Protein AF-0000000080715972 (afdb_homodimer)

Organism: Ectocarpus siliculosus (NCBI:txid2880)

Sequence (414 aa):
MGVLDLMLPWITRAAILVSVVLLTLTTLRRHSDIPLSQATLRVAHLCSFSVWFGTSVWVSFIAGIVLMRAVTMETFGLAQAKLFDAYFKFSLLCLAVAGFTGAALSSSSSARSDGDDGSTVGATPFLVAVACVVANLVFFSPQTTITMMERSRVCKELGVDRKSPDPQVRKLSKRFGMFHGIANLINLVALACGAVHLCALAERLSLMGVLDLMLPWITRAAILVSVVLLTLTTLRRHSDIPLSQATLRVAHLCSFSVWFGTSVWVSFIAGIVLMRAVTMETFGLAQAKLFDAYFKFSLLCLAVAGFTGAALSSSSSARSDGDDGSTVGATPFLVAVACVVANLVFFSPQTTITMMERSRVCKELGVDRKSPDPQVRKLSKRFGMFHGIANLINLVALACGAVHLCALAERLSL

Nearest PDB structures (foldseek):
  3j9u-assembly1_T  TM=4.043E-01  e=1.024E+00  Saccharomyces cerevisiae
  7xgg-assembly2_D  TM=3.463E-01  e=1.126E+00  synthetic construct
  7xge-assembly3_E  TM=5.034E-01  e=4.445E+00  synthetic construct
  7xgf-assembly2_D  TM=3.128E-01  e=2.185E+00  synthetic construct
  3j9u-assembly1_T  TM=4.603E-01  e=1.183E+00  Saccharomyces cerevisiae

InterPro domains:
  IPR025423 TMEM205-like [PF13664] (48-152)
  IPR053009 Xanthocillin Biosynthesis-Associated Protein [PTHR23241] (40-206)

Radius of gyration: 24.13 Å; Cα contacts (8 Å, |Δi|>4): 395; chains: 2; bounding box: 52×74×65 Å

Solvent-accessible surface area (backbone atoms only — not comparable to full-atom values): 21062 Å² total; per-residue (Å²): 136,54,74,62,68,68,41,44,64,29,49,49,49,46,48,48,50,51,46,49,49,49,46,50,45,48,49,48,57,67,51,52,74,60,77,70,46,71,63,54,34,36,30,46,20,51,49,27,40,24,33,35,53,5,31,50,51,37,56,73,68,43,50,55,62,51,41,52,74,57,43,55,68,70,59,34,51,54,35,47,49,54,47,49,54,51,46,34,54,51,37,50,54,23,46,48,49,18,51,47,29,48,52,56,46,52,57,63,52,58,74,64,64,91,76,74,73,71,72,58,77,52,53,55,35,46,53,51,22,52,51,30,43,48,48,30,58,50,44,32,47,53,51,23,44,52,35,46,52,51,40,53,49,52,23,59,74,69,72,49,59,85,82,39,84,48,65,68,49,42,52,34,47,52,51,26,49,48,34,44,50,51,35,50,51,38,50,49,50,20,49,52,23,46,50,53,36,51,43,55,51,26,68,32,42,68,116,136,54,74,62,69,69,41,45,63,30,48,51,49,46,48,47,50,49,45,50,49,48,44,50,45,48,50,50,58,68,52,53,74,59,78,68,45,71,62,54,34,36,29,48,20,51,48,28,40,24,33,35,53,5,31,50,50,38,56,73,70,44,51,56,62,51,40,53,73,57,43,54,67,70,58,34,51,54,35,46,50,55,46,50,53,53,48,35,54,50,37,50,54,23,47,49,50,18,50,48,29,48,52,56,45,52,58,63,52,60,73,64,63,90,75,74,75,73,72,58,76,50,52,54,34,46,52,50,22,52,52,33,44,50,47,29,56,50,43,32,47,53,51,23,44,53,35,49,52,51,40,53,50,52,24,59,76,70,72,48,60,84,80,38,83,48,66,67,48,43,52,36,48,52,51,26,49,49,32,45,49,51,36,50,51,39,50,50,50,20,49,54,24,45,49,53,35,50,43,55,52,27,70,32,43,68,116

Structure (mmCIF, N/CA/C/O backbone):
data_AF-0000000080715972-model_v1
#
loop_
_entity.id
_entity.type
_entity.pdbx_description
1 polymer 'TMEM205-like domain-containing protein'
#
loop_
_atom_site.group_PDB
_atom_site.id
_atom_site.type_symbol
_atom_site.label_atom_id
_atom_site.label_alt_id
_atom_site.label_comp_id
_atom_site.label_asym_id
_atom_site.label_entity_id
_atom_site.label_seq_id
_atom_site.pdbx_PDB_ins_code
_atom_site.Cartn_x
_atom_site.Cartn_y
_atom_site.Cartn_z
_atom_site.occupancy
_atom_site.B_iso_or_equiv
_atom_site.auth_seq_id
_atom_site.auth_comp_id
_atom_site.auth_asym_id
_atom_site.auth_atom_id
_atom_site.pdbx_PDB_model_num
ATOM 1 N N . MET A 1 1 ? -17.297 -29.453 17.984 1 31.66 1 MET A N 1
ATOM 2 C CA . MET A 1 1 ? -16.344 -28.406 18.359 1 31.66 1 MET A CA 1
ATOM 3 C C . MET A 1 1 ? -16.938 -27.016 18.156 1 31.66 1 MET A C 1
ATOM 5 O O . MET A 1 1 ? -17.281 -26.641 17.031 1 31.66 1 MET A O 1
ATOM 9 N N . GLY A 1 2 ? -17.609 -26.406 19.156 1 31.88 2 GLY A N 1
ATOM 10 C CA . GLY A 1 2 ? -18.594 -25.328 19.156 1 31.88 2 GLY A CA 1
ATOM 11 C C . GLY A 1 2 ? -18.016 -23.984 18.75 1 31.88 2 GLY A C 1
ATOM 12 O O . GLY A 1 2 ? -16.797 -23.828 18.703 1 31.88 2 GLY A O 1
ATOM 13 N N . VAL A 1 3 ? -18.844 -23.094 18.328 1 40.31 3 VAL A N 1
ATOM 14 C CA . VAL A 1 3 ? -18.594 -21.703 17.984 1 40.31 3 VAL A CA 1
ATOM 15 C C . VAL A 1 3 ? -17.672 -21.062 19.016 1 40.31 3 VAL A C 1
ATOM 17 O O . VAL A 1 3 ? -16.781 -20.281 18.656 1 40.31 3 VAL A O 1
ATOM 20 N N . LEU A 1 4 ? -17.828 -21.5 20.203 1 39.06 4 LEU A N 1
ATOM 21 C CA . LEU A 1 4 ? -17.062 -20.953 21.328 1 39.06 4 LEU A CA 1
ATOM 22 C C . LEU A 1 4 ? -15.609 -21.391 21.25 1 39.06 4 LEU A C 1
ATOM 24 O O . LEU A 1 4 ? -14.711 -20.609 21.562 1 39.06 4 LEU A O 1
ATOM 28 N N . ASP A 1 5 ? -15.32 -22.609 21.047 1 42.88 5 ASP A N 1
ATOM 29 C CA . ASP A 1 5 ? -13.961 -23.125 20.906 1 42.88 5 ASP A CA 1
ATOM 30 C C . ASP A 1 5 ? -13.242 -22.453 19.734 1 42.88 5 ASP A C 1
ATOM 32 O O . ASP A 1 5 ? -12.016 -22.328 19.75 1 42.88 5 ASP A O 1
ATOM 36 N N . LEU A 1 6 ? -13.961 -22.125 18.688 1 40.66 6 LEU A N 1
ATOM 37 C CA . LEU A 1 6 ? -13.422 -21.469 17.5 1 40.66 6 LEU A CA 1
ATOM 38 C C . LEU A 1 6 ? -13.172 -19.984 17.766 1 40.66 6 LEU A C 1
ATOM 40 O O . LEU A 1 6 ? -12.328 -19.375 17.109 1 40.66 6 LEU A O 1
ATOM 44 N N . MET A 1 7 ? -13.93 -19.5 18.734 1 41.44 7 MET A N 1
ATOM 45 C CA . MET A 1 7 ? -13.836 -18.078 19.094 1 41.44 7 MET A CA 1
ATOM 46 C C . MET A 1 7 ? -12.711 -17.844 20.094 1 41.44 7 MET A C 1
ATOM 48 O O . MET A 1 7 ? -12.305 -16.703 20.328 1 41.44 7 MET A O 1
ATOM 52 N N . LEU A 1 8 ? -12.352 -18.859 20.906 1 47.16 8 LEU A N 1
ATOM 53 C CA . LEU A 1 8 ? -11.43 -18.719 22.016 1 47.16 8 LEU A CA 1
ATOM 54 C C . LEU A 1 8 ? -10.055 -18.266 21.547 1 47.16 8 LEU A C 1
ATOM 56 O O . LEU A 1 8 ? -9.477 -17.328 22.109 1 47.16 8 LEU A O 1
ATOM 60 N N . PRO A 1 9 ? -9.508 -18.906 20.547 1 50.16 9 PRO A N 1
ATOM 61 C CA . PRO A 1 9 ? -8.203 -18.391 20.109 1 50.16 9 PRO A CA 1
ATOM 62 C C . PRO A 1 9 ? -8.289 -16.984 19.531 1 50.16 9 PRO A C 1
ATOM 64 O O . PRO A 1 9 ? -7.363 -16.188 19.703 1 50.16 9 PRO A O 1
ATOM 67 N N . TRP A 1 10 ? -9.43 -16.672 19.125 1 45.16 10 TRP A N 1
ATOM 68 C CA . TRP A 1 10 ? -9.633 -15.352 18.547 1 45.16 10 TRP A CA 1
ATOM 69 C C . TRP A 1 10 ? -9.742 -14.289 19.625 1 45.16 10 TRP A C 1
ATOM 71 O O . TRP A 1 10 ? -9.18 -13.195 19.5 1 45.16 10 TRP A O 1
ATOM 81 N N . ILE A 1 11 ? -10.508 -14.656 20.703 1 46.88 11 ILE A N 1
ATOM 82 C CA . ILE A 1 11 ? -10.617 -13.758 21.844 1 46.88 11 ILE A CA 1
ATOM 83 C C . ILE A 1 11 ? -9.242 -13.57 22.484 1 46.88 11 ILE A C 1
ATOM 85 O O . ILE A 1 11 ? -8.875 -12.453 22.859 1 46.88 11 ILE A O 1
ATOM 89 N N . THR A 1 12 ? -8.523 -14.672 22.531 1 48.31 12 THR A N 1
ATOM 90 C CA . THR A 1 12 ? -7.191 -14.562 23.109 1 48.31 12 THR A CA 1
ATOM 91 C C . THR A 1 12 ? -6.289 -13.703 22.234 1 48.31 12 THR A C 1
ATOM 93 O O . THR A 1 12 ? -5.527 -12.875 22.734 1 48.31 12 THR A O 1
ATOM 96 N N . ARG A 1 13 ? -6.496 -13.922 21 1 48.81 13 ARG A N 1
ATOM 97 C CA . ARG A 1 13 ? -5.656 -13.102 20.125 1 48.81 13 ARG A CA 1
ATOM 98 C C . ARG A 1 13 ? -6.09 -11.641 20.172 1 48.81 13 ARG A C 1
ATOM 100 O O . ARG A 1 13 ? -5.246 -10.742 20.25 1 48.81 13 ARG A O 1
ATOM 107 N N . ALA A 1 14 ? -7.41 -11.453 20.25 1 46.59 14 ALA A N 1
ATOM 108 C CA . ALA A 1 14 ? -7.91 -10.086 20.375 1 46.59 14 ALA A CA 1
ATOM 109 C C . ALA A 1 14 ? -7.52 -9.484 21.734 1 46.59 14 ALA A C 1
ATOM 111 O O . ALA A 1 14 ? -7.102 -8.328 21.797 1 46.59 14 ALA A O 1
ATOM 112 N N . ALA A 1 15 ? -7.641 -10.305 22.719 1 48.47 15 ALA A N 1
ATOM 113 C CA . ALA A 1 15 ? -7.262 -9.82 24.047 1 48.47 15 ALA A CA 1
ATOM 114 C C . ALA A 1 15 ? -5.77 -9.523 24.125 1 48.47 15 ALA A C 1
ATOM 116 O O . ALA A 1 15 ? -5.355 -8.531 24.719 1 48.47 15 ALA A O 1
ATOM 117 N N . ILE A 1 16 ? -4.988 -10.297 23.516 1 45.84 16 ILE A N 1
ATOM 118 C CA . ILE A 1 16 ? -3.551 -10.055 23.5 1 45.84 16 ILE A CA 1
ATOM 119 C C . ILE A 1 16 ? -3.242 -8.797 22.703 1 45.84 16 ILE A C 1
ATOM 121 O O . ILE A 1 16 ? -2.475 -7.938 23.141 1 45.84 16 ILE A O 1
ATOM 125 N N . LEU A 1 17 ? -3.922 -8.68 21.672 1 45.59 17 LEU A N 1
ATOM 126 C CA . LEU A 1 17 ? -3.666 -7.512 20.828 1 45.59 17 LEU A CA 1
ATOM 127 C C . LEU A 1 17 ? -4.125 -6.238 21.531 1 45.59 17 LEU A C 1
ATOM 129 O O . LEU A 1 17 ? -3.396 -5.242 21.562 1 45.59 17 LEU A O 1
ATOM 133 N N . VAL A 1 18 ? -5.316 -6.344 22.109 1 47.5 18 VAL A N 1
ATOM 134 C CA . VAL A 1 18 ? -5.797 -5.207 22.891 1 47.5 18 VAL A CA 1
ATOM 135 C C . VAL A 1 18 ? -4.887 -4.988 24.094 1 47.5 18 VAL A C 1
ATOM 137 O O . VAL A 1 18 ? -4.543 -3.848 24.422 1 47.5 18 VAL A O 1
ATOM 140 N N . SER A 1 19 ? -4.418 -6.027 24.766 1 46.94 19 SER A N 1
ATOM 141 C CA . SER A 1 19 ? -3.514 -5.879 25.906 1 46.94 19 SER A CA 1
ATOM 142 C C . SER A 1 19 ? -2.176 -5.289 25.469 1 46.94 19 SER A C 1
ATOM 144 O O . SER A 1 19 ? -1.613 -4.441 26.172 1 46.94 19 SER A O 1
ATOM 146 N N . VAL A 1 20 ? -1.735 -5.688 24.359 1 44.75 20 VAL A N 1
ATOM 147 C CA . VAL A 1 20 ? -0.458 -5.141 23.906 1 44.75 20 VAL A CA 1
ATOM 148 C C . VAL A 1 20 ? -0.623 -3.668 23.547 1 44.75 20 VAL A C 1
ATOM 150 O O . VAL A 1 20 ? 0.225 -2.84 23.891 1 44.75 20 VAL A O 1
ATOM 153 N N . VAL A 1 21 ? -1.746 -3.416 22.938 1 48.41 21 VAL A N 1
ATOM 154 C CA . VAL A 1 21 ? -2.02 -2.021 22.609 1 48.41 21 VAL A CA 1
ATOM 155 C C . VAL A 1 21 ? -2.201 -1.213 23.891 1 48.41 21 VAL A C 1
ATOM 157 O O . VAL A 1 21 ? -1.627 -0.132 24.047 1 48.41 21 VAL A O 1
ATOM 160 N N . LEU A 1 22 ? -2.955 -1.776 24.734 1 46.84 22 LEU A N 1
ATOM 161 C CA . LEU A 1 22 ? -3.178 -1.102 26 1 46.84 22 LEU A CA 1
ATOM 162 C C . LEU A 1 22 ? -1.889 -1.034 26.812 1 46.84 22 LEU A C 1
ATOM 164 O O . LEU A 1 22 ? -1.585 -0.005 27.422 1 46.84 22 LEU A O 1
ATOM 168 N N . LEU A 1 23 ? -1.149 -2.127 26.844 1 46.41 23 LEU A N 1
ATOM 169 C CA . LEU A 1 23 ? 0.12 -2.119 27.562 1 46.41 23 LEU A CA 1
ATOM 170 C C . LEU A 1 23 ? 1.093 -1.125 26.938 1 46.41 23 LEU A C 1
ATOM 172 O O . LEU A 1 23 ? 1.794 -0.403 27.656 1 46.41 23 LEU A O 1
ATOM 176 N N . THR A 1 24 ? 1.156 -1.107 25.688 1 43.19 24 THR A N 1
ATOM 177 C CA . THR A 1 24 ? 2.023 -0.151 25.016 1 43.19 24 THR A CA 1
ATOM 178 C C . THR A 1 24 ? 1.566 1.28 25.281 1 43.19 24 THR A C 1
ATOM 180 O O . THR A 1 24 ? 2.389 2.158 25.547 1 43.19 24 THR A O 1
ATOM 183 N N . LEU A 1 25 ? 0.323 1.401 25.281 1 45.78 25 LEU A N 1
ATOM 184 C CA . LEU A 1 25 ? -0.206 2.729 25.578 1 45.78 25 LEU A CA 1
ATOM 185 C C . LEU A 1 25 ? 0.068 3.113 27.031 1 45.78 25 LEU A C 1
ATOM 187 O O . LEU A 1 25 ? 0.438 4.254 27.312 1 45.78 25 LEU A O 1
ATOM 191 N N . THR A 1 26 ? -0.183 2.209 27.891 1 46.03 26 THR A N 1
ATOM 192 C CA . THR A 1 26 ? 0.056 2.467 29.312 1 46.03 26 THR A CA 1
ATOM 193 C C . THR A 1 26 ? 1.547 2.65 29.578 1 46.03 26 THR A C 1
ATOM 195 O O . THR A 1 26 ? 1.938 3.504 30.375 1 46.03 26 THR A O 1
ATOM 198 N N . THR A 1 27 ? 2.348 1.772 29.047 1 44.22 27 THR A N 1
ATOM 199 C CA . THR A 1 27 ? 3.783 1.936 29.234 1 44.22 27 THR A CA 1
ATOM 200 C C . THR A 1 27 ? 4.258 3.264 28.656 1 44.22 27 THR A C 1
ATOM 202 O O . THR A 1 27 ? 5.141 3.916 29.219 1 44.22 27 THR A O 1
ATOM 205 N N . LEU A 1 28 ? 3.742 3.576 27.609 1 43.62 28 LEU A N 1
ATOM 206 C CA . LEU A 1 28 ? 4.082 4.852 26.984 1 43.62 28 LEU A CA 1
ATOM 207 C C . LEU A 1 28 ? 3.592 6.02 27.828 1 43.62 28 LEU A C 1
ATOM 209 O O . LEU A 1 28 ? 4.262 7.051 27.922 1 43.62 28 LEU A O 1
ATOM 213 N N . ARG A 1 29 ? 2.414 5.848 28.391 1 44.62 29 ARG A N 1
ATOM 214 C CA . ARG A 1 29 ? 1.957 6.836 29.359 1 44.62 29 ARG A CA 1
ATOM 215 C C . ARG A 1 29 ? 2.895 6.902 30.562 1 44.62 29 ARG A C 1
ATOM 217 O O . ARG A 1 29 ? 3.156 7.984 31.094 1 44.62 29 ARG A O 1
ATOM 224 N N . ARG A 1 30 ? 3.16 5.73 31.016 1 43.84 30 ARG A N 1
ATOM 225 C CA . ARG A 1 30 ? 4.023 5.73 32.188 1 43.84 30 ARG A CA 1
ATOM 226 C C . ARG A 1 30 ? 5.418 6.25 31.859 1 43.84 30 ARG A C 1
ATOM 228 O O . ARG A 1 30 ? 6.094 6.832 32.688 1 43.84 30 ARG A O 1
ATOM 235 N N . HIS A 1 31 ? 5.914 5.867 30.797 1 43 31 HIS A N 1
ATOM 236 C CA . HIS A 1 31 ? 7.227 6.41 30.469 1 43 31 HIS A CA 1
ATOM 237 C C . HIS A 1 31 ? 7.105 7.785 29.812 1 43 31 HIS A C 1
ATOM 239 O O . HIS A 1 31 ? 7.43 7.953 28.641 1 43 31 HIS A O 1
ATOM 245 N N . SER A 1 32 ? 6.219 8.492 30.109 1 43.41 32 SER A N 1
ATOM 246 C CA . SER A 1 32 ? 6.02 9.93 29.969 1 43.41 32 SER A CA 1
ATOM 247 C C . SER A 1 32 ? 7.316 10.695 30.219 1 43.41 32 SER A C 1
ATOM 249 O O . SER A 1 32 ? 7.418 11.883 29.906 1 43.41 32 SER A O 1
ATOM 251 N N . ASP A 1 33 ? 8.18 10.047 30.844 1 42.94 33 ASP A N 1
ATOM 252 C CA . ASP A 1 33 ? 9.383 10.836 31.094 1 42.94 33 ASP A CA 1
ATOM 253 C C . ASP A 1 33 ? 10.258 10.93 29.844 1 42.94 33 ASP A C 1
ATOM 255 O O . ASP A 1 33 ? 11.398 11.383 29.906 1 42.94 33 ASP A O 1
ATOM 259 N N . ILE A 1 34 ? 10.086 10.133 28.859 1 46.03 34 ILE A N 1
ATOM 260 C CA . ILE A 1 34 ? 10.867 10.492 27.688 1 46.03 34 ILE A CA 1
ATOM 261 C C . ILE A 1 34 ? 10.281 11.75 27.047 1 46.03 34 ILE A C 1
ATOM 263 O O . ILE A 1 34 ? 9.125 11.75 26.609 1 46.03 34 ILE A O 1
ATOM 267 N N . PRO A 1 35 ? 10.625 12.891 27.297 1 54.78 35 PRO A N 1
ATOM 268 C CA . PRO A 1 35 ? 10.086 14.156 26.781 1 54.78 35 PRO A CA 1
ATOM 269 C C . PRO A 1 35 ? 9.977 14.172 25.266 1 54.78 35 PRO A C 1
ATOM 271 O O . PRO A 1 35 ? 10.938 14.516 24.562 1 54.78 35 PRO A O 1
ATOM 274 N N . LEU A 1 36 ? 9.141 13.203 24.656 1 64.62 36 LEU A N 1
ATOM 275 C CA . LEU A 1 36 ? 8.977 13.438 23.219 1 64.62 36 LEU A CA 1
ATOM 276 C C . LEU A 1 36 ? 8.438 14.836 22.953 1 64.62 36 LEU A C 1
ATOM 278 O O . LEU A 1 36 ? 7.469 15.258 23.578 1 64.62 36 LEU A O 1
ATOM 282 N N . SER A 1 37 ? 9.156 15.492 22.234 1 81.31 37 SER A N 1
ATOM 283 C CA . SER A 1 37 ? 8.711 16.844 21.891 1 81.31 37 SER A CA 1
ATOM 284 C C . SER A 1 37 ? 7.387 16.812 21.125 1 81.31 37 SER A C 1
ATOM 286 O O . SER A 1 37 ? 7.027 15.789 20.547 1 81.31 37 SER A O 1
ATOM 288 N N . GLN A 1 38 ? 6.637 17.672 21.359 1 84.94 38 GLN A N 1
ATOM 289 C CA . GLN A 1 38 ? 5.383 17.812 20.625 1 84.94 38 GLN A CA 1
ATOM 290 C C . GLN A 1 38 ? 5.598 17.641 19.125 1 84.94 38 GLN A C 1
ATOM 292 O O . GLN A 1 38 ? 4.758 17.062 18.422 1 84.94 38 GLN A O 1
ATOM 297 N N . ALA A 1 39 ? 6.691 18.031 18.719 1 84.12 39 ALA A N 1
ATOM 298 C CA . ALA A 1 39 ? 7.039 17.906 17.312 1 84.12 39 ALA A CA 1
ATOM 299 C C . ALA A 1 39 ? 7.164 16.453 16.906 1 84.12 39 ALA A C 1
ATOM 301 O O . ALA A 1 39 ? 6.645 16.047 15.859 1 84.12 39 ALA A O 1
ATOM 302 N N . THR A 1 40 ? 7.812 15.703 17.75 1 87.38 40 THR A N 1
ATOM 303 C CA . THR A 1 40 ? 8.008 14.281 17.484 1 87.38 40 THR A CA 1
ATOM 304 C C . THR A 1 40 ? 6.672 13.539 17.5 1 87.38 40 THR A C 1
ATOM 306 O O . THR A 1 40 ? 6.438 12.656 16.672 1 87.38 40 THR A O 1
ATOM 309 N N . LEU A 1 41 ? 5.852 13.93 18.359 1 89.38 41 LEU A N 1
ATOM 310 C CA . LEU A 1 41 ? 4.535 13.305 18.453 1 89.38 41 LEU A CA 1
ATOM 311 C C . LEU A 1 41 ? 3.703 13.594 17.203 1 89.38 41 LEU A C 1
ATOM 313 O O . LEU A 1 41 ? 3.023 12.711 16.688 1 89.38 41 LEU A O 1
ATOM 317 N N . ARG A 1 42 ? 3.791 14.789 16.719 1 90.38 42 ARG A N 1
ATOM 318 C CA . ARG A 1 42 ? 3.057 15.164 15.508 1 90.38 42 ARG A CA 1
ATOM 319 C C . ARG A 1 42 ? 3.557 14.383 14.305 1 90.38 42 ARG A C 1
ATOM 321 O O . ARG A 1 42 ? 2.76 13.883 13.5 1 90.38 42 ARG A O 1
ATOM 328 N N . VAL A 1 43 ? 4.805 14.305 14.266 1 90.69 43 VAL A N 1
ATOM 329 C CA . VAL A 1 43 ? 5.414 13.594 13.148 1 90.69 43 VAL A CA 1
ATOM 330 C C . VAL A 1 43 ? 5.02 12.117 13.195 1 90.69 43 VAL A C 1
ATOM 332 O O . VAL A 1 43 ? 4.598 11.547 12.188 1 90.69 43 VAL A O 1
ATOM 335 N N . ALA A 1 44 ? 5.117 11.531 14.359 1 92.56 44 ALA A N 1
ATOM 336 C CA . ALA A 1 44 ? 4.789 10.109 14.516 1 92.56 44 ALA A CA 1
ATOM 337 C C . ALA A 1 44 ? 3.316 9.852 14.219 1 92.56 44 ALA A C 1
ATOM 339 O O . ALA A 1 44 ? 2.969 8.844 13.594 1 92.56 44 ALA A O 1
ATOM 340 N N . HIS A 1 45 ? 2.477 10.758 14.648 1 92.25 45 HIS A N 1
ATOM 341 C CA . HIS A 1 45 ? 1.044 10.625 14.414 1 92.25 45 HIS A CA 1
ATOM 342 C C . HIS A 1 45 ? 0.723 10.68 12.922 1 92.25 45 HIS A C 1
ATOM 344 O O . HIS A 1 45 ? 0.109 9.758 12.383 1 92.25 45 HIS A O 1
ATOM 350 N N . LEU A 1 46 ? 1.226 11.703 12.32 1 93.56 46 LEU A N 1
ATOM 351 C CA . LEU A 1 46 ? 0.91 11.906 10.906 1 93.56 46 LEU A CA 1
ATOM 352 C C . LEU A 1 46 ? 1.538 10.812 10.055 1 93.56 46 LEU A C 1
ATOM 354 O O . LEU A 1 46 ? 0.902 10.297 9.133 1 93.56 46 LEU A O 1
ATOM 358 N N . CYS A 1 47 ? 2.715 10.43 10.391 1 94.06 47 CYS A N 1
ATOM 359 C CA . CYS A 1 47 ? 3.426 9.422 9.609 1 94.06 47 CYS A CA 1
ATOM 360 C C . CYS A 1 47 ? 2.734 8.07 9.711 1 94.06 47 CYS A C 1
ATOM 362 O O . CYS A 1 47 ? 2.41 7.457 8.688 1 94.06 47 CYS A O 1
ATOM 364 N N . SER A 1 48 ? 2.473 7.641 10.891 1 95.62 48 SER A N 1
ATOM 365 C CA . SER A 1 48 ? 1.866 6.324 11.07 1 95.62 48 SER A CA 1
ATOM 366 C C . SER A 1 48 ? 0.466 6.277 10.469 1 95.62 48 SER A C 1
ATOM 368 O O . SER A 1 48 ? 0.083 5.277 9.859 1 95.62 48 SER A O 1
ATOM 370 N N . PHE A 1 49 ? -0.259 7.359 10.625 1 95.81 49 PHE A N 1
ATOM 371 C CA . PHE A 1 49 ? -1.605 7.387 10.07 1 95.81 49 PHE A CA 1
ATOM 372 C C . PHE A 1 49 ? -1.56 7.406 8.547 1 95.81 49 PHE A C 1
ATOM 374 O O . PHE A 1 49 ? -2.34 6.715 7.887 1 95.81 49 PHE A O 1
ATOM 381 N N . SER A 1 50 ? -0.652 8.141 7.961 1 96.5 50 SER A N 1
ATOM 382 C CA . SER A 1 50 ? -0.493 8.211 6.512 1 96.5 50 SER A CA 1
ATOM 383 C C . SER A 1 50 ? -0.081 6.863 5.934 1 96.5 50 SER A C 1
ATOM 385 O O . SER A 1 50 ? -0.553 6.473 4.863 1 96.5 50 SER A O 1
ATOM 387 N N . VAL A 1 51 ? 0.79 6.223 6.652 1 98.19 51 VAL A N 1
ATOM 388 C CA . VAL A 1 51 ? 1.241 4.91 6.199 1 98.19 51 VAL A CA 1
ATOM 389 C C . VAL A 1 51 ? 0.058 3.947 6.145 1 98.19 51 VAL A C 1
ATOM 391 O O . VAL A 1 51 ? -0.147 3.262 5.141 1 98.19 51 VAL A O 1
ATOM 394 N N . TRP A 1 52 ? -0.72 3.924 7.184 1 98.44 52 TRP A N 1
ATOM 395 C CA . TRP A 1 52 ? -1.881 3.039 7.188 1 98.44 52 TRP A CA 1
ATOM 396 C C . TRP A 1 52 ? -2.85 3.406 6.07 1 98.44 52 TRP A C 1
ATOM 398 O O . TRP A 1 52 ? -3.316 2.535 5.332 1 98.44 52 TRP A O 1
ATOM 408 N N . PHE A 1 53 ? -3.182 4.656 6.012 1 97.62 53 PHE A N 1
ATOM 409 C CA . PHE A 1 53 ? -4.195 5.113 5.066 1 97.62 53 PHE A CA 1
ATOM 410 C C . PHE A 1 53 ? -3.789 4.781 3.637 1 97.62 53 PHE A C 1
ATOM 412 O O . PHE A 1 53 ? -4.582 4.227 2.871 1 97.62 53 PHE A O 1
ATOM 419 N N . GLY A 1 54 ? -2.58 5.055 3.268 1 97.88 54 GLY A N 1
ATOM 420 C CA . GLY A 1 54 ? -2.098 4.75 1.929 1 97.88 54 GLY A CA 1
ATOM 421 C C . GLY A 1 54 ? -2.037 3.264 1.639 1 97.88 54 GLY A C 1
ATOM 422 O O . GLY A 1 54 ? -2.391 2.824 0.542 1 97.88 54 GLY A O 1
ATOM 423 N N . THR A 1 55 ? -1.55 2.533 2.605 1 98.31 55 THR A N 1
ATOM 424 C CA . THR A 1 55 ? -1.548 1.081 2.475 1 98.31 55 THR A CA 1
ATOM 425 C C . THR A 1 55 ? -2.957 0.56 2.207 1 98.31 55 THR A C 1
ATOM 427 O O . THR A 1 55 ? -3.158 -0.272 1.319 1 98.31 55 THR A O 1
ATOM 430 N N . SER A 1 56 ? -3.887 1.093 2.998 1 97.75 56 SER A N 1
ATOM 431 C CA . SER A 1 56 ? -5.273 0.654 2.881 1 97.75 56 SER A CA 1
ATOM 432 C C . SER A 1 56 ? -5.832 0.959 1.495 1 97.75 56 SER A C 1
ATOM 434 O O . SER A 1 56 ? -6.547 0.14 0.915 1 97.75 56 SER A O 1
ATOM 436 N N . VAL A 1 57 ? -5.535 2.096 0.953 1 97.06 57 VAL A N 1
ATOM 437 C CA . VAL A 1 57 ? -6.012 2.465 -0.375 1 97.06 57 VAL A CA 1
ATOM 438 C C . VAL A 1 57 ? -5.426 1.516 -1.418 1 97.06 57 VAL A C 1
ATOM 440 O O . VAL A 1 57 ? -6.156 0.982 -2.26 1 97.06 57 VAL A O 1
ATOM 443 N N . TRP A 1 58 ? -4.176 1.241 -1.368 1 97.81 58 TRP A N 1
ATOM 444 C CA . TRP A 1 58 ? -3.49 0.368 -2.316 1 97.81 58 TRP A CA 1
ATOM 445 C C . TRP A 1 58 ? -4.051 -1.05 -2.25 1 97.81 58 TRP A C 1
ATOM 447 O O . TRP A 1 58 ? -4.379 -1.643 -3.281 1 97.81 58 TRP A O 1
ATOM 457 N N . VAL A 1 59 ? -4.191 -1.573 -1.086 1 97.56 59 VAL A N 1
ATOM 458 C CA . VAL A 1 59 ? -4.613 -2.955 -0.88 1 97.56 59 VAL A CA 1
ATOM 459 C C . VAL A 1 59 ? -6.082 -3.113 -1.265 1 97.56 59 VAL A C 1
ATOM 461 O O . VAL A 1 59 ? -6.48 -4.148 -1.803 1 97.56 59 VAL A O 1
ATOM 464 N N . SER A 1 60 ? -6.883 -2.068 -1.071 1 95.31 60 SER A N 1
ATOM 465 C CA . SER A 1 60 ? -8.32 -2.17 -1.284 1 95.31 60 SER A CA 1
ATOM 466 C C . SER A 1 60 ? -8.672 -1.998 -2.758 1 95.31 60 SER A C 1
ATOM 468 O O . SER A 1 60 ? -9.633 -2.604 -3.246 1 95.31 60 SER A O 1
ATOM 470 N N . PHE A 1 61 ? -7.844 -1.201 -3.463 1 95.38 61 PHE A N 1
ATOM 471 C CA . PHE A 1 61 ? -8.383 -0.797 -4.758 1 95.38 61 PHE A CA 1
ATOM 472 C C . PHE A 1 61 ? -7.441 -1.201 -5.887 1 95.38 61 PHE A C 1
ATOM 474 O O . PHE A 1 61 ? -7.836 -1.225 -7.051 1 95.38 61 PHE A O 1
ATOM 481 N N . ILE A 1 62 ? -6.168 -1.497 -5.645 1 94.88 62 ILE A N 1
ATOM 482 C CA . ILE A 1 62 ? -5.238 -1.65 -6.758 1 94.88 62 ILE A CA 1
ATOM 483 C C . ILE A 1 62 ? -4.574 -3.023 -6.691 1 94.88 62 ILE A C 1
ATOM 485 O O . ILE A 1 62 ? -4.656 -3.807 -7.641 1 94.88 62 ILE A O 1
ATOM 489 N N . ALA A 1 63 ? -4.012 -3.361 -5.566 1 97 63 ALA A N 1
ATOM 490 C CA . ALA A 1 63 ? -3.148 -4.531 -5.434 1 97 63 ALA A CA 1
ATOM 491 C C . ALA A 1 63 ? -3.9 -5.812 -5.789 1 97 63 ALA A C 1
ATOM 493 O O . ALA A 1 63 ? -3.402 -6.641 -6.555 1 97 63 ALA A O 1
ATOM 494 N N . GLY A 1 64 ? -5.121 -5.945 -5.242 1 94.56 64 GLY A N 1
ATOM 495 C CA . GLY A 1 64 ? -5.895 -7.152 -5.484 1 94.56 64 GLY A CA 1
ATOM 496 C C . GLY A 1 64 ? -6.273 -7.332 -6.945 1 94.56 64 GLY A C 1
ATOM 497 O O . GLY A 1 64 ? -6.215 -8.445 -7.473 1 94.56 64 GLY A O 1
ATOM 498 N N . ILE A 1 65 ? -6.602 -6.27 -7.594 1 94.88 65 ILE A N 1
ATOM 499 C CA . ILE A 1 65 ? -7.027 -6.316 -8.992 1 94.88 65 ILE A CA 1
ATOM 500 C C . ILE A 1 65 ? -5.84 -6.668 -9.883 1 94.88 65 ILE A C 1
ATOM 502 O O . ILE A 1 65 ? -5.961 -7.492 -10.789 1 94.88 65 ILE A O 1
ATOM 506 N N . VAL A 1 66 ? -4.719 -6.105 -9.594 1 95.75 66 VAL A N 1
ATOM 507 C CA . VAL A 1 66 ? -3.52 -6.371 -10.383 1 95.75 66 VAL A CA 1
ATOM 508 C C . VAL A 1 66 ? -3.076 -7.82 -10.18 1 95.75 66 VAL A C 1
ATOM 510 O O . VAL A 1 66 ? -2.764 -8.523 -11.148 1 95.75 66 VAL A O 1
ATOM 513 N N . LEU A 1 67 ? -3.1 -8.273 -8.984 1 97.12 67 LEU A N 1
ATOM 514 C CA . LEU A 1 67 ? -2.643 -9.625 -8.664 1 97.12 67 LEU A CA 1
ATOM 515 C C . LEU A 1 67 ? -3.576 -10.672 -9.258 1 97.12 67 LEU A C 1
ATOM 517 O O . LEU A 1 67 ? -3.121 -11.695 -9.773 1 97.12 67 LEU A O 1
ATOM 521 N N . MET A 1 68 ? -4.895 -10.414 -9.234 1 95.81 68 MET A N 1
ATOM 522 C CA . MET A 1 68 ? -5.867 -11.375 -9.75 1 95.81 68 MET A CA 1
ATOM 523 C C . MET A 1 68 ? -5.676 -11.594 -11.25 1 95.81 68 MET A C 1
ATOM 525 O O . MET A 1 68 ? -5.934 -12.688 -11.758 1 95.81 68 MET A O 1
ATOM 529 N N . ARG A 1 69 ? -5.164 -10.609 -11.875 1 94.62 69 ARG A N 1
ATOM 530 C CA . ARG A 1 69 ? -4.945 -10.703 -13.32 1 94.62 69 ARG A CA 1
ATOM 531 C C . ARG A 1 69 ? -3.584 -11.312 -13.633 1 94.62 69 ARG A C 1
ATOM 533 O O . ARG A 1 69 ? -3.322 -11.711 -14.766 1 94.62 69 ARG A O 1
ATOM 540 N N . ALA A 1 70 ? -2.764 -11.406 -12.688 1 94.5 70 ALA A N 1
ATOM 541 C CA . ALA A 1 70 ? -1.38 -11.805 -12.922 1 94.5 70 ALA A CA 1
ATOM 542 C C . ALA A 1 70 ? -1.181 -13.289 -12.641 1 94.5 70 ALA A C 1
ATOM 544 O O . ALA A 1 70 ? -0.239 -13.906 -13.148 1 94.5 70 ALA A O 1
ATOM 545 N N . VAL A 1 71 ? -2.076 -13.898 -11.844 1 96.06 71 VAL A N 1
ATOM 546 C CA . VAL A 1 71 ? -1.862 -15.273 -11.422 1 96.06 71 VAL A CA 1
ATOM 547 C C . VAL A 1 71 ? -3.176 -16.047 -11.508 1 96.06 71 VAL A C 1
ATOM 549 O O . VAL A 1 71 ? -4.23 -15.469 -11.781 1 96.06 71 VAL A O 1
ATOM 552 N N . THR A 1 72 ? -3.064 -17.375 -11.328 1 94.56 72 THR A N 1
ATOM 553 C CA . THR A 1 72 ? -4.273 -18.188 -11.305 1 94.56 72 THR A CA 1
ATOM 554 C C . THR A 1 72 ? -5.113 -17.875 -10.07 1 94.56 72 THR A C 1
ATOM 556 O O . THR A 1 72 ? -4.594 -17.375 -9.062 1 94.56 72 THR A O 1
ATOM 559 N N . MET A 1 73 ? -6.336 -18.141 -10.109 1 93.94 73 MET A N 1
ATOM 560 C CA . MET A 1 73 ? -7.25 -17.828 -9.016 1 93.94 73 MET A CA 1
ATOM 561 C C . MET A 1 73 ? -6.844 -18.547 -7.738 1 93.94 73 MET A C 1
ATOM 563 O O . MET A 1 73 ? -6.98 -18.016 -6.641 1 93.94 73 MET A O 1
ATOM 567 N N . GLU A 1 74 ? -6.441 -19.781 -7.895 1 93.19 74 GLU A N 1
ATOM 568 C CA . GLU A 1 74 ? -5.992 -20.531 -6.73 1 93.19 74 GLU A CA 1
ATOM 569 C C . GLU A 1 74 ? -4.789 -19.875 -6.07 1 93.19 74 GLU A C 1
ATOM 571 O O . GLU A 1 74 ? -4.766 -19.688 -4.848 1 93.19 74 GLU A O 1
ATOM 576 N N . THR A 1 75 ? -3.807 -19.531 -6.91 1 95.06 75 THR A N 1
ATOM 577 C CA . THR A 1 75 ? -2.625 -18.844 -6.406 1 95.06 75 THR A CA 1
ATOM 578 C C . THR A 1 75 ? -3 -17.484 -5.801 1 95.06 75 THR A C 1
ATOM 580 O O . THR A 1 75 ? -2.453 -17.094 -4.773 1 95.06 75 THR A O 1
ATOM 583 N N . PHE A 1 76 ? -3.908 -16.844 -6.492 1 96.62 76 PHE A N 1
ATOM 584 C CA . PHE A 1 76 ? -4.398 -15.555 -6 1 96.62 76 PHE A CA 1
ATOM 585 C C . PHE A 1 76 ? -4.969 -15.695 -4.598 1 96.62 76 PHE A C 1
ATOM 587 O O . PHE A 1 76 ? -4.656 -14.898 -3.709 1 96.62 76 PHE A O 1
ATOM 594 N N . GLY A 1 77 ? -5.805 -16.688 -4.391 1 94.94 77 GLY A N 1
ATOM 595 C CA . GLY A 1 77 ? -6.41 -16.891 -3.084 1 94.94 77 GLY A CA 1
ATOM 596 C C . GLY A 1 77 ? -5.391 -17.125 -1.985 1 94.94 77 GLY A C 1
ATOM 597 O O . GLY A 1 77 ? -5.484 -16.547 -0.906 1 94.94 77 GLY A O 1
ATOM 598 N N . LEU A 1 78 ? -4.465 -17.922 -2.283 1 94.56 78 LEU A N 1
ATOM 599 C CA . LEU A 1 78 ? -3.434 -18.25 -1.305 1 94.56 78 LEU A CA 1
ATOM 600 C C . LEU A 1 78 ? -2.588 -17.016 -0.981 1 94.56 78 LEU A C 1
ATOM 602 O O . LEU A 1 78 ? -2.305 -16.75 0.188 1 94.56 78 LEU A O 1
ATOM 606 N N . ALA A 1 79 ? -2.162 -16.328 -2.018 1 96.5 79 ALA A N 1
ATOM 607 C CA . ALA A 1 79 ? -1.377 -15.117 -1.831 1 96.5 79 ALA A CA 1
ATOM 608 C C . ALA A 1 79 ? -2.162 -14.07 -1.038 1 96.5 79 ALA A C 1
ATOM 610 O O . ALA A 1 79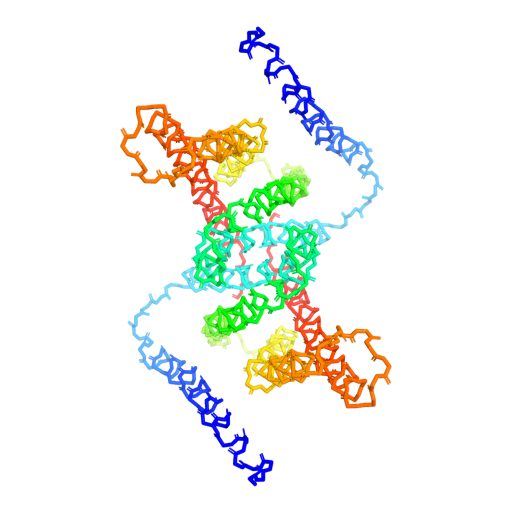 ? -1.621 -13.445 -0.127 1 96.5 79 ALA A O 1
ATOM 611 N N . GLN A 1 80 ? -3.441 -13.938 -1.396 1 96.06 80 GLN A N 1
ATOM 612 C CA . GLN A 1 80 ? -4.277 -12.93 -0.75 1 96.06 80 GLN A CA 1
ATOM 613 C C . GLN A 1 80 ? -4.48 -13.25 0.729 1 96.06 80 GLN A C 1
ATOM 615 O O . GLN A 1 80 ? -4.535 -12.344 1.562 1 96.06 80 GLN A O 1
ATOM 620 N N . ALA A 1 81 ? -4.609 -14.523 1.065 1 95.94 81 ALA A N 1
ATOM 621 C CA . ALA A 1 81 ? -4.754 -14.914 2.465 1 95.94 81 ALA A CA 1
ATOM 622 C C . ALA A 1 81 ? -3.561 -14.445 3.291 1 95.94 81 ALA A C 1
ATOM 624 O O . ALA A 1 81 ? -3.73 -13.883 4.375 1 95.94 81 ALA A O 1
ATOM 625 N N . LYS A 1 82 ? -2.389 -14.586 2.807 1 96.19 82 LYS A N 1
ATOM 626 C CA . LYS A 1 82 ? -1.18 -14.18 3.516 1 96.19 82 LYS A CA 1
ATOM 627 C C . LYS A 1 82 ? -1.038 -12.656 3.537 1 96.19 82 LYS A C 1
ATOM 629 O O . LYS A 1 82 ? -0.633 -12.078 4.547 1 96.19 82 LYS A O 1
ATOM 634 N N . LEU A 1 83 ? -1.342 -12.055 2.434 1 97.06 83 LEU A N 1
ATOM 635 C CA . LEU A 1 83 ? -1.235 -10.602 2.318 1 97.06 83 LEU A CA 1
ATOM 636 C C . LEU A 1 83 ? -2.229 -9.906 3.246 1 97.06 83 LEU A C 1
ATOM 638 O O . LEU A 1 83 ? -1.896 -8.906 3.887 1 97.06 83 LEU A O 1
ATOM 642 N N . PHE A 1 84 ? -3.449 -10.438 3.32 1 97.31 84 PHE A N 1
ATOM 643 C CA . PHE A 1 84 ? -4.461 -9.82 4.168 1 97.31 84 PHE A CA 1
ATOM 644 C C . PHE A 1 84 ? -4.098 -9.969 5.641 1 97.31 84 PHE A C 1
ATOM 646 O O . PHE A 1 84 ? -4.32 -9.062 6.438 1 97.31 84 PHE A O 1
ATOM 653 N N . ASP A 1 85 ? -3.613 -11.102 5.973 1 96.19 85 ASP A N 1
ATOM 654 C CA . ASP A 1 85 ? -3.139 -11.289 7.34 1 96.19 85 ASP A CA 1
ATOM 655 C C . ASP A 1 85 ? -2.07 -10.258 7.699 1 96.19 85 ASP A C 1
ATOM 657 O O . ASP A 1 85 ? -2.158 -9.602 8.734 1 96.19 85 ASP A O 1
ATOM 661 N N . ALA A 1 86 ? -1.093 -10.117 6.906 1 96.62 86 ALA A N 1
ATOM 662 C CA . ALA A 1 86 ? -0.031 -9.141 7.121 1 96.62 86 ALA A CA 1
ATOM 663 C C . ALA A 1 86 ? -0.588 -7.715 7.121 1 96.62 86 ALA A C 1
ATOM 665 O O . ALA A 1 86 ? -0.184 -6.883 7.938 1 96.62 86 ALA A O 1
ATOM 666 N N . TYR A 1 87 ? -1.52 -7.465 6.223 1 97.94 87 TYR A N 1
ATOM 667 C CA . TYR A 1 87 ? -2.107 -6.137 6.059 1 97.94 87 TYR A CA 1
ATOM 668 C C . TYR A 1 87 ? -2.828 -5.703 7.332 1 97.94 87 TYR A C 1
ATOM 670 O O . TYR A 1 87 ? -2.65 -4.574 7.797 1 97.94 87 TYR A O 1
ATOM 678 N N . PHE A 1 88 ? -3.619 -6.551 7.871 1 97.88 88 PHE A N 1
ATOM 679 C CA . PHE A 1 88 ? -4.398 -6.152 9.031 1 97.88 88 PHE A CA 1
ATOM 680 C C . PHE A 1 88 ? -3.514 -6.051 10.273 1 97.88 88 PHE A C 1
ATOM 682 O O . PHE A 1 88 ? -3.736 -5.195 11.133 1 97.88 88 PHE A O 1
ATOM 689 N N . LYS A 1 89 ? -2.529 -6.887 10.391 1 95.69 89 LYS A N 1
ATOM 690 C CA . LYS A 1 89 ? -1.562 -6.742 11.477 1 95.69 89 LYS A CA 1
ATOM 691 C C . LYS A 1 89 ? -0.802 -5.426 11.359 1 95.69 89 LYS A C 1
ATOM 693 O O . LYS A 1 89 ? -0.638 -4.711 12.352 1 95.69 89 LYS A O 1
ATOM 698 N N . PHE A 1 90 ? -0.37 -5.164 10.188 1 96.44 90 PHE A N 1
ATOM 699 C CA . PHE A 1 90 ? 0.353 -3.924 9.922 1 96.44 90 PHE A CA 1
ATOM 700 C C . PHE A 1 90 ? -0.537 -2.713 10.18 1 96.44 90 PHE A C 1
ATOM 702 O O . PHE A 1 90 ? -0.083 -1.708 10.727 1 96.44 90 PHE A O 1
ATOM 709 N N . SER A 1 91 ? -1.77 -2.787 9.727 1 97.62 91 SER A N 1
ATOM 710 C CA . SER A 1 91 ? -2.74 -1.723 9.953 1 97.62 91 SER A CA 1
ATOM 711 C C . SER A 1 91 ? -2.934 -1.461 11.445 1 97.62 91 SER A C 1
ATOM 713 O O . SER A 1 91 ? -2.947 -0.308 11.883 1 97.62 91 SER A O 1
ATOM 715 N N . LEU A 1 92 ? -3.082 -2.518 12.172 1 96.38 92 LEU A N 1
ATOM 716 C CA . LEU A 1 92 ? -3.277 -2.361 13.609 1 96.38 92 LEU A CA 1
ATOM 717 C C . LEU A 1 92 ? -2.064 -1.703 14.258 1 96.38 92 LEU A C 1
ATOM 719 O O . LEU A 1 92 ? -2.209 -0.854 15.141 1 96.38 92 LEU A O 1
ATOM 723 N N . LEU A 1 93 ? -0.894 -2.086 13.859 1 95.31 93 LEU A N 1
ATOM 724 C CA . LEU A 1 93 ? 0.331 -1.493 14.383 1 95.31 93 LEU A CA 1
ATOM 725 C C . LEU A 1 93 ? 0.379 0.003 14.086 1 95.31 93 LEU A C 1
ATOM 727 O O . LEU A 1 93 ? 0.655 0.807 14.984 1 95.31 93 LEU A O 1
ATOM 731 N N . CYS A 1 94 ? 0.119 0.413 12.859 1 95.69 94 CYS A N 1
ATOM 732 C CA . CYS A 1 94 ? 0.151 1.815 12.469 1 95.69 94 CYS A CA 1
ATOM 733 C C . CYS A 1 94 ? -0.901 2.621 13.219 1 95.69 94 CYS A C 1
ATOM 735 O O . CYS A 1 94 ? -0.623 3.721 13.695 1 95.69 94 CYS A O 1
ATOM 737 N N . LEU A 1 95 ? -2.055 2.068 13.305 1 96.25 95 LEU A N 1
ATOM 738 C CA . LEU A 1 95 ? -3.145 2.777 13.961 1 96.25 95 LEU A CA 1
ATOM 739 C C . LEU A 1 95 ? -2.904 2.863 15.469 1 96.25 95 LEU A C 1
ATOM 741 O O . LEU A 1 95 ? -3.291 3.844 16.109 1 96.25 95 LEU A O 1
ATOM 745 N N . ALA A 1 96 ? -2.258 1.856 16.047 1 93.62 96 ALA A N 1
ATOM 746 C CA . ALA A 1 96 ? -1.89 1.92 17.469 1 93.62 96 ALA A CA 1
ATOM 747 C C . ALA A 1 96 ? -0.919 3.066 17.719 1 93.62 96 ALA A C 1
ATOM 749 O O . ALA A 1 96 ? -1.095 3.832 18.672 1 93.62 96 ALA A O 1
ATOM 750 N N . VAL A 1 97 ? 0.072 3.221 16.891 1 91.88 97 VAL A N 1
ATOM 751 C CA . VAL A 1 97 ? 1.034 4.309 17.031 1 91.88 97 VAL A CA 1
ATOM 752 C C . VAL A 1 97 ? 0.328 5.648 16.844 1 91.88 97 VAL A C 1
ATOM 754 O O . VAL A 1 97 ? 0.527 6.578 17.625 1 91.88 97 VAL A O 1
ATOM 757 N N . ALA A 1 98 ? -0.506 5.727 15.844 1 93.69 98 ALA A N 1
ATOM 758 C CA . ALA A 1 98 ? -1.242 6.961 15.578 1 93.69 98 ALA A CA 1
ATOM 759 C C . ALA A 1 98 ? -2.156 7.312 16.75 1 93.69 98 ALA A C 1
ATOM 761 O O . ALA A 1 98 ? -2.256 8.484 17.141 1 93.69 98 ALA A O 1
ATOM 762 N N . GLY A 1 99 ? -2.85 6.305 17.25 1 91.06 99 GLY A N 1
ATOM 763 C CA . GLY A 1 99 ? -3.729 6.531 18.375 1 91.06 99 GLY A CA 1
ATOM 764 C C . GLY A 1 99 ? -2.988 6.992 19.625 1 91.06 99 GLY A C 1
ATOM 765 O O . GLY A 1 99 ? -3.418 7.934 20.297 1 91.06 99 GLY A O 1
ATOM 766 N N . PHE A 1 100 ? -1.895 6.379 19.906 1 88.81 100 PHE A N 1
ATOM 767 C CA . PHE A 1 100 ? -1.093 6.73 21.062 1 88.81 100 PHE A CA 1
ATOM 768 C C . PHE A 1 100 ? -0.565 8.156 20.953 1 88.81 100 PHE A C 1
ATOM 770 O O . PHE A 1 100 ? -0.668 8.938 21.906 1 88.81 100 PHE A O 1
ATOM 777 N N . THR A 1 101 ? -0.022 8.453 19.859 1 88.81 101 THR A N 1
ATOM 778 C CA . THR A 1 101 ? 0.554 9.781 19.672 1 88.81 101 THR A CA 1
ATOM 779 C C . THR A 1 101 ? -0.542 10.836 19.625 1 88.81 101 THR A C 1
ATOM 781 O O . THR A 1 101 ? -0.358 11.953 20.109 1 88.81 101 THR A O 1
ATOM 784 N N . GLY A 1 102 ? -1.646 10.531 19.047 1 86.56 102 GLY A N 1
ATOM 785 C CA . GLY A 1 102 ? -2.775 11.445 19.078 1 86.56 102 GLY A CA 1
ATOM 786 C C . GLY A 1 102 ? -3.262 11.742 20.484 1 86.56 102 GLY A C 1
ATOM 787 O O . GLY A 1 102 ? -3.557 12.891 20.828 1 86.56 102 GLY A O 1
ATOM 788 N N . ALA A 1 103 ? -3.348 10.734 21.297 1 84.19 103 ALA A N 1
ATOM 789 C CA . ALA A 1 103 ? -3.766 10.898 22.688 1 84.19 103 ALA A CA 1
ATOM 790 C C . ALA A 1 103 ? -2.752 11.727 23.469 1 84.19 103 ALA A C 1
ATOM 792 O O . ALA A 1 103 ? -3.129 12.578 24.281 1 84.19 103 ALA A O 1
ATOM 793 N N . ALA A 1 104 ? -1.514 11.531 23.25 1 83.19 104 ALA A N 1
ATOM 794 C CA . ALA A 1 104 ? -0.456 12.273 23.938 1 83.19 104 ALA A CA 1
ATOM 795 C C . ALA A 1 104 ? -0.509 13.758 23.562 1 83.19 104 ALA A C 1
ATOM 797 O O . ALA A 1 104 ? -0.281 14.625 24.422 1 83.19 104 ALA A O 1
ATOM 798 N N . LEU A 1 105 ? -0.846 14.023 22.375 1 83.56 105 LEU A N 1
ATOM 799 C CA . LEU A 1 105 ? -0.944 15.398 21.906 1 83.56 105 LEU A CA 1
ATOM 800 C C . LEU A 1 105 ? -2.154 16.094 22.516 1 83.56 105 LEU A C 1
ATOM 802 O O . LEU A 1 105 ? -2.084 17.281 22.875 1 83.56 105 LEU A O 1
ATOM 806 N N . SER A 1 106 ? -3.232 15.484 22.625 1 79 106 SER A N 1
ATOM 807 C CA . SER A 1 106 ? -4.457 16.062 23.172 1 79 106 SER A CA 1
ATOM 808 C C . SER A 1 106 ? -4.316 16.312 24.672 1 79 106 SER A C 1
ATOM 810 O O . SER A 1 106 ? -4.895 17.281 25.188 1 79 106 SER A O 1
ATOM 812 N N . SER A 1 107 ? -3.652 15.531 25.359 1 75.12 107 SER A N 1
ATOM 813 C CA . SER A 1 107 ? -3.467 15.703 26.797 1 75.12 107 SER A CA 1
ATOM 814 C C . SER A 1 107 ? -2.576 16.906 27.094 1 75.12 107 SER A C 1
ATOM 816 O O . SER A 1 107 ? -2.75 17.562 28.125 1 75.12 107 SER A O 1
ATOM 818 N N . SER A 1 108 ? -1.726 17.188 26.266 1 65.75 108 SER A N 1
ATOM 819 C CA . SER A 1 108 ? -0.826 18.312 26.469 1 65.75 108 SER A CA 1
ATOM 820 C C . SER A 1 108 ? -1.527 19.641 26.203 1 65.75 108 SER A C 1
ATOM 822 O O . SER A 1 108 ? -1.208 20.656 26.812 1 65.75 108 SER A O 1
ATOM 824 N N . SER A 1 109 ? -2.467 19.672 25.25 1 59 109 SER A N 1
ATOM 825 C CA . SER A 1 109 ? -3.189 20.906 24.906 1 59 109 SER A CA 1
ATOM 826 C C . SER A 1 109 ? -4.262 21.219 25.938 1 59 109 SER A C 1
ATOM 828 O O . SER A 1 109 ? -4.598 22.375 26.156 1 59 109 SER A O 1
ATOM 830 N N . SER A 1 110 ? -5.133 20.266 26.359 1 53.72 110 SER A N 1
ATOM 831 C CA . SER A 1 110 ? -6.145 20.531 27.391 1 53.72 110 SER A CA 1
ATOM 832 C C . SER A 1 110 ? -5.52 21.062 28.656 1 53.72 110 SER A C 1
ATOM 834 O O . SER A 1 110 ? -6.203 21.672 29.484 1 53.72 110 SER A O 1
ATOM 836 N N . ALA A 1 111 ? -4.309 20.734 29.125 1 48.47 111 ALA A N 1
ATOM 837 C CA . ALA A 1 111 ? -3.785 21.375 30.328 1 48.47 111 ALA A CA 1
ATOM 838 C C . ALA A 1 111 ? -3.729 22.891 30.156 1 48.47 111 ALA A C 1
ATOM 840 O O . ALA A 1 111 ? -3.582 23.625 31.141 1 48.47 111 ALA A O 1
ATOM 841 N N . ARG A 1 112 ? -3.6 23.391 29 1 46.22 112 ARG A N 1
ATOM 842 C CA . ARG A 1 112 ? -3.561 24.844 28.922 1 46.22 112 ARG A CA 1
ATOM 843 C C . ARG A 1 112 ? -4.969 25.438 28.938 1 46.22 112 ARG A C 1
ATOM 845 O O . ARG A 1 112 ? -5.242 26.375 29.688 1 46.22 112 ARG A O 1
ATOM 852 N N . SER A 1 113 ? -5.754 25.766 27.859 1 42.06 113 SER A N 1
ATOM 853 C CA . SER A 1 113 ? -6.957 26.594 27.922 1 42.06 113 SER A CA 1
ATOM 854 C C . SER A 1 113 ? -8.18 25.75 28.281 1 42.06 113 SER A C 1
ATOM 856 O O . SER A 1 113 ? -8.242 24.562 27.969 1 42.06 113 SER A O 1
ATOM 858 N N . ASP A 1 114 ? -9.094 26.172 29.375 1 39.5 114 ASP A N 1
ATOM 859 C CA . ASP A 1 114 ? -10.391 25.781 29.922 1 39.5 114 ASP A CA 1
ATOM 860 C C . ASP A 1 114 ? -11.258 25.125 28.844 1 39.5 114 ASP A C 1
ATOM 862 O O . ASP A 1 114 ? -11.906 24.109 29.094 1 39.5 114 ASP A O 1
ATOM 866 N N . GLY A 1 115 ? -12.117 25.984 28.047 1 37.31 115 GLY A N 1
ATOM 867 C CA . GLY A 1 115 ? -13.398 25.938 27.359 1 37.31 115 GLY A CA 1
ATOM 868 C C . GLY A 1 115 ? -13.375 25.078 26.109 1 37.31 115 GLY A C 1
ATOM 869 O O . GLY A 1 115 ? -14.367 25 25.375 1 37.31 115 GLY A O 1
ATOM 870 N N . ASP A 1 116 ? -12.336 25.234 25.266 1 38.22 116 ASP A N 1
ATOM 871 C CA . ASP A 1 116 ? -12.641 24.781 23.906 1 38.22 116 ASP A CA 1
ATOM 872 C C . ASP A 1 116 ? -12.891 23.281 23.875 1 38.22 116 ASP A C 1
ATOM 874 O O . ASP A 1 116 ? -12.156 22.5 24.484 1 38.22 116 ASP A O 1
ATOM 878 N N . ASP A 1 117 ? -14.141 22.844 23.859 1 38.81 117 ASP A N 1
ATOM 879 C CA . ASP A 1 117 ? -14.68 21.547 23.469 1 38.81 117 ASP A CA 1
ATOM 880 C C . ASP A 1 117 ? -13.672 20.766 22.609 1 38.81 117 ASP A C 1
ATOM 882 O O . ASP A 1 117 ? -13.398 21.156 21.469 1 38.81 117 ASP A O 1
ATOM 886 N N . GLY A 1 118 ? -12.555 20.5 22.984 1 41.25 118 GLY A N 1
ATOM 887 C CA . GLY A 1 118 ? -11.617 19.578 22.359 1 41.25 118 GLY A CA 1
ATOM 888 C C . GLY A 1 118 ? -12.258 18.703 21.297 1 41.25 118 GLY A C 1
ATOM 889 O O . GLY A 1 118 ? -13.156 17.906 21.609 1 41.25 118 GLY A O 1
ATOM 890 N N . SER A 1 119 ? -12.586 19.219 20.156 1 42.5 119 SER A N 1
ATOM 891 C CA . SER A 1 119 ? -13.305 18.703 19 1 42.5 119 SER A CA 1
ATOM 892 C C . SER A 1 119 ? -13.102 17.188 18.859 1 42.5 119 SER A C 1
ATOM 894 O O . SER A 1 119 ? -11.984 16.734 18.625 1 42.5 119 SER A O 1
ATOM 896 N N . THR A 1 120 ? -13.688 16.297 19.688 1 47.16 120 THR A N 1
ATOM 897 C CA . THR A 1 120 ? -14.102 14.898 19.594 1 47.16 120 THR A CA 1
ATOM 898 C C . THR A 1 120 ? -14.242 14.469 18.141 1 47.16 120 THR A C 1
ATOM 900 O O . THR A 1 120 ? -14.445 13.289 17.859 1 47.16 120 THR A O 1
ATOM 903 N N . VAL A 1 121 ? -14.422 15.43 17.281 1 47.97 121 VAL A N 1
ATOM 904 C CA . VAL A 1 121 ? -14.82 15.109 15.914 1 47.97 121 VAL A CA 1
ATOM 905 C C . VAL A 1 121 ? -13.758 14.219 15.266 1 47.97 121 VAL A C 1
ATOM 907 O O . VAL A 1 121 ? -14.086 13.328 14.469 1 47.97 121 VAL A O 1
ATOM 910 N N . GLY A 1 122 ? -12.484 14.203 15.906 1 60.81 122 GLY A N 1
ATOM 911 C CA . GLY A 1 122 ? -11.492 13.406 15.203 1 60.81 122 GLY A CA 1
ATOM 912 C C . GLY A 1 122 ? -11.227 12.07 15.859 1 60.81 122 GLY A C 1
ATOM 913 O O . GLY A 1 122 ? -10.734 11.141 15.219 1 60.81 122 GLY A O 1
ATOM 914 N N . ALA A 1 123 ? -11.922 11.938 17.031 1 74.56 123 ALA A N 1
ATOM 915 C CA . ALA A 1 123 ? -11.57 10.719 17.766 1 74.56 123 ALA A CA 1
ATOM 916 C C . ALA A 1 123 ? -12.492 9.57 17.391 1 74.56 123 ALA A C 1
ATOM 918 O O . ALA A 1 123 ? -12.062 8.422 17.297 1 74.56 123 ALA A O 1
ATOM 919 N N . THR A 1 124 ? -13.719 9.891 17.078 1 80.44 124 THR A N 1
ATOM 920 C CA . THR A 1 124 ? -14.703 8.836 16.844 1 80.44 124 THR A CA 1
ATOM 921 C C . THR A 1 124 ? -14.398 8.102 15.539 1 80.44 124 THR A C 1
ATOM 923 O O . THR A 1 124 ? -14.297 6.871 15.516 1 80.44 124 THR A O 1
ATOM 926 N N . PRO A 1 125 ? -14.172 8.867 14.492 1 87.19 125 PRO A N 1
ATOM 927 C CA . PRO A 1 125 ? -13.844 8.133 13.266 1 87.19 125 PRO A CA 1
ATOM 928 C C . PRO A 1 125 ? -12.578 7.293 13.398 1 87.19 125 PRO A C 1
ATOM 930 O O . PRO A 1 125 ? -12.508 6.191 12.844 1 87.19 125 PRO A O 1
ATOM 933 N N . PHE A 1 126 ? -11.703 7.785 14.156 1 89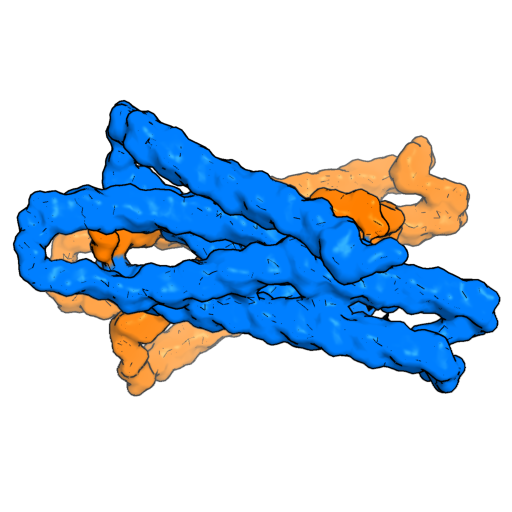.31 126 PHE A N 1
ATOM 934 C CA . PHE A 1 126 ? -10.469 7.051 14.375 1 89.31 126 PHE A CA 1
ATOM 935 C C . PHE A 1 126 ? -10.734 5.75 15.117 1 89.31 126 PHE A C 1
ATOM 937 O O . PHE A 1 126 ? -10.25 4.688 14.719 1 89.31 126 PHE A O 1
ATOM 944 N N . LEU A 1 127 ? -11.555 5.766 16.125 1 90.19 127 LEU A N 1
ATOM 945 C CA . LEU A 1 127 ? -11.859 4.59 16.938 1 90.19 127 LEU A CA 1
ATOM 946 C C . LEU A 1 127 ? -12.648 3.562 16.141 1 90.19 127 LEU A C 1
ATOM 948 O O . LEU A 1 127 ? -12.453 2.355 16.297 1 90.19 127 LEU A O 1
ATOM 952 N N . VAL A 1 128 ? -13.484 4.008 15.289 1 92.56 128 VAL A N 1
ATOM 953 C CA . VAL A 1 128 ? -14.25 3.107 14.43 1 92.56 128 VAL A CA 1
ATOM 954 C C . VAL A 1 128 ? -13.312 2.385 13.469 1 92.56 128 VAL A C 1
ATOM 956 O O . VAL A 1 128 ? -13.445 1.18 13.25 1 92.56 128 VAL A O 1
ATOM 959 N N . ALA A 1 129 ? -12.359 3.154 12.945 1 94.56 129 ALA A N 1
ATOM 960 C CA . ALA A 1 129 ? -11.391 2.539 12.039 1 94.56 129 ALA A CA 1
ATOM 961 C C . ALA A 1 129 ? -10.609 1.431 12.742 1 94.56 129 ALA A C 1
ATOM 963 O O . ALA A 1 129 ? -10.445 0.337 12.195 1 94.56 129 ALA A O 1
ATOM 964 N N . VAL A 1 130 ? -10.219 1.686 13.953 1 94.81 130 VAL A N 1
ATOM 965 C CA . VAL A 1 130 ? -9.461 0.704 14.727 1 94.81 130 VAL A CA 1
ATOM 966 C C . VAL A 1 130 ? -10.328 -0.528 14.984 1 94.81 130 VAL A C 1
ATOM 968 O O . VAL A 1 130 ? -9.875 -1.661 14.805 1 94.81 130 VAL A O 1
ATOM 971 N N . ALA A 1 131 ? -11.57 -0.325 15.375 1 95 131 ALA A N 1
ATOM 972 C CA . ALA A 1 131 ? -12.484 -1.427 15.656 1 95 131 ALA A CA 1
ATOM 973 C C . ALA A 1 131 ? -12.703 -2.291 14.422 1 95 131 ALA A C 1
ATOM 975 O O . ALA A 1 131 ? -12.758 -3.52 14.516 1 95 131 ALA A O 1
ATOM 976 N N . CYS A 1 132 ? -12.812 -1.656 13.281 1 96.44 132 CYS A N 1
ATOM 977 C CA . CYS A 1 132 ? -13.008 -2.367 12.023 1 96.44 132 CYS A CA 1
ATOM 978 C C . CYS A 1 132 ? -11.789 -3.221 11.688 1 96.44 132 CYS A C 1
ATOM 980 O O . CYS A 1 132 ? -11.93 -4.375 11.281 1 96.44 132 CYS A O 1
ATOM 982 N N . VAL A 1 133 ? -10.609 -2.664 11.883 1 97.38 133 VAL A N 1
ATOM 983 C CA . VAL A 1 133 ? -9.383 -3.395 11.594 1 97.38 133 VAL A CA 1
ATOM 984 C C . VAL A 1 133 ? -9.266 -4.602 12.523 1 97.38 133 VAL A C 1
ATOM 986 O O . VAL A 1 133 ? -8.914 -5.699 12.086 1 97.38 133 VAL A O 1
ATOM 989 N N . VAL A 1 134 ? -9.641 -4.422 13.742 1 95.81 134 VAL A N 1
ATOM 990 C CA . VAL A 1 134 ? -9.57 -5.5 14.719 1 95.81 134 VAL A CA 1
ATOM 991 C C . VAL A 1 134 ? -10.586 -6.586 14.367 1 95.81 134 VAL A C 1
ATOM 993 O O . VAL A 1 134 ? -10.266 -7.777 14.406 1 95.81 134 VAL A O 1
ATOM 996 N N . ALA A 1 135 ? -11.773 -6.215 14.047 1 96.25 135 ALA A N 1
ATOM 997 C CA . ALA A 1 135 ? -12.812 -7.172 13.672 1 96.25 135 ALA A CA 1
ATOM 998 C C . ALA A 1 135 ? -12.367 -8.031 12.492 1 96.25 135 ALA A C 1
ATOM 1000 O O . ALA A 1 135 ? -12.562 -9.25 12.492 1 96.25 135 ALA A O 1
ATOM 1001 N N . ASN A 1 136 ? -11.75 -7.406 11.508 1 96.69 136 ASN A N 1
ATOM 1002 C CA . ASN A 1 136 ? -11.258 -8.148 10.352 1 96.69 136 ASN A CA 1
ATOM 1003 C C . ASN A 1 136 ? -10.078 -9.047 10.719 1 96.69 136 ASN A C 1
ATOM 1005 O O . ASN A 1 136 ? -9.984 -10.18 10.258 1 96.69 136 ASN A O 1
ATOM 1009 N N . LEU A 1 137 ? -9.211 -8.539 11.508 1 96.19 137 LEU A N 1
ATOM 1010 C CA . LEU A 1 137 ? -8.016 -9.297 11.875 1 96.19 137 LEU A CA 1
ATOM 1011 C C . LEU A 1 137 ? -8.383 -10.539 12.672 1 96.19 137 LEU A C 1
ATOM 1013 O O . LEU A 1 137 ? -7.812 -11.609 12.461 1 96.19 137 LEU A O 1
ATOM 1017 N N . VAL A 1 138 ? -9.359 -10.453 13.516 1 94.75 138 VAL A N 1
ATOM 1018 C CA . VAL A 1 138 ? -9.562 -11.516 14.492 1 94.75 138 VAL A CA 1
ATOM 1019 C C . VAL A 1 138 ? -10.648 -12.469 14.008 1 94.75 138 VAL A C 1
ATOM 1021 O O . VAL A 1 138 ? -10.68 -13.641 14.398 1 94.75 138 VAL A O 1
ATOM 1024 N N . PHE A 1 139 ? -11.547 -11.938 13.195 1 95.31 139 PHE A N 1
ATOM 1025 C CA . PHE A 1 139 ? -12.688 -12.812 12.938 1 95.31 139 PHE A CA 1
ATOM 1026 C C . PHE A 1 139 ? -12.969 -12.906 11.438 1 95.31 139 PHE A C 1
ATOM 1028 O O . PHE A 1 139 ? -12.898 -13.992 10.859 1 95.31 139 PHE A O 1
ATOM 1035 N N . PHE A 1 140 ? -13.227 -11.875 10.75 1 94.94 140 PHE A N 1
ATOM 1036 C CA . PHE A 1 140 ? -13.797 -11.953 9.406 1 94.94 140 PHE A CA 1
ATOM 1037 C C . PHE A 1 140 ? -12.758 -12.438 8.406 1 94.94 140 PHE A C 1
ATOM 1039 O O . PHE A 1 140 ? -13.047 -13.297 7.574 1 94.94 140 PHE A O 1
ATOM 1046 N N . SER A 1 141 ? -11.555 -11.922 8.469 1 95.06 141 SER A N 1
ATOM 1047 C CA . SER A 1 141 ? -10.523 -12.344 7.523 1 95.06 141 SER A CA 1
ATOM 1048 C C . SER A 1 141 ? -10.141 -13.805 7.73 1 95.06 141 SER A C 1
ATOM 1050 O O . SER A 1 141 ? -10.062 -14.57 6.773 1 95.06 141 SER A O 1
ATOM 1052 N N . PRO A 1 142 ? -9.938 -14.281 8.953 1 95.94 142 PRO A N 1
ATOM 1053 C CA . PRO A 1 142 ? -9.648 -15.703 9.164 1 95.94 142 PRO A CA 1
ATOM 1054 C C . PRO A 1 142 ? -10.789 -16.609 8.703 1 95.94 142 PRO A C 1
ATOM 1056 O O . PRO A 1 142 ? -10.539 -17.672 8.133 1 95.94 142 PRO A O 1
ATOM 1059 N N . GLN A 1 143 ? -12.023 -16.156 8.906 1 96.94 143 GLN A N 1
ATOM 1060 C CA . GLN A 1 143 ? -13.156 -16.969 8.453 1 96.94 143 GLN A CA 1
ATOM 1061 C C . GLN A 1 143 ? -13.188 -17.047 6.93 1 96.94 143 GLN A C 1
ATOM 1063 O O . GLN A 1 143 ? -13.539 -18.094 6.371 1 96.94 143 GLN A O 1
ATOM 1068 N N . THR A 1 144 ? -12.891 -15.969 6.242 1 96.88 144 THR A N 1
ATOM 1069 C CA . THR A 1 144 ? -12.797 -15.969 4.789 1 96.88 144 THR A CA 1
ATOM 1070 C C . THR A 1 144 ? -11.75 -16.969 4.316 1 96.88 144 THR A C 1
ATOM 1072 O O . THR A 1 144 ? -12.016 -17.781 3.43 1 96.88 144 THR A O 1
ATOM 1075 N N . THR A 1 145 ? -10.617 -16.969 4.953 1 96.75 145 THR A N 1
ATOM 1076 C CA . THR A 1 145 ? -9.508 -17.828 4.574 1 96.75 145 THR A CA 1
ATOM 1077 C C . THR A 1 145 ? -9.844 -19.297 4.84 1 96.75 145 THR A C 1
ATOM 1079 O O . THR A 1 145 ? -9.594 -20.156 3.996 1 96.75 145 THR A O 1
ATOM 1082 N N . ILE A 1 146 ? -10.383 -19.547 6.004 1 97.19 146 ILE A N 1
ATOM 1083 C CA . ILE A 1 146 ? -10.742 -20.922 6.375 1 97.19 146 ILE A CA 1
ATOM 1084 C C . ILE A 1 146 ? -11.75 -21.484 5.375 1 97.19 146 ILE A C 1
ATOM 1086 O O . ILE A 1 146 ? -11.617 -22.609 4.918 1 97.19 146 ILE A O 1
ATOM 1090 N N . THR A 1 147 ? -12.711 -20.688 5.059 1 97.69 147 THR A N 1
ATOM 1091 C CA . THR A 1 147 ? -13.734 -21.125 4.113 1 97.69 147 THR A CA 1
ATOM 1092 C C . THR A 1 147 ? -13.125 -21.344 2.73 1 97.69 147 THR A C 1
ATOM 1094 O O . THR A 1 147 ? -13.484 -22.312 2.041 1 97.69 147 THR A O 1
ATOM 1097 N N . MET A 1 148 ? -12.273 -20.5 2.279 1 97.06 148 MET A N 1
ATOM 1098 C CA . MET A 1 148 ? -11.594 -20.641 0.992 1 97.06 148 MET A CA 1
ATOM 1099 C C . MET A 1 148 ? -10.812 -21.938 0.92 1 97.06 148 MET A C 1
ATOM 1101 O O . MET A 1 148 ? -10.875 -22.656 -0.083 1 97.06 148 MET A O 1
ATOM 1105 N N . MET A 1 149 ? -10.109 -22.219 2.008 1 96.06 149 MET A N 1
ATOM 1106 C CA . MET A 1 149 ? -9.289 -23.438 2.041 1 96.06 149 MET A CA 1
ATOM 1107 C C . MET A 1 149 ? -10.172 -24.688 2.051 1 96.06 149 MET A C 1
ATOM 1109 O O . MET A 1 149 ? -9.836 -25.688 1.414 1 96.06 149 MET A O 1
ATOM 1113 N N . GLU A 1 150 ? -11.219 -24.594 2.805 1 97.44 150 GLU A N 1
ATOM 1114 C CA . GLU A 1 150 ? -12.164 -25.703 2.826 1 97.44 150 GLU A CA 1
ATOM 1115 C C . GLU A 1 150 ? -12.758 -25.953 1.443 1 97.44 150 GLU A C 1
ATOM 1117 O O . GLU A 1 150 ? -12.867 -27.094 0.999 1 97.44 150 GLU A O 1
ATOM 1122 N N . ARG A 1 151 ? -13.156 -24.875 0.779 1 97.62 151 ARG A N 1
ATOM 1123 C CA . ARG A 1 151 ? -13.703 -25 -0.565 1 97.62 151 ARG A CA 1
ATOM 1124 C C . ARG A 1 151 ? -12.68 -25.594 -1.527 1 97.62 151 ARG A C 1
ATOM 1126 O O . ARG A 1 151 ? -13.016 -26.469 -2.33 1 97.62 151 ARG A O 1
ATOM 1133 N N . SER A 1 152 ? -11.484 -25.172 -1.438 1 95.44 152 SER A N 1
ATOM 1134 C CA . SER A 1 152 ? -10.414 -25.672 -2.285 1 95.44 152 SER A CA 1
ATOM 1135 C C . SER A 1 152 ? -10.195 -27.172 -2.053 1 95.44 152 SER A C 1
ATOM 1137 O O . SER A 1 152 ? -9.977 -27.922 -3.004 1 95.44 152 SER A O 1
ATOM 1139 N N . ARG A 1 153 ? -10.234 -27.547 -0.81 1 96.06 153 ARG A N 1
ATOM 1140 C CA . ARG A 1 153 ? -10.062 -28.953 -0.457 1 96.06 153 ARG A CA 1
ATOM 1141 C C . ARG A 1 153 ? -11.18 -29.812 -1.044 1 96.06 153 ARG A C 1
ATOM 1143 O O . ARG A 1 153 ? -10.922 -30.859 -1.649 1 96.06 153 ARG A O 1
ATOM 1150 N N . VAL A 1 154 ? -12.391 -29.406 -0.88 1 97.25 154 VAL A N 1
ATOM 1151 C CA . VAL A 1 154 ? -13.547 -30.156 -1.364 1 97.25 154 VAL A CA 1
ATOM 1152 C C . VAL A 1 154 ? -13.508 -30.234 -2.889 1 97.25 154 VAL A C 1
ATOM 1154 O O . VAL A 1 154 ? -13.812 -31.281 -3.465 1 97.25 154 VAL A O 1
ATOM 1157 N N . CYS A 1 155 ? -13.18 -29.125 -3.562 1 96.69 155 CYS A N 1
ATOM 1158 C CA . CYS A 1 155 ? -13.062 -29.125 -5.016 1 96.69 155 CYS A CA 1
ATOM 1159 C C . CYS A 1 155 ? -12.039 -30.141 -5.488 1 96.69 155 CYS A C 1
ATOM 1161 O O . CYS A 1 155 ? -12.258 -30.844 -6.477 1 96.69 155 CYS A O 1
ATOM 1163 N N . LYS A 1 156 ? -10.969 -30.188 -4.766 1 95.44 156 LYS A N 1
ATOM 1164 C CA . LYS A 1 156 ? -9.922 -31.141 -5.109 1 95.44 156 LYS A CA 1
ATOM 1165 C C . LYS A 1 156 ? -10.398 -32.562 -4.918 1 95.44 156 LYS A C 1
ATOM 1167 O O . LYS A 1 156 ? -10.133 -33.438 -5.754 1 95.44 156 LYS A O 1
ATOM 1172 N N . GLU A 1 157 ? -11.07 -32.812 -3.885 1 96.88 157 GLU A N 1
ATOM 1173 C CA . GLU A 1 157 ? -11.586 -34.125 -3.576 1 96.88 157 GLU A CA 1
ATOM 1174 C C . GLU A 1 157 ? -12.602 -34.594 -4.625 1 96.88 157 GLU A C 1
ATOM 1176 O O . GLU A 1 157 ? -12.625 -35.75 -5.004 1 96.88 157 GLU A O 1
ATOM 1181 N N . LEU A 1 158 ? -13.359 -33.656 -5.113 1 96.75 158 LEU A N 1
ATOM 1182 C CA . LEU A 1 158 ? -14.422 -33.969 -6.062 1 96.75 158 LEU A CA 1
ATOM 1183 C C . LEU A 1 158 ? -13.914 -33.875 -7.5 1 96.75 158 LEU A C 1
ATOM 1185 O O . LEU A 1 158 ? -14.586 -34.312 -8.43 1 96.75 158 LEU A O 1
ATOM 1189 N N . GLY A 1 159 ? -12.773 -33.25 -7.719 1 95.94 159 GLY A N 1
ATOM 1190 C CA . GLY A 1 159 ? -12.234 -33.031 -9.055 1 95.94 159 GLY A CA 1
ATOM 1191 C C . GLY A 1 159 ? -13.008 -32 -9.852 1 95.94 159 GLY A C 1
ATOM 1192 O O . GLY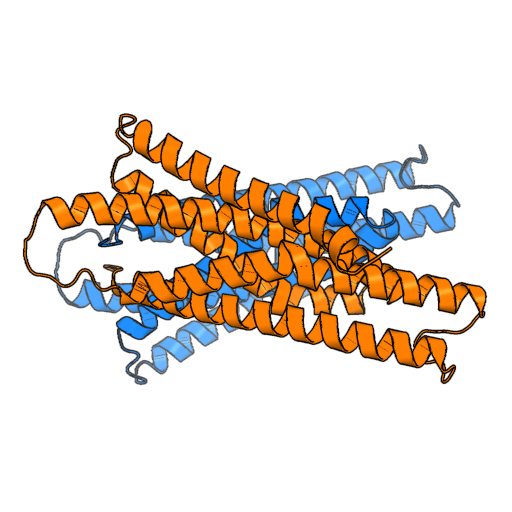 A 1 159 ? -13.219 -32.188 -11.055 1 95.94 159 GLY A O 1
ATOM 1193 N N . VAL A 1 160 ? -13.57 -31 -9.188 1 96.06 160 VAL A N 1
ATOM 1194 C CA . VAL A 1 160 ? -14.344 -29.953 -9.828 1 96.06 160 VAL A CA 1
ATOM 1195 C C . VAL A 1 160 ? -13.758 -28.594 -9.469 1 96.06 160 VAL A C 1
ATOM 1197 O O . VAL A 1 160 ? -12.867 -28.484 -8.625 1 96.06 160 VAL A O 1
ATOM 1200 N N . ASP A 1 161 ? -14.219 -27.562 -10.156 1 94.19 161 ASP A N 1
ATOM 1201 C CA . ASP A 1 161 ? -13.742 -26.219 -9.859 1 94.19 161 ASP A CA 1
ATOM 1202 C C . ASP A 1 161 ? -14.742 -25.469 -8.992 1 94.19 161 ASP A C 1
ATOM 1204 O O . ASP A 1 161 ? -15.805 -26 -8.648 1 94.19 161 ASP A O 1
ATOM 1208 N N . ARG A 1 162 ? -14.406 -24.266 -8.648 1 92.81 162 ARG A N 1
ATOM 1209 C CA . ARG A 1 162 ? -15.164 -23.469 -7.684 1 92.81 162 ARG A CA 1
ATOM 1210 C C . ARG A 1 162 ? -16.516 -23.047 -8.258 1 92.81 162 ARG A C 1
ATOM 1212 O O . ARG A 1 162 ? -17.406 -22.625 -7.516 1 92.81 162 ARG A O 1
ATOM 1219 N N . LYS A 1 163 ? -16.688 -23.188 -9.531 1 92.75 163 LYS A N 1
ATOM 1220 C CA . LYS A 1 163 ? -17.938 -22.797 -10.172 1 92.75 163 LYS A CA 1
ATOM 1221 C C . LYS A 1 163 ? -18.859 -24 -10.352 1 92.75 163 LYS A C 1
ATOM 1223 O O . LYS A 1 163 ? -19.938 -23.875 -10.93 1 92.75 163 LYS A O 1
ATOM 1228 N N . SER A 1 164 ? -18.484 -25.109 -9.789 1 93.81 164 SER A N 1
ATOM 1229 C CA . SER A 1 164 ? -19.25 -26.344 -9.922 1 93.81 164 SER A CA 1
ATOM 1230 C C . SER A 1 164 ? -20.641 -26.203 -9.281 1 93.81 164 SER A C 1
ATOM 1232 O O . SER A 1 164 ? -20.781 -25.578 -8.219 1 93.81 164 SER A O 1
ATOM 1234 N N . PRO A 1 165 ? -21.641 -26.812 -9.914 1 94.81 165 PRO A N 1
ATOM 1235 C CA . PRO A 1 165 ? -23 -26.781 -9.344 1 94.81 165 PRO A CA 1
ATOM 1236 C C . PRO A 1 165 ? -23.172 -27.75 -8.18 1 94.81 165 PRO A C 1
ATOM 1238 O O . PRO A 1 165 ? -24.266 -27.859 -7.621 1 94.81 165 PRO A O 1
ATOM 1241 N N . ASP A 1 166 ? -22.125 -28.484 -7.828 1 96.56 166 ASP A N 1
ATOM 1242 C CA . ASP A 1 166 ? -22.203 -29.359 -6.664 1 96.56 166 ASP A CA 1
ATOM 1243 C C . ASP A 1 166 ? -22.703 -28.609 -5.438 1 96.56 166 ASP A C 1
ATOM 1245 O O . ASP A 1 166 ? -22.234 -27.516 -5.141 1 96.56 166 ASP A O 1
ATOM 1249 N N . PRO A 1 167 ? -23.625 -29.188 -4.766 1 96.69 167 PRO A N 1
ATOM 1250 C CA . PRO A 1 167 ? -24.266 -28.484 -3.654 1 96.69 167 PRO A CA 1
ATOM 1251 C C . PRO A 1 167 ? -23.281 -28.094 -2.557 1 96.69 167 PRO A C 1
ATOM 1253 O O . PRO A 1 167 ? -23.406 -27.031 -1.948 1 96.69 167 PRO A O 1
ATOM 1256 N N . GLN A 1 168 ? -22.375 -28.969 -2.262 1 97.12 168 GLN A N 1
ATOM 1257 C CA . GLN A 1 168 ? -21.391 -28.656 -1.233 1 97.12 168 GLN A CA 1
ATOM 1258 C C . GLN A 1 168 ? -20.5 -27.484 -1.663 1 97.12 168 GLN A C 1
ATOM 1260 O O . GLN A 1 168 ? -20.188 -26.594 -0.861 1 97.12 168 GLN A O 1
ATOM 1265 N N . VAL A 1 169 ? -20 -27.516 -2.898 1 97.75 169 VAL A N 1
ATOM 1266 C CA . VAL A 1 169 ? -19.172 -26.453 -3.438 1 97.75 169 VAL A CA 1
ATOM 1267 C C . VAL A 1 169 ? -19.953 -25.141 -3.449 1 97.75 169 VAL A C 1
ATOM 1269 O O . VAL A 1 169 ? -19.422 -24.094 -3.072 1 97.75 169 VAL A O 1
ATOM 1272 N N . ARG A 1 170 ? -21.188 -25.188 -3.82 1 97.56 170 ARG A N 1
ATOM 1273 C CA . ARG A 1 170 ? -22.031 -24 -3.865 1 97.56 170 ARG A CA 1
ATOM 1274 C C . ARG A 1 170 ? -22.219 -23.406 -2.473 1 97.56 170 ARG A C 1
ATOM 1276 O O . ARG A 1 170 ? -22.203 -22.172 -2.307 1 97.56 170 ARG A O 1
ATOM 1283 N N . LYS A 1 171 ? -22.453 -24.234 -1.517 1 98 171 LYS A N 1
ATOM 1284 C CA . LYS A 1 171 ? -22.609 -23.781 -0.139 1 98 171 LYS A CA 1
ATOM 1285 C C . LYS A 1 171 ? -21.359 -23.062 0.364 1 98 171 LYS A C 1
ATOM 1287 O O . LYS A 1 171 ? -21.453 -22 0.987 1 98 171 LYS A O 1
ATOM 1292 N N . LEU A 1 172 ? -20.25 -23.656 0.096 1 98.19 172 LEU A N 1
ATOM 1293 C CA . LEU A 1 172 ? -19 -23.062 0.526 1 98.19 172 LEU A CA 1
ATOM 1294 C C . LEU A 1 172 ? -18.719 -21.781 -0.233 1 98.19 172 LEU A C 1
ATOM 1296 O O . LEU A 1 172 ? -18.172 -20.828 0.333 1 98.19 172 LEU A O 1
ATOM 1300 N N . SER A 1 173 ? -19.047 -21.719 -1.514 1 97.75 173 SER A N 1
ATOM 1301 C CA . SER A 1 173 ? -18.859 -20.5 -2.303 1 97.75 173 SER A CA 1
ATOM 1302 C C . SER A 1 173 ? -19.719 -19.359 -1.763 1 97.75 173 SER A C 1
ATOM 1304 O O . SER A 1 173 ? -19.266 -18.219 -1.708 1 97.75 173 SER A O 1
ATOM 1306 N N . LYS A 1 174 ? -20.938 -19.688 -1.393 1 97.5 174 LYS A N 1
ATOM 1307 C CA . LYS A 1 174 ? -21.812 -18.688 -0.805 1 97.5 174 LYS A CA 1
ATOM 1308 C C . LYS A 1 174 ? -21.266 -18.188 0.534 1 97.5 174 LYS A C 1
ATOM 1310 O O . LYS A 1 174 ? -21.297 -16.984 0.816 1 97.5 174 LYS A O 1
ATOM 1315 N N . ARG A 1 175 ? -20.844 -19.094 1.328 1 97.75 175 ARG A N 1
ATOM 1316 C CA . ARG A 1 175 ? -20.266 -18.734 2.623 1 97.75 175 ARG A CA 1
ATOM 1317 C C . ARG A 1 175 ? -19.016 -17.875 2.455 1 97.75 175 ARG A C 1
ATOM 1319 O O . ARG A 1 175 ? -18.844 -16.891 3.176 1 97.75 175 ARG A O 1
ATOM 1326 N N . PHE A 1 176 ? -18.141 -18.266 1.52 1 97.62 176 PHE A N 1
ATOM 1327 C CA . PHE A 1 176 ? -16.953 -17.469 1.208 1 97.62 176 PHE A CA 1
ATOM 1328 C C . PHE A 1 176 ? -17.359 -16.062 0.78 1 97.62 176 PHE A C 1
ATOM 1330 O O . PHE A 1 176 ? -16.812 -15.078 1.275 1 97.62 176 PHE A O 1
ATOM 1337 N N . GLY A 1 177 ? -18.297 -16 -0.113 1 96.75 177 GLY A N 1
ATOM 1338 C CA . GLY A 1 177 ? -18.75 -14.703 -0.593 1 96.75 177 GLY A CA 1
ATOM 1339 C C . GLY A 1 177 ? -19.281 -13.812 0.514 1 96.75 177 GLY A C 1
ATOM 1340 O O . GLY A 1 177 ? -19.047 -12.602 0.501 1 96.75 177 GLY A O 1
ATOM 1341 N N . MET A 1 178 ? -19.953 -14.414 1.393 1 97.5 178 MET A N 1
ATOM 1342 C CA . MET A 1 178 ? -20.516 -13.664 2.512 1 97.5 178 MET A CA 1
ATOM 1343 C C . MET A 1 178 ? -19.406 -13.109 3.406 1 97.5 178 MET A C 1
ATOM 1345 O O . MET A 1 178 ? -19.359 -11.906 3.656 1 97.5 178 MET A O 1
ATOM 1349 N N . PHE A 1 179 ? -18.5 -13.953 3.896 1 97 179 PHE A N 1
ATOM 1350 C CA . PHE A 1 179 ? -17.422 -13.516 4.781 1 97 179 PHE A CA 1
ATOM 1351 C C . PHE A 1 179 ? -16.5 -12.531 4.062 1 97 179 PHE A C 1
ATOM 1353 O O . PHE A 1 179 ? -16.109 -11.516 4.633 1 97 179 PHE A O 1
ATOM 1360 N N . HIS A 1 180 ? -16.156 -12.844 2.84 1 96.44 180 HIS A N 1
ATOM 1361 C CA . HIS A 1 180 ? -15.305 -11.977 2.035 1 96.44 180 HIS A CA 1
ATOM 1362 C C . HIS A 1 180 ? -15.953 -10.617 1.824 1 96.44 180 HIS A C 1
ATOM 1364 O O . HIS A 1 180 ? -15.305 -9.578 1.968 1 96.44 180 HIS A O 1
ATOM 1370 N N . GLY A 1 181 ? -17.25 -10.602 1.469 1 96.19 181 GLY A N 1
ATOM 1371 C CA . GLY A 1 181 ? -17.984 -9.359 1.271 1 96.19 181 GLY A CA 1
ATOM 1372 C C . GLY A 1 181 ? -18.078 -8.508 2.525 1 96.19 181 GLY A C 1
ATOM 1373 O O . GLY A 1 181 ? -17.875 -7.293 2.473 1 96.19 181 GLY A O 1
ATOM 1374 N N . ILE A 1 182 ? -18.375 -9.12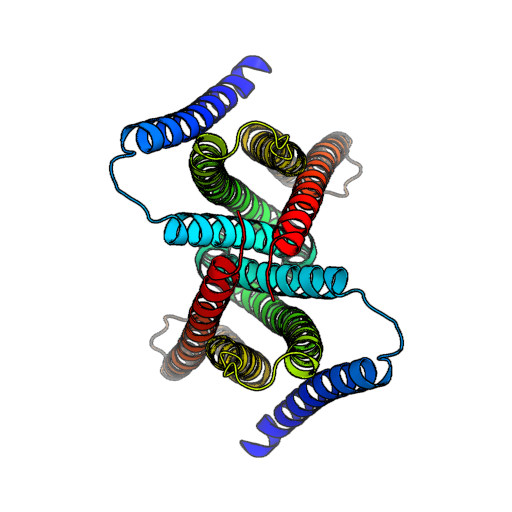5 3.652 1 96.5 182 ILE A N 1
ATOM 1375 C CA . ILE A 1 182 ? -18.484 -8.414 4.922 1 96.5 182 ILE A CA 1
ATOM 1376 C C . ILE A 1 182 ? -17.125 -7.859 5.316 1 96.5 182 ILE A C 1
ATOM 1378 O O . ILE A 1 182 ? -17.016 -6.699 5.719 1 96.5 182 ILE A O 1
ATOM 1382 N N . ALA A 1 183 ? -16.047 -8.68 5.223 1 97.19 183 ALA A N 1
ATOM 1383 C CA . ALA A 1 183 ? -14.695 -8.227 5.531 1 97.19 183 ALA A CA 1
ATOM 1384 C C . ALA A 1 183 ? -14.32 -7.004 4.695 1 97.19 183 ALA A C 1
ATOM 1386 O O . ALA A 1 183 ? -13.742 -6.043 5.207 1 97.19 183 ALA A O 1
ATOM 1387 N N . ASN A 1 184 ? -14.688 -7.051 3.41 1 96.56 184 ASN A N 1
ATOM 1388 C CA . ASN A 1 184 ? -14.391 -5.938 2.51 1 96.56 184 ASN A CA 1
ATOM 1389 C C . ASN A 1 184 ? -15.18 -4.688 2.891 1 96.56 184 ASN A C 1
ATOM 1391 O O . ASN A 1 184 ? -14.656 -3.576 2.836 1 96.56 184 ASN A O 1
ATOM 1395 N N . LEU A 1 185 ? -16.438 -4.863 3.219 1 95.5 185 LEU A N 1
ATOM 1396 C CA . LEU A 1 185 ? -17.266 -3.732 3.621 1 95.5 185 LEU A CA 1
ATOM 1397 C C . LEU A 1 185 ? -16.719 -3.086 4.891 1 95.5 185 LEU A C 1
ATOM 1399 O O . LEU A 1 185 ? -16.656 -1.859 4.988 1 95.5 185 LEU A O 1
ATOM 1403 N N . ILE A 1 186 ? -16.344 -3.891 5.82 1 96.69 186 ILE A N 1
ATOM 1404 C CA . ILE A 1 186 ? -15.766 -3.408 7.07 1 96.69 186 ILE A CA 1
ATOM 1405 C C . ILE A 1 186 ? -14.477 -2.652 6.785 1 96.69 186 ILE A C 1
ATOM 1407 O O . ILE A 1 186 ? -14.219 -1.596 7.371 1 96.69 186 ILE A O 1
ATOM 1411 N N . ASN A 1 187 ? -13.688 -3.186 5.938 1 96.81 187 ASN A N 1
ATOM 1412 C CA . ASN A 1 187 ? -12.461 -2.512 5.535 1 96.81 187 ASN A CA 1
ATOM 1413 C C . ASN A 1 187 ? -12.742 -1.155 4.898 1 96.81 187 ASN A C 1
ATOM 1415 O O . ASN A 1 187 ? -12.039 -0.181 5.156 1 96.81 187 ASN A O 1
ATOM 1419 N N . LEU A 1 188 ? -13.797 -1.066 4.066 1 95.94 188 LEU A N 1
ATOM 1420 C CA . LEU A 1 188 ? -14.156 0.186 3.406 1 95.94 188 LEU A CA 1
ATOM 1421 C C . LEU A 1 188 ? -14.656 1.208 4.422 1 95.94 188 LEU A C 1
ATOM 1423 O O . LEU A 1 188 ? -14.414 2.408 4.273 1 95.94 188 LEU A O 1
ATOM 1427 N N . VAL A 1 189 ? -15.367 0.737 5.387 1 95.31 189 VAL A N 1
ATOM 1428 C CA . VAL A 1 189 ? -15.805 1.624 6.461 1 95.31 189 VAL A CA 1
ATOM 1429 C C . VAL A 1 189 ? -14.594 2.195 7.188 1 95.31 189 VAL A C 1
ATOM 1431 O O . VAL A 1 189 ? -14.539 3.395 7.469 1 95.31 189 VAL A O 1
ATOM 1434 N N . ALA A 1 190 ? -13.648 1.332 7.508 1 96.5 190 ALA A N 1
ATOM 1435 C CA . ALA A 1 190 ? -12.422 1.797 8.148 1 96.5 190 ALA A CA 1
ATOM 1436 C C . ALA A 1 190 ? -11.727 2.854 7.297 1 96.5 190 ALA A C 1
ATOM 1438 O O . ALA A 1 190 ? -11.281 3.883 7.812 1 96.5 190 ALA A O 1
ATOM 1439 N N . LEU A 1 191 ? -11.664 2.594 6.055 1 95.94 191 LEU A N 1
ATOM 1440 C CA . LEU A 1 191 ? -11.008 3.52 5.133 1 95.94 191 LEU A CA 1
ATOM 1441 C C . LEU A 1 191 ? -11.75 4.852 5.086 1 95.94 191 LEU A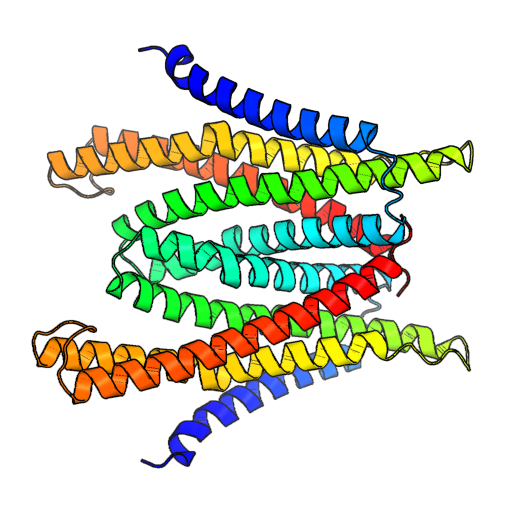 C 1
ATOM 1443 O O . LEU A 1 191 ? -11.125 5.914 5.078 1 95.94 191 LEU A O 1
ATOM 1447 N N . ALA A 1 192 ? -13.078 4.816 4.996 1 94.5 192 ALA A N 1
ATOM 1448 C CA . ALA A 1 192 ? -13.883 6.031 4.992 1 94.5 192 ALA A CA 1
ATOM 1449 C C . ALA A 1 192 ? -13.664 6.844 6.266 1 94.5 192 ALA A C 1
ATOM 1451 O O . ALA A 1 192 ? -13.523 8.07 6.211 1 94.5 192 ALA A O 1
ATOM 1452 N N . CYS A 1 193 ? -13.633 6.152 7.359 1 92.62 193 CYS A N 1
ATOM 1453 C CA . CYS A 1 193 ? -13.367 6.816 8.633 1 92.62 193 CYS A CA 1
ATOM 1454 C C . CYS A 1 193 ? -11.969 7.414 8.648 1 92.62 193 CYS A C 1
ATOM 1456 O O . CYS A 1 193 ? -11.758 8.5 9.195 1 92.62 193 CYS A O 1
ATOM 1458 N N . GLY A 1 194 ? -11.047 6.688 8.102 1 93.56 194 GLY A N 1
ATOM 1459 C CA . GLY A 1 194 ? -9.703 7.227 7.953 1 93.56 194 GLY A CA 1
ATOM 1460 C C . GLY A 1 194 ? -9.656 8.484 7.102 1 93.56 194 GLY A C 1
ATOM 1461 O O . GLY A 1 194 ? -8.914 9.414 7.41 1 93.56 194 GLY A O 1
ATOM 1462 N N . ALA A 1 195 ? -10.445 8.477 6.055 1 92.69 195 ALA A N 1
ATOM 1463 C CA . ALA A 1 195 ? -10.508 9.656 5.195 1 92.69 195 ALA A CA 1
ATOM 1464 C C . ALA A 1 195 ? -11.047 10.859 5.957 1 92.69 195 ALA A C 1
ATOM 1466 O O . ALA A 1 195 ? -10.547 11.977 5.801 1 92.69 195 ALA A O 1
ATOM 1467 N N . VAL A 1 196 ? -12.031 10.648 6.75 1 90.5 196 VAL A N 1
ATOM 1468 C CA . VAL A 1 196 ? -12.602 11.719 7.566 1 90.5 196 VAL A CA 1
ATOM 1469 C C . VAL A 1 196 ? -11.539 12.266 8.516 1 90.5 196 VAL A C 1
ATOM 1471 O O . VAL A 1 196 ? -11.391 13.484 8.656 1 90.5 196 VAL A O 1
ATOM 1474 N N . HIS A 1 197 ? -10.812 11.383 9.133 1 89.69 197 HIS A N 1
ATOM 1475 C CA . HIS A 1 197 ? -9.758 11.805 10.047 1 89.69 197 HIS A CA 1
ATOM 1476 C C . HIS A 1 197 ? -8.664 12.57 9.312 1 89.69 197 HIS A C 1
ATOM 1478 O O . HIS A 1 197 ? -8.164 13.578 9.812 1 89.69 197 HIS A O 1
ATOM 1484 N N . LEU A 1 198 ? -8.32 12.102 8.148 1 90.38 198 LEU A N 1
ATOM 1485 C CA . LEU A 1 198 ? -7.297 12.773 7.355 1 90.38 198 LEU A CA 1
ATOM 1486 C C . LEU A 1 198 ? -7.758 14.164 6.938 1 90.38 198 LEU A C 1
ATOM 1488 O O . LEU A 1 198 ? -6.961 15.109 6.922 1 90.38 198 LEU A O 1
ATOM 1492 N N . CYS A 1 199 ? -9.023 14.336 6.621 1 87.12 199 CYS A N 1
ATOM 1493 C CA . CYS A 1 199 ? -9.586 15.648 6.305 1 87.12 199 CYS A CA 1
ATOM 1494 C C . CYS A 1 199 ? -9.508 16.578 7.504 1 87.12 199 CYS A C 1
ATOM 1496 O O . CYS A 1 199 ? -9.18 17.766 7.355 1 87.12 199 CYS A O 1
ATOM 1498 N N . ALA A 1 200 ? -9.773 16.094 8.641 1 86.19 200 ALA A N 1
ATOM 1499 C CA . ALA A 1 200 ? -9.672 16.891 9.859 1 86.19 200 ALA A CA 1
ATOM 1500 C C . ALA A 1 200 ? -8.234 17.359 10.094 1 86.19 200 ALA A C 1
ATOM 1502 O O . ALA A 1 200 ? -8 18.5 10.5 1 86.19 200 ALA A O 1
ATOM 1503 N N . LEU A 1 201 ? -7.312 16.469 9.898 1 88.56 201 LEU A N 1
ATOM 1504 C CA . LEU A 1 201 ? -5.906 16.844 10.031 1 88.56 201 LEU A CA 1
ATOM 1505 C C . LEU A 1 201 ? -5.523 17.906 9.008 1 88.56 201 LEU A C 1
ATOM 1507 O O . LEU A 1 201 ? -4.781 18.844 9.328 1 88.56 201 LEU A O 1
ATOM 1511 N N . ALA A 1 202 ? -6.043 17.75 7.793 1 89.25 202 ALA A N 1
ATOM 1512 C CA . ALA A 1 202 ? -5.73 18.703 6.734 1 89.25 202 ALA A CA 1
ATOM 1513 C C . ALA A 1 202 ? -6.223 20.094 7.094 1 89.25 202 ALA A C 1
ATOM 1515 O O . ALA A 1 202 ? -5.586 21.094 6.746 1 89.25 202 ALA A O 1
ATOM 1516 N N . GLU A 1 203 ? -7.324 20.188 7.742 1 84.81 203 GLU A N 1
ATOM 1517 C CA . GLU A 1 203 ? -7.879 21.469 8.164 1 84.81 203 GLU A CA 1
ATOM 1518 C C . GLU A 1 203 ? -6.988 22.141 9.195 1 84.81 203 GLU A C 1
ATOM 1520 O O . GLU A 1 203 ? -7.051 23.359 9.383 1 84.81 203 GLU A O 1
ATOM 1525 N N . ARG A 1 204 ? -6.184 21.406 9.789 1 85.25 204 ARG A N 1
ATOM 1526 C CA . ARG A 1 204 ? -5.324 21.938 10.836 1 85.25 204 ARG A CA 1
ATOM 1527 C C . ARG A 1 204 ? -3.918 22.203 10.305 1 85.25 204 ARG A C 1
ATOM 1529 O O . ARG A 1 204 ? -3.01 22.531 11.078 1 85.25 204 ARG A O 1
ATOM 1536 N N . LEU A 1 205 ? -3.764 22 9.062 1 80.44 205 LEU A N 1
ATOM 1537 C CA . LEU A 1 205 ? -2.492 22.266 8.398 1 80.44 205 LEU A CA 1
ATOM 1538 C C . LEU A 1 205 ? -2.377 23.719 8 1 80.44 205 LEU A C 1
ATOM 1540 O O . LEU A 1 205 ? -3.311 24.297 7.426 1 80.44 205 LEU A O 1
ATOM 1544 N N . SER A 1 206 ? -1.356 24.391 8.492 1 74.81 206 SER A N 1
ATOM 1545 C CA . SER A 1 206 ? -1.068 25.766 8.086 1 74.81 206 SER A CA 1
ATOM 1546 C C . SER A 1 206 ? -0.154 25.797 6.867 1 74.81 206 SER A C 1
ATOM 1548 O O . SER A 1 206 ? 1.063 25.656 6.992 1 74.81 206 SER A O 1
ATOM 1550 N N . LEU A 1 207 ? -0.742 25.672 5.68 1 64 207 LEU A N 1
ATOM 1551 C CA . LEU A 1 207 ? 0.069 25.734 4.469 1 64 207 LEU A CA 1
ATOM 1552 C C . LEU A 1 207 ? -0.032 27.109 3.816 1 64 207 LEU A C 1
ATOM 1554 O O . LEU A 1 207 ? -1.038 27.812 3.977 1 64 207 LEU A O 1
ATOM 1558 N N . MET B 1 1 ? 19.438 -3.396 -33.188 1 31.42 1 MET B N 1
ATOM 1559 C CA . MET B 1 1 ? 18.391 -2.496 -32.719 1 31.42 1 MET B CA 1
ATOM 1560 C C . MET B 1 1 ? 18.875 -1.74 -31.469 1 31.42 1 MET B C 1
ATOM 1562 O O . MET B 1 1 ? 19.188 -2.352 -30.453 1 31.42 1 MET B O 1
ATOM 1566 N N . GLY B 1 2 ? 19.453 -0.512 -31.594 1 32.72 2 GLY B N 1
ATOM 1567 C CA . GLY B 1 2 ? 20.344 0.214 -30.703 1 32.72 2 GLY B CA 1
ATOM 1568 C C . GLY B 1 2 ? 19.656 0.71 -29.438 1 32.72 2 GLY B C 1
ATOM 1569 O O . GLY B 1 2 ? 18.422 0.686 -29.359 1 32.72 2 GLY B O 1
ATOM 1570 N N . VAL B 1 3 ? 20.391 1.014 -28.438 1 40.75 3 VAL B N 1
ATOM 1571 C CA . VAL B 1 3 ? 20 1.59 -27.141 1 40.75 3 VAL B CA 1
ATOM 1572 C C . VAL B 1 3 ? 18.984 2.699 -27.359 1 40.75 3 VAL B C 1
ATOM 1574 O O . VAL B 1 3 ? 18.047 2.844 -26.578 1 40.75 3 VAL B O 1
ATOM 1577 N N . LEU B 1 4 ? 19.125 3.385 -28.406 1 39.06 4 LEU B N 1
ATOM 1578 C CA . LEU B 1 4 ? 18.281 4.531 -28.766 1 39.06 4 LEU B CA 1
ATOM 1579 C C . LEU B 1 4 ? 16.891 4.082 -29.156 1 39.06 4 LEU B C 1
ATOM 1581 O O . LEU B 1 4 ? 15.898 4.742 -28.812 1 39.06 4 LEU B O 1
ATOM 1585 N N . ASP B 1 5 ? 16.734 3.127 -29.969 1 43.47 5 ASP B N 1
ATOM 1586 C CA . ASP B 1 5 ? 15.438 2.598 -30.375 1 43.47 5 ASP B CA 1
ATOM 1587 C C . ASP B 1 5 ? 14.672 2.053 -29.156 1 43.47 5 ASP B C 1
ATOM 1589 O O . ASP B 1 5 ? 13.445 2.098 -29.125 1 43.47 5 ASP B O 1
ATOM 1593 N N . LEU B 1 6 ? 15.375 1.497 -28.188 1 40.44 6 LEU B N 1
ATOM 1594 C CA . LEU B 1 6 ? 14.789 0.932 -26.984 1 40.44 6 LEU B CA 1
ATOM 1595 C C . LEU B 1 6 ? 14.391 2.035 -26.016 1 40.44 6 LEU B C 1
ATOM 1597 O O . LEU B 1 6 ? 13.5 1.836 -25.172 1 40.44 6 LEU B O 1
ATOM 1601 N N . MET B 1 7 ? 15.062 3.158 -26.188 1 41.97 7 MET B N 1
ATOM 1602 C CA . MET B 1 7 ? 14.812 4.305 -25.328 1 41.97 7 MET B CA 1
ATOM 1603 C C . MET B 1 7 ? 13.641 5.137 -25.828 1 41.97 7 MET B C 1
ATOM 1605 O O . MET B 1 7 ? 13.117 5.984 -25.109 1 41.97 7 MET B O 1
ATOM 1609 N N . LEU B 1 8 ? 13.375 5.098 -27.141 1 47.5 8 LEU B N 1
ATOM 1610 C CA . LEU B 1 8 ? 12.422 5.984 -27.797 1 47.5 8 LEU B CA 1
ATOM 1611 C C . LEU B 1 8 ? 11.023 5.805 -27.219 1 47.5 8 LEU B C 1
ATOM 1613 O O . LEU B 1 8 ? 10.344 6.785 -26.891 1 47.5 8 LEU B O 1
ATOM 1617 N N . PRO B 1 9 ? 10.562 4.578 -27.125 1 50.56 9 PRO B N 1
ATOM 1618 C CA . PRO B 1 9 ? 9.227 4.461 -26.531 1 50.56 9 PRO B CA 1
ATOM 1619 C C . PRO B 1 9 ? 9.188 4.906 -25.078 1 50.56 9 PRO B C 1
ATOM 1621 O O . PRO B 1 9 ? 8.188 5.461 -24.609 1 50.56 9 PRO B O 1
ATOM 1624 N N . TRP B 1 10 ? 10.305 4.875 -24.5 1 45.44 10 TRP B N 1
ATOM 1625 C CA . TRP B 1 10 ? 10.391 5.27 -23.094 1 45.44 10 TRP B CA 1
ATOM 1626 C C . TRP B 1 10 ? 10.383 6.789 -22.953 1 45.44 10 TRP B C 1
ATOM 1628 O O . TRP B 1 10 ? 9.719 7.336 -22.078 1 45.44 10 TRP B O 1
ATOM 1638 N N . ILE B 1 11 ? 11.156 7.445 -23.875 1 47.06 11 ILE B N 1
ATOM 1639 C CA . ILE B 1 11 ? 11.156 8.906 -23.906 1 47.06 11 ILE B CA 1
ATOM 1640 C C . ILE B 1 11 ? 9.758 9.414 -24.25 1 47.06 11 ILE B C 1
ATOM 1642 O O . ILE B 1 11 ? 9.281 10.383 -23.641 1 47.06 11 ILE B O 1
ATOM 1646 N N . THR B 1 12 ? 9.141 8.703 -25.172 1 48.34 12 THR B N 1
ATOM 1647 C CA . THR B 1 12 ? 7.797 9.125 -25.531 1 48.34 12 THR B CA 1
ATOM 1648 C C . THR B 1 12 ? 6.832 8.922 -24.375 1 48.34 12 THR B C 1
ATOM 1650 O O . THR B 1 12 ? 5.992 9.781 -24.094 1 48.34 12 THR B O 1
ATOM 1653 N N . ARG B 1 13 ? 7.09 7.852 -23.766 1 48.53 13 ARG B N 1
ATOM 1654 C CA . ARG B 1 13 ? 6.195 7.633 -22.625 1 48.53 13 ARG B CA 1
ATOM 1655 C C . ARG B 1 13 ? 6.488 8.617 -21.5 1 48.53 13 ARG B C 1
ATOM 1657 O O . ARG B 1 13 ? 5.566 9.18 -20.906 1 48.53 13 ARG B O 1
ATOM 1664 N N . ALA B 1 14 ? 7.777 8.906 -21.328 1 46.72 14 ALA B N 1
ATOM 1665 C CA . ALA B 1 14 ? 8.148 9.906 -20.328 1 46.72 14 ALA B CA 1
ATOM 1666 C C . ALA B 1 14 ? 7.668 11.297 -20.734 1 46.72 14 ALA B C 1
ATOM 1668 O O . ALA B 1 14 ? 7.141 12.047 -19.906 1 46.72 14 ALA B O 1
ATOM 1669 N N . ALA B 1 15 ? 7.852 11.547 -21.969 1 48.31 15 ALA B N 1
ATOM 1670 C CA . ALA B 1 15 ? 7.402 12.852 -22.469 1 48.31 15 ALA B CA 1
ATOM 1671 C C . ALA B 1 15 ? 5.883 12.977 -22.375 1 48.31 15 ALA B C 1
ATOM 1673 O O . ALA B 1 15 ? 5.363 14.031 -22 1 48.31 15 ALA B O 1
ATOM 1674 N N . ILE B 1 16 ? 5.188 11.953 -22.625 1 45.72 16 ILE B N 1
ATOM 1675 C CA . ILE B 1 16 ? 3.732 11.984 -22.516 1 45.72 16 ILE B CA 1
ATOM 1676 C C . ILE B 1 16 ? 3.326 12.117 -21.047 1 45.72 16 ILE B C 1
ATOM 1678 O O . ILE B 1 16 ? 2.465 12.93 -20.719 1 45.72 16 ILE B O 1
ATOM 1682 N N . LEU B 1 17 ? 4.043 11.445 -20.281 1 45.56 17 LEU B N 1
ATOM 1683 C CA . LEU B 1 17 ? 3.697 11.508 -18.859 1 45.56 17 LEU B CA 1
ATOM 1684 C C . LEU B 1 17 ? 4.004 12.883 -18.281 1 45.56 17 LEU B C 1
ATOM 1686 O O . LEU B 1 17 ? 3.178 13.469 -17.594 1 45.56 17 LEU B O 1
ATOM 1690 N N . VAL B 1 18 ? 5.172 13.375 -18.672 1 47.59 18 VAL B N 1
ATOM 1691 C CA . VAL B 1 18 ? 5.52 14.727 -18.25 1 47.59 18 VAL B CA 1
ATOM 1692 C C . VAL B 1 18 ? 4.559 15.734 -18.891 1 47.59 18 VAL B C 1
ATOM 1694 O O . VAL B 1 18 ? 4.098 16.672 -18.234 1 47.59 18 VAL B O 1
ATOM 1697 N N . SER B 1 19 ? 4.191 15.57 -20.141 1 46.91 19 SER B N 1
ATOM 1698 C CA . SER B 1 19 ? 3.248 16.469 -20.812 1 46.91 19 SER B CA 1
ATOM 1699 C C . SER B 1 19 ? 1.868 16.391 -20.156 1 46.91 19 SER B C 1
ATOM 1701 O O . SER B 1 19 ? 1.204 17.422 -19.984 1 46.91 19 SER B O 1
ATOM 1703 N N . VAL B 1 20 ? 1.517 15.234 -19.797 1 44.75 20 VAL B N 1
ATOM 1704 C CA . VAL B 1 20 ? 0.204 15.117 -19.156 1 44.75 20 VAL B CA 1
ATOM 1705 C C . VAL B 1 20 ? 0.229 15.773 -17.781 1 44.75 20 VAL B C 1
ATOM 1707 O O . VAL B 1 20 ? -0.707 16.484 -17.406 1 44.75 20 VAL B O 1
ATOM 1710 N N . VAL B 1 21 ? 1.336 15.562 -17.156 1 48.25 21 VAL B N 1
ATOM 1711 C CA . VAL B 1 21 ? 1.478 16.203 -15.852 1 48.25 21 VAL B CA 1
ATOM 1712 C C . VAL B 1 21 ? 1.539 17.719 -16.016 1 48.25 21 VAL B C 1
ATOM 1714 O O . VAL B 1 21 ? 0.852 18.453 -15.305 1 48.25 21 VAL B O 1
ATOM 1717 N N . LEU B 1 22 ? 2.312 18.078 -16.922 1 46.81 22 LEU B N 1
ATOM 1718 C CA . LEU B 1 22 ? 2.432 19.516 -17.188 1 46.81 22 LEU B CA 1
ATOM 1719 C C . LEU B 1 22 ? 1.121 20.078 -17.734 1 46.81 22 LEU B C 1
ATOM 1721 O O . LEU B 1 22 ? 0.695 21.156 -17.328 1 46.81 22 LEU B O 1
ATOM 1725 N N . LEU B 1 23 ? 0.512 19.359 -18.656 1 46.03 23 LEU B N 1
ATOM 1726 C CA . LEU B 1 23 ? -0.771 19.812 -19.172 1 46.03 23 LEU B CA 1
ATOM 1727 C C . LEU B 1 23 ? -1.823 19.859 -18.078 1 46.03 23 LEU B C 1
ATOM 1729 O O . LEU B 1 23 ? -2.613 20.812 -18.016 1 46.03 23 LEU B O 1
ATOM 1733 N N . THR B 1 24 ? -1.855 18.891 -17.281 1 43.34 24 THR B N 1
ATOM 1734 C CA . THR B 1 24 ? -2.795 18.891 -16.156 1 43.34 24 THR B CA 1
ATOM 1735 C C . THR B 1 24 ? -2.496 20.031 -15.195 1 43.34 24 THR B C 1
ATOM 1737 O O . THR B 1 24 ? -3.41 20.719 -14.734 1 43.34 24 THR B O 1
ATOM 1740 N N . LEU B 1 25 ? -1.271 20.203 -15.039 1 46.03 25 LEU B N 1
ATOM 1741 C CA . LEU B 1 25 ? -0.889 21.312 -14.156 1 46.03 25 LEU B CA 1
ATOM 1742 C C . LEU B 1 25 ? -1.246 22.656 -14.789 1 46.03 25 LEU B C 1
ATOM 1744 O O . LEU B 1 25 ? -1.743 23.547 -14.109 1 46.03 25 LEU B O 1
ATOM 1748 N N . THR B 1 26 ? -0.933 22.766 -16 1 46.19 26 THR B N 1
ATOM 1749 C CA . THR B 1 26 ? -1.233 24.016 -16.703 1 46.19 26 THR B CA 1
ATOM 1750 C C . THR B 1 26 ? -2.74 24.203 -16.844 1 46.19 26 THR B C 1
ATOM 1752 O O . THR B 1 26 ? -3.244 25.328 -16.703 1 46.19 26 THR B O 1
ATOM 1755 N N . THR B 1 27 ? -3.428 23.172 -17.234 1 44.31 27 THR B N 1
ATOM 1756 C CA . THR B 1 27 ? -4.879 23.297 -17.328 1 44.31 27 THR B CA 1
ATOM 1757 C C . THR B 1 27 ? -5.48 23.625 -15.969 1 44.31 27 THR B C 1
ATOM 1759 O O . THR B 1 27 ? -6.438 24.391 -15.883 1 44.31 27 THR B O 1
ATOM 1762 N N . LEU B 1 28 ? -4.992 23.031 -15.031 1 43.59 28 LEU B N 1
ATOM 1763 C CA . LEU B 1 28 ? -5.449 23.297 -13.68 1 43.59 28 LEU B CA 1
ATOM 1764 C C . LEU B 1 28 ? -5.113 24.734 -13.266 1 43.59 28 LEU B C 1
ATOM 1766 O O . LEU B 1 28 ? -5.898 25.391 -12.57 1 43.59 28 LEU B O 1
ATOM 1770 N N . ARG B 1 29 ? -3.936 25.188 -13.672 1 44.56 29 ARG B N 1
ATOM 1771 C CA . ARG B 1 29 ? -3.623 26.594 -13.484 1 44.56 29 ARG B CA 1
ATOM 1772 C C . ARG B 1 29 ? -4.609 27.484 -14.234 1 44.56 29 ARG B C 1
ATOM 1774 O O . ARG B 1 29 ? -5.008 28.547 -13.742 1 44.56 29 ARG B O 1
ATOM 1781 N N . ARG B 1 30 ? -4.77 27.109 -15.453 1 44 30 ARG B N 1
ATOM 1782 C CA . ARG B 1 30 ? -5.668 27.938 -16.234 1 44 30 ARG B CA 1
ATOM 1783 C C . ARG B 1 30 ? -7.098 27.859 -15.719 1 44 30 ARG B C 1
ATOM 1785 O O . ARG B 1 30 ? -7.871 28.812 -15.852 1 44 30 ARG B O 1
ATOM 1792 N N . HIS B 1 31 ? -7.508 26.75 -15.383 1 43.16 31 HIS B N 1
ATOM 1793 C CA . HIS B 1 31 ? -8.859 26.688 -14.844 1 43.16 31 HIS B CA 1
ATOM 1794 C C . HIS B 1 31 ? -8.875 27.031 -13.359 1 43.16 31 HIS B C 1
ATOM 1796 O O . HIS B 1 31 ? -9.203 26.172 -12.523 1 43.16 31 HIS B O 1
ATOM 1802 N N . SER B 1 32 ? -8.062 27.75 -12.906 1 43.34 32 SER B N 1
ATOM 1803 C CA . SER B 1 32 ? -8.008 28.531 -11.68 1 43.34 32 SER B CA 1
ATOM 1804 C C . SER B 1 32 ? -9.367 29.109 -11.328 1 43.34 32 SER B C 1
ATOM 1806 O O . SER B 1 32 ? -9.57 29.609 -10.219 1 43.34 32 SER B O 1
ATOM 1808 N N . ASP B 1 33 ? -10.164 29.109 -12.266 1 42.97 33 ASP B N 1
ATOM 1809 C CA . ASP B 1 33 ? -11.453 29.688 -11.891 1 42.97 33 ASP B CA 1
ATOM 1810 C C . ASP B 1 33 ? -12.289 28.719 -11.078 1 42.97 33 ASP B C 1
ATOM 1812 O O . ASP B 1 33 ? -13.477 28.938 -10.852 1 42.97 33 ASP B O 1
ATOM 1816 N N . ILE B 1 34 ? -11.984 27.469 -11.055 1 45.81 34 ILE B N 1
ATOM 1817 C CA . ILE B 1 34 ? -12.773 26.719 -10.086 1 45.81 34 ILE B CA 1
ATOM 1818 C C . ILE B 1 34 ? -12.344 27.094 -8.672 1 45.81 34 ILE B C 1
ATOM 1820 O O . ILE B 1 34 ? -11.188 26.906 -8.289 1 45.81 34 ILE B O 1
ATOM 1824 N N . PRO B 1 35 ? -12.859 27.969 -7.988 1 54.41 35 PRO B N 1
ATOM 1825 C CA . PRO B 1 35 ? -12.484 28.422 -6.648 1 54.41 35 PRO B CA 1
ATOM 1826 C C . PRO B 1 35 ? -12.312 27.281 -5.652 1 54.41 35 PRO B C 1
ATOM 1828 O O . PRO B 1 35 ? -13.273 26.891 -4.988 1 54.41 35 PRO B O 1
ATOM 1831 N N . LEU B 1 36 ? -11.352 26.297 -5.949 1 64.44 36 LEU B N 1
ATOM 1832 C CA . LEU B 1 36 ? -11.172 25.359 -4.844 1 64.44 36 LEU B CA 1
ATOM 1833 C C . LEU B 1 36 ? -10.766 26.094 -3.57 1 64.44 36 LEU B C 1
ATOM 1835 O O . LEU B 1 36 ? -9.875 26.938 -3.596 1 64.44 36 LEU B O 1
ATOM 1839 N N . SER B 1 37 ? -11.508 25.875 -2.645 1 81.25 37 SER B N 1
ATOM 1840 C CA . SER B 1 37 ? -11.195 26.5 -1.363 1 81.25 37 SER B CA 1
ATOM 1841 C C . SER B 1 37 ? -9.836 26.047 -0.84 1 81.25 37 SER B C 1
ATOM 1843 O O . SER B 1 37 ? -9.352 24.984 -1.229 1 81.25 37 SER B O 1
ATOM 1845 N N . GLN B 1 38 ? -9.18 26.828 -0.294 1 84.81 38 GLN B N 1
ATOM 1846 C CA . GLN B 1 38 ? -7.918 26.484 0.35 1 84.81 38 GLN B CA 1
ATOM 1847 C C . GLN B 1 38 ? -8.047 25.188 1.163 1 84.81 38 GLN B C 1
ATOM 1849 O O . GLN B 1 38 ? -7.117 24.391 1.204 1 84.81 38 GLN B O 1
ATOM 1854 N N . ALA B 1 39 ? -9.164 25.031 1.66 1 83.81 39 ALA B N 1
ATOM 1855 C CA . ALA B 1 39 ? -9.43 23.828 2.453 1 83.81 39 ALA B CA 1
ATOM 1856 C C . ALA B 1 39 ? -9.383 22.578 1.584 1 83.81 39 ALA B C 1
ATOM 1858 O O . ALA B 1 39 ? -8.773 21.578 1.964 1 83.81 39 ALA B O 1
ATOM 1859 N N . THR B 1 40 ? -9.984 22.688 0.441 1 87.31 40 THR B N 1
ATOM 1860 C CA . THR B 1 40 ? -10.016 21.562 -0.484 1 87.31 40 THR B CA 1
ATOM 1861 C C . THR B 1 40 ? -8.617 21.25 -0.998 1 87.31 40 THR B C 1
ATOM 1863 O O . THR B 1 40 ? -8.25 20.078 -1.146 1 87.31 40 THR B O 1
ATOM 1866 N N . LEU B 1 41 ? -7.875 22.234 -1.216 1 89.31 41 LEU B N 1
ATOM 1867 C CA . LEU B 1 41 ? -6.508 22.062 -1.69 1 89.31 41 LEU B CA 1
ATOM 1868 C C . LEU B 1 41 ? -5.652 21.375 -0.629 1 89.31 41 LEU B C 1
ATOM 1870 O O . LEU B 1 41 ? -4.859 20.484 -0.944 1 89.31 41 LEU B O 1
ATOM 1874 N N . ARG B 1 42 ? -5.84 21.734 0.596 1 90.19 42 ARG B N 1
ATOM 1875 C CA . ARG B 1 42 ? -5.094 21.125 1.689 1 90.19 42 ARG B CA 1
ATOM 1876 C C . ARG B 1 42 ? -5.449 19.656 1.84 1 90.19 42 ARG B C 1
ATOM 1878 O O . ARG B 1 42 ? -4.57 18.812 2.01 1 90.19 42 ARG B O 1
ATOM 1885 N N . VAL B 1 43 ? -6.688 19.453 1.743 1 90.69 43 VAL B N 1
ATOM 1886 C CA . VAL B 1 43 ? -7.164 18.078 1.879 1 90.69 43 VAL B CA 1
ATOM 1887 C C . VAL B 1 43 ? -6.621 17.234 0.732 1 90.69 43 VAL B C 1
ATOM 1889 O O . VAL B 1 43 ? -6.09 16.141 0.958 1 90.69 43 VAL B O 1
ATOM 1892 N N . ALA B 1 44 ? -6.707 17.734 -0.461 1 92.44 44 ALA B N 1
ATOM 1893 C CA . ALA B 1 44 ? -6.242 17 -1.631 1 92.44 44 ALA B CA 1
ATOM 1894 C C . ALA B 1 44 ? -4.738 16.75 -1.566 1 92.44 44 ALA B C 1
ATOM 1896 O O . ALA B 1 44 ? -4.258 15.68 -1.925 1 92.44 44 ALA B O 1
ATOM 1897 N N . HIS B 1 45 ? -4.012 17.75 -1.113 1 92.25 45 HIS B N 1
ATOM 1898 C CA . HIS B 1 45 ? -2.562 17.625 -0.994 1 92.25 45 HIS B CA 1
ATOM 1899 C C . HIS B 1 45 ? -2.18 16.547 0.02 1 92.25 45 HIS B C 1
ATOM 1901 O O . HIS B 1 45 ? -1.452 15.609 -0.308 1 92.25 45 HIS B O 1
ATOM 1907 N N . LEU B 1 46 ? -2.76 16.688 1.165 1 93.56 46 LEU B N 1
ATOM 1908 C CA . LEU B 1 46 ? -2.402 15.758 2.236 1 93.56 46 LEU B CA 1
ATOM 1909 C C . LEU B 1 46 ? -2.873 14.344 1.913 1 93.56 46 LEU B C 1
ATOM 1911 O O . LEU B 1 46 ? -2.145 13.375 2.143 1 93.56 46 LEU B O 1
ATOM 1915 N N . CYS B 1 47 ? -4.012 14.242 1.347 1 94.12 47 CYS B N 1
ATOM 1916 C CA . CYS B 1 47 ? -4.578 12.938 1.039 1 94.12 47 CYS B CA 1
ATOM 1917 C C . CYS B 1 47 ? -3.756 12.219 -0.028 1 94.12 47 CYS B C 1
ATOM 1919 O O . CYS B 1 47 ? -3.324 11.086 0.17 1 94.12 47 CYS B O 1
ATOM 1921 N N . SER B 1 48 ? -3.512 12.891 -1.1 1 95.69 48 SER B N 1
ATOM 1922 C CA . SER B 1 48 ? -2.781 12.258 -2.193 1 95.69 48 SER B CA 1
ATOM 1923 C C . SER B 1 48 ? -1.356 11.906 -1.778 1 95.69 48 SER B C 1
ATOM 1925 O O . SER B 1 48 ? -0.845 10.844 -2.135 1 95.69 48 SER B O 1
ATOM 1927 N N . PHE B 1 49 ? -0.744 12.789 -1.013 1 95.81 49 PHE B N 1
ATOM 1928 C CA . PHE B 1 49 ? 0.618 12.516 -0.57 1 95.81 49 PHE B CA 1
ATOM 1929 C C . PHE B 1 49 ? 0.643 11.359 0.42 1 95.81 49 PHE B C 1
ATOM 1931 O O . PHE B 1 49 ? 1.52 10.492 0.35 1 95.81 49 PHE B O 1
ATOM 1938 N N . SER B 1 50 ? -0.315 11.273 1.311 1 96.44 50 SER B N 1
ATOM 1939 C CA . SER B 1 50 ? -0.411 10.195 2.287 1 96.44 50 SER B CA 1
ATOM 1940 C C . SER B 1 50 ? -0.653 8.852 1.604 1 96.44 50 SER B C 1
ATOM 1942 O O . SER B 1 50 ? -0.091 7.832 2.012 1 96.44 50 SER B O 1
ATOM 1944 N N . VAL B 1 51 ? -1.485 8.906 0.613 1 98.19 51 VAL B N 1
ATOM 1945 C CA . VAL B 1 51 ? -1.775 7.68 -0.122 1 98.19 51 VAL B CA 1
ATOM 1946 C C . VAL B 1 51 ? -0.499 7.152 -0.771 1 98.19 51 VAL B C 1
ATOM 1948 O O . VAL B 1 51 ? -0.176 5.969 -0.646 1 98.19 51 VAL B O 1
ATOM 1951 N N . TRP B 1 52 ? 0.224 8.016 -1.421 1 98.44 52 TRP B N 1
ATOM 1952 C CA . TRP B 1 52 ? 1.468 7.578 -2.047 1 98.44 52 TRP B CA 1
ATOM 1953 C C . TRP B 1 52 ? 2.449 7.059 -1.002 1 98.44 52 TRP B C 1
ATOM 1955 O O . TRP B 1 52 ? 3.043 5.988 -1.176 1 98.44 52 TRP B O 1
ATOM 1965 N N . PHE B 1 53 ? 2.654 7.844 0.01 1 97.62 53 PHE B N 1
ATOM 1966 C CA . PHE B 1 53 ? 3.658 7.512 1.014 1 97.62 53 PHE B CA 1
ATOM 1967 C C . PHE B 1 53 ? 3.357 6.164 1.658 1 97.62 53 PHE B C 1
ATOM 1969 O O . PHE B 1 53 ? 4.242 5.312 1.767 1 97.62 53 PHE B O 1
ATOM 1976 N N . GLY B 1 54 ? 2.152 5.93 2.047 1 97.88 54 GLY B N 1
ATOM 1977 C CA . GLY B 1 54 ? 1.771 4.664 2.652 1 97.88 54 GLY B CA 1
ATOM 1978 C C . GLY B 1 54 ? 1.879 3.488 1.697 1 97.88 54 GLY B C 1
ATOM 1979 O O . GLY B 1 54 ? 2.332 2.408 2.082 1 97.88 54 GLY B O 1
ATOM 1980 N N . THR B 1 55 ? 1.421 3.715 0.494 1 98.31 55 THR B N 1
ATOM 1981 C CA . THR B 1 55 ? 1.576 2.691 -0.535 1 98.31 55 THR B CA 1
ATOM 1982 C C . THR B 1 55 ? 3.043 2.305 -0.695 1 98.31 55 THR B C 1
ATOM 1984 O O . THR B 1 55 ? 3.375 1.118 -0.757 1 98.31 55 THR B O 1
ATOM 1987 N N . SER B 1 56 ? 3.875 3.344 -0.748 1 97.75 56 SER B N 1
ATOM 1988 C CA . SER B 1 56 ? 5.305 3.121 -0.94 1 97.75 56 SER B CA 1
ATOM 1989 C C . SER B 1 56 ? 5.895 2.311 0.209 1 97.75 56 SER B C 1
ATOM 1991 O O . SER B 1 56 ? 6.723 1.424 -0.012 1 97.75 56 SER B O 1
ATOM 1993 N N . VAL B 1 57 ? 5.504 2.586 1.411 1 97 57 VAL B N 1
ATOM 1994 C CA . VAL B 1 57 ? 6.004 1.852 2.568 1 97 57 VAL B CA 1
ATOM 1995 C C . VAL B 1 57 ? 5.57 0.39 2.48 1 97 57 VAL B C 1
ATOM 1997 O O . VAL B 1 57 ? 6.387 -0.518 2.65 1 97 57 VAL B O 1
ATOM 2000 N N . TRP B 1 58 ? 4.352 0.129 2.17 1 97.81 58 TRP B N 1
ATOM 2001 C CA . TRP B 1 58 ? 3.805 -1.222 2.076 1 97.81 58 TRP B CA 1
ATOM 2002 C C . TRP B 1 58 ? 4.504 -2.016 0.977 1 97.81 58 TRP B C 1
ATOM 2004 O O . TRP B 1 58 ? 4.941 -3.145 1.2 1 97.81 58 TRP B O 1
ATOM 2014 N N . VAL B 1 59 ? 4.641 -1.452 -0.157 1 97.56 59 VAL B N 1
ATOM 2015 C CA . VAL B 1 59 ? 5.188 -2.129 -1.328 1 97.56 59 VAL B CA 1
ATOM 2016 C C . VAL B 1 59 ? 6.684 -2.373 -1.133 1 97.56 59 VAL B C 1
ATOM 2018 O O . VAL B 1 59 ? 7.211 -3.4 -1.561 1 97.56 59 VAL B O 1
ATOM 2021 N N . SER B 1 60 ? 7.363 -1.474 -0.43 1 95.25 60 SER B N 1
ATOM 2022 C CA . SER B 1 60 ? 8.812 -1.556 -0.303 1 95.25 60 SER B CA 1
ATOM 2023 C C . SER B 1 60 ? 9.219 -2.535 0.793 1 95.25 60 SER B C 1
ATOM 2025 O O . SER B 1 60 ? 10.25 -3.199 0.69 1 95.25 60 SER B O 1
ATOM 2027 N N . PHE B 1 61 ? 8.344 -2.652 1.818 1 95.25 61 PHE B N 1
ATOM 2028 C CA . PHE B 1 61 ? 8.898 -3.33 2.984 1 95.25 61 PHE B CA 1
ATOM 2029 C C . PHE B 1 61 ? 8.055 -4.547 3.355 1 95.25 61 PHE B C 1
ATOM 2031 O O . PHE B 1 61 ? 8.508 -5.414 4.105 1 95.25 61 PHE B O 1
ATOM 2038 N N . ILE B 1 62 ? 6.812 -4.68 2.916 1 94.94 62 ILE B N 1
ATOM 2039 C CA . ILE B 1 62 ? 5.961 -5.727 3.465 1 94.94 62 ILE B CA 1
ATOM 2040 C C . ILE B 1 62 ? 5.441 -6.613 2.336 1 94.94 62 ILE B C 1
ATOM 2042 O O . ILE B 1 62 ? 5.648 -7.828 2.348 1 94.94 62 ILE B O 1
ATOM 2046 N N . ALA B 1 63 ? 4.859 -6.023 1.33 1 97 63 ALA B N 1
ATOM 2047 C CA . ALA B 1 63 ? 4.117 -6.754 0.306 1 97 63 ALA B CA 1
ATOM 2048 C C . ALA B 1 63 ? 5.016 -7.758 -0.411 1 97 63 ALA B C 1
ATOM 2050 O O . ALA B 1 63 ? 4.645 -8.922 -0.578 1 97 63 ALA B O 1
ATOM 2051 N N . GLY B 1 64 ? 6.211 -7.297 -0.805 1 94.56 64 GLY B N 1
ATOM 2052 C CA . GLY B 1 64 ? 7.113 -8.164 -1.537 1 94.56 64 GLY B CA 1
ATOM 2053 C C . GLY B 1 64 ? 7.582 -9.359 -0.725 1 94.56 64 GLY B C 1
ATOM 2054 O O . GLY B 1 64 ? 7.664 -10.477 -1.243 1 94.56 64 GLY B O 1
ATOM 2055 N N . ILE B 1 65 ? 7.844 -9.148 0.523 1 94.88 65 ILE B N 1
ATOM 2056 C CA . ILE B 1 65 ? 8.336 -10.203 1.402 1 94.88 65 ILE B CA 1
ATOM 2057 C C . ILE B 1 65 ? 7.238 -11.234 1.643 1 94.88 65 ILE B C 1
ATOM 2059 O O . ILE B 1 65 ? 7.488 -12.438 1.597 1 94.88 65 ILE B O 1
ATOM 2063 N N . VAL B 1 66 ? 6.047 -10.781 1.843 1 95.81 66 VAL B N 1
ATOM 2064 C CA . VAL B 1 66 ? 4.926 -11.68 2.088 1 95.81 66 VAL B CA 1
ATOM 2065 C C . VAL B 1 66 ? 4.625 -12.492 0.828 1 95.81 66 VAL B C 1
ATOM 2067 O O . VAL B 1 66 ? 4.43 -13.703 0.894 1 95.81 66 VAL B O 1
ATOM 2070 N N . LEU B 1 67 ? 4.633 -11.859 -0.287 1 97.12 67 LEU B N 1
ATOM 2071 C CA . LEU B 1 67 ? 4.305 -12.516 -1.548 1 97.12 67 LEU B CA 1
ATOM 2072 C C . LEU B 1 67 ? 5.371 -13.539 -1.923 1 97.12 67 LEU B C 1
ATOM 2074 O O . LEU B 1 67 ? 5.051 -14.625 -2.402 1 97.12 67 LEU B O 1
ATOM 2078 N N . MET B 1 68 ? 6.656 -13.219 -1.682 1 95.69 68 MET B N 1
ATOM 2079 C CA . MET B 1 68 ? 7.746 -14.117 -2.039 1 95.69 68 MET B CA 1
ATOM 2080 C C . MET B 1 68 ? 7.652 -15.43 -1.257 1 95.69 68 MET B C 1
ATOM 2082 O O . MET B 1 68 ? 8.047 -16.484 -1.754 1 95.69 68 MET B O 1
ATOM 2086 N N . ARG B 1 69 ? 7.066 -15.336 -0.13 1 94.62 69 ARG B N 1
ATOM 2087 C CA . ARG B 1 69 ? 6.93 -16.516 0.716 1 94.62 69 ARG B CA 1
ATOM 2088 C C . ARG B 1 69 ? 5.656 -17.281 0.382 1 94.62 69 ARG B C 1
ATOM 2090 O O . ARG B 1 69 ? 5.488 -18.438 0.801 1 94.62 69 ARG B O 1
ATOM 2097 N N . ALA B 1 70 ? 4.809 -16.703 -0.332 1 94.5 70 ALA B N 1
ATOM 2098 C CA . ALA B 1 70 ? 3.488 -17.281 -0.552 1 94.5 70 ALA B CA 1
ATOM 2099 C C . ALA B 1 70 ? 3.43 -18.031 -1.88 1 94.5 70 ALA B C 1
ATOM 2101 O O . ALA B 1 70 ? 2.58 -18.906 -2.07 1 94.5 70 ALA B O 1
ATOM 2102 N N . VAL B 1 71 ? 4.34 -17.719 -2.812 1 96.06 71 VAL B N 1
ATOM 2103 C CA . VAL B 1 71 ? 4.246 -18.297 -4.148 1 96.06 71 VAL B CA 1
ATOM 2104 C C . VAL B 1 71 ? 5.633 -18.719 -4.625 1 96.06 71 VAL B C 1
ATOM 2106 O O . VAL B 1 71 ? 6.637 -18.453 -3.957 1 96.06 71 VAL B O 1
ATOM 2109 N N . THR B 1 72 ? 5.648 -19.422 -5.762 1 94.5 72 THR B N 1
ATOM 2110 C CA . THR B 1 72 ? 6.934 -19.797 -6.344 1 94.5 72 THR B CA 1
ATOM 2111 C C . THR B 1 72 ? 7.68 -18.578 -6.852 1 94.5 72 THR B C 1
ATOM 2113 O O . THR B 1 72 ? 7.062 -17.547 -7.148 1 94.5 72 THR B O 1
ATOM 2116 N N . MET B 1 73 ? 8.906 -18.641 -6.969 1 93.81 73 MET B N 1
ATOM 2117 C CA . MET B 1 73 ? 9.734 -17.516 -7.383 1 93.81 73 MET B CA 1
ATOM 2118 C C . MET B 1 73 ? 9.344 -17.047 -8.773 1 93.81 73 MET B C 1
ATOM 2120 O O . MET B 1 73 ? 9.367 -15.844 -9.055 1 93.81 73 MET B O 1
ATOM 2124 N N . GLU B 1 74 ? 9.094 -17.969 -9.641 1 93.12 74 GLU B N 1
ATOM 2125 C CA . GLU B 1 74 ? 8.672 -17.609 -10.984 1 93.12 74 GLU B CA 1
ATOM 2126 C C . GLU B 1 74 ? 7.371 -16.812 -10.961 1 93.12 74 GLU B C 1
ATOM 2128 O O . GLU B 1 74 ? 7.27 -15.758 -11.602 1 93.12 74 GLU B O 1
ATOM 2133 N N . THR B 1 75 ? 6.391 -17.344 -10.211 1 95.06 75 THR B N 1
ATOM 2134 C CA . THR B 1 75 ? 5.121 -16.641 -10.062 1 95.06 75 THR B CA 1
ATOM 2135 C C . THR B 1 75 ? 5.32 -15.281 -9.398 1 95.06 75 THR B C 1
ATOM 2137 O O . THR B 1 75 ? 4.684 -14.297 -9.781 1 95.06 75 THR B O 1
ATOM 2140 N N . PHE B 1 76 ? 6.207 -15.297 -8.406 1 96.56 76 PHE B N 1
ATOM 2141 C CA . PHE B 1 76 ? 6.535 -14.055 -7.715 1 96.56 76 PHE B CA 1
ATOM 2142 C C . PHE B 1 76 ? 7.051 -13.016 -8.695 1 96.56 76 PHE B C 1
ATOM 2144 O O . PHE B 1 76 ? 6.617 -11.859 -8.672 1 96.56 76 PHE B O 1
ATOM 2151 N N . GLY B 1 77 ? 7.961 -13.398 -9.531 1 94.81 77 GLY B N 1
ATOM 2152 C CA . GLY B 1 77 ? 8.523 -12.469 -10.5 1 94.81 77 GLY B CA 1
ATOM 2153 C C . GLY B 1 77 ? 7.48 -11.883 -11.438 1 94.81 77 GLY B C 1
ATOM 2154 O O . GLY B 1 77 ? 7.461 -10.672 -11.68 1 94.81 77 GLY B O 1
ATOM 2155 N N . LEU B 1 78 ? 6.656 -12.711 -11.906 1 94.56 78 LEU B N 1
ATOM 2156 C CA . LEU B 1 78 ? 5.613 -12.281 -12.828 1 94.56 78 LEU B CA 1
ATOM 2157 C C . LEU B 1 78 ? 4.637 -11.336 -12.141 1 94.56 78 LEU B C 1
ATOM 2159 O O . LEU B 1 78 ? 4.27 -10.297 -12.695 1 94.56 78 LEU B O 1
ATOM 2163 N N . ALA B 1 79 ? 4.195 -11.727 -10.969 1 96.44 79 ALA B N 1
ATOM 2164 C CA . ALA B 1 79 ? 3.279 -10.891 -10.195 1 96.44 79 ALA B CA 1
ATOM 2165 C C . ALA B 1 79 ? 3.914 -9.547 -9.867 1 96.44 79 ALA B C 1
ATOM 2167 O O . ALA B 1 79 ? 3.268 -8.5 -9.992 1 96.44 79 ALA B O 1
ATOM 2168 N N . GLN B 1 80 ? 5.188 -9.602 -9.469 1 95.88 80 GLN B N 1
ATOM 2169 C CA . GLN B 1 80 ? 5.883 -8.383 -9.07 1 95.88 80 GLN B CA 1
ATOM 2170 C C . GLN B 1 80 ? 6.047 -7.43 -10.25 1 95.88 80 GLN B C 1
ATOM 2172 O O . GLN B 1 80 ? 5.973 -6.207 -10.086 1 95.88 80 GLN B O 1
ATOM 2177 N N . ALA B 1 81 ? 6.293 -7.965 -11.438 1 95.88 81 ALA B N 1
ATOM 2178 C CA . ALA B 1 81 ? 6.41 -7.129 -12.625 1 95.88 81 ALA B CA 1
ATOM 2179 C C . ALA B 1 81 ? 5.137 -6.32 -12.859 1 95.88 81 ALA B C 1
ATOM 2181 O O . ALA B 1 81 ? 5.195 -5.117 -13.117 1 95.88 81 ALA B O 1
ATOM 2182 N N . LYS B 1 82 ? 4 -6.902 -12.711 1 96.12 82 LYS B N 1
ATOM 2183 C CA . LYS B 1 82 ? 2.725 -6.227 -12.914 1 96.12 82 LYS B CA 1
ATOM 2184 C C . LYS B 1 82 ? 2.426 -5.262 -11.773 1 96.12 82 LYS B C 1
ATOM 2186 O O . LYS B 1 82 ? 1.914 -4.164 -12 1 96.12 82 LYS B O 1
ATOM 2191 N N . LEU B 1 83 ? 2.727 -5.691 -10.586 1 97 83 LEU B N 1
ATOM 2192 C CA . LEU B 1 83 ? 2.475 -4.871 -9.414 1 97 83 LEU B CA 1
ATOM 2193 C C . LEU B 1 83 ? 3.346 -3.619 -9.422 1 97 83 LEU B C 1
ATOM 2195 O O . LEU B 1 83 ? 2.879 -2.527 -9.086 1 97 83 LEU B O 1
ATOM 2199 N N . PHE B 1 84 ? 4.598 -3.77 -9.812 1 97.25 84 PHE B N 1
ATOM 2200 C CA . PHE B 1 84 ? 5.5 -2.623 -9.836 1 97.25 84 PHE B CA 1
ATOM 2201 C C . PHE B 1 84 ? 5.086 -1.628 -10.914 1 97.25 84 PHE B C 1
ATOM 2203 O O . PHE B 1 84 ? 5.176 -0.415 -10.711 1 97.25 84 PHE B O 1
ATOM 2210 N N . ASP B 1 85 ? 4.723 -2.145 -12.016 1 96.12 85 ASP B N 1
ATOM 2211 C CA . ASP B 1 85 ? 4.207 -1.265 -13.055 1 96.12 85 ASP B CA 1
ATOM 2212 C C . ASP B 1 85 ? 3.02 -0.447 -12.547 1 96.12 85 ASP B C 1
ATOM 2214 O O . ASP B 1 85 ? 2.992 0.776 -12.703 1 96.12 85 ASP B O 1
ATOM 2218 N N . ALA B 1 86 ? 2.057 -1.063 -11.992 1 96.56 86 ALA B N 1
ATOM 2219 C CA . ALA B 1 86 ? 0.89 -0.386 -11.43 1 96.56 86 ALA B CA 1
ATOM 2220 C C . ALA B 1 86 ? 1.297 0.572 -10.312 1 96.56 86 ALA B C 1
ATOM 2222 O O . ALA B 1 86 ? 0.771 1.684 -10.219 1 96.56 86 ALA B O 1
ATOM 2223 N N . TYR B 1 87 ? 2.254 0.137 -9.492 1 97.88 87 TYR B N 1
ATOM 2224 C CA . TYR B 1 87 ? 2.707 0.912 -8.344 1 97.88 87 TYR B CA 1
ATOM 2225 C C . TYR B 1 87 ? 3.322 2.234 -8.789 1 97.88 87 TYR B C 1
ATOM 2227 O O . TYR B 1 87 ? 3.008 3.289 -8.234 1 97.88 87 TYR B O 1
ATOM 2235 N N . PHE B 1 88 ? 4.152 2.193 -9.75 1 97.88 88 PHE B N 1
ATOM 2236 C CA . PHE B 1 88 ? 4.828 3.422 -10.148 1 97.88 88 PHE B CA 1
ATOM 2237 C C . PHE B 1 88 ? 3.881 4.34 -10.906 1 97.88 88 PHE B C 1
ATOM 2239 O O . PHE B 1 88 ? 3.971 5.566 -10.789 1 97.88 88 PHE B O 1
ATOM 2246 N N . LYS B 1 89 ? 3.004 3.801 -11.672 1 95.75 89 LYS B N 1
ATOM 2247 C CA . LYS B 1 89 ? 1.976 4.621 -12.305 1 95.75 89 LYS B CA 1
ATOM 2248 C C . LYS B 1 89 ? 1.091 5.297 -11.258 1 95.75 89 LYS B C 1
ATOM 2250 O O . LYS B 1 89 ? 0.806 6.492 -11.352 1 95.75 89 LYS B O 1
ATOM 2255 N N . PHE B 1 90 ? 0.678 4.512 -10.328 1 96.5 90 PHE B N 1
ATOM 2256 C CA . PHE B 1 90 ? -0.155 5.023 -9.25 1 96.5 90 PHE B CA 1
ATOM 2257 C C . PHE B 1 90 ? 0.591 6.082 -8.445 1 96.5 90 PHE B C 1
ATOM 2259 O O . PHE B 1 90 ? 0.008 7.094 -8.047 1 96.5 90 PHE B O 1
ATOM 2266 N N . SER B 1 91 ? 1.851 5.816 -8.148 1 97.62 91 SER B N 1
ATOM 2267 C CA . SER B 1 91 ? 2.693 6.77 -7.43 1 97.62 91 SER B CA 1
ATOM 2268 C C 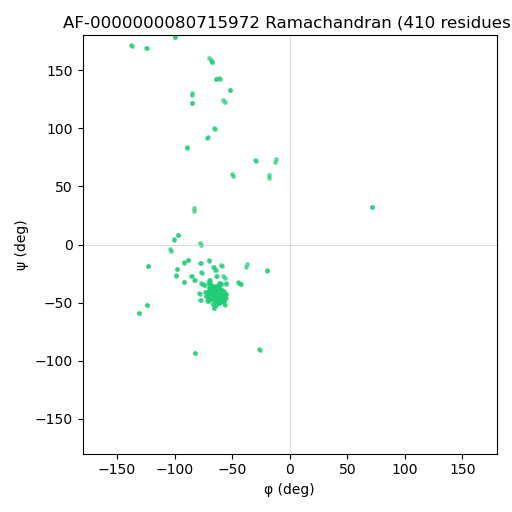. SER B 1 91 ? 2.787 8.094 -8.172 1 97.62 91 SER B C 1
ATOM 2270 O O . SER B 1 91 ? 2.658 9.164 -7.57 1 97.62 91 SER B O 1
ATOM 2272 N N . LEU B 1 92 ? 3 7.996 -9.445 1 96.5 92 LEU B N 1
ATOM 2273 C CA . LEU B 1 92 ? 3.109 9.219 -10.234 1 96.5 92 LEU B CA 1
ATOM 2274 C C . LEU B 1 92 ? 1.805 10 -10.203 1 96.5 92 LEU B C 1
ATOM 2276 O O . LEU B 1 92 ? 1.817 11.234 -10.109 1 96.5 92 LEU B O 1
ATOM 2280 N N . LEU B 1 93 ? 0.705 9.336 -10.305 1 95.5 93 LEU B N 1
ATOM 2281 C CA . LEU B 1 93 ? -0.599 9.992 -10.242 1 95.5 93 LEU B CA 1
ATOM 2282 C C . LEU B 1 93 ? -0.789 10.711 -8.914 1 95.5 93 LEU B C 1
ATOM 2284 O O . LEU B 1 93 ? -1.188 11.875 -8.883 1 95.5 93 LEU B O 1
ATOM 2288 N N . CYS B 1 94 ? -0.518 10.055 -7.797 1 95.75 94 CYS B N 1
ATOM 2289 C CA . CYS B 1 94 ? -0.677 10.633 -6.469 1 95.75 94 CYS B CA 1
ATOM 2290 C C . CYS B 1 94 ? 0.25 11.828 -6.281 1 95.75 94 CYS B C 1
ATOM 2292 O O . CYS B 1 94 ? -0.164 12.867 -5.758 1 95.75 94 CYS B O 1
ATOM 2294 N N . LEU B 1 95 ? 1.451 11.664 -6.695 1 96.31 95 LEU B N 1
ATOM 2295 C CA . LEU B 1 95 ? 2.43 12.734 -6.523 1 96.31 95 LEU B CA 1
ATOM 2296 C C . LEU B 1 95 ? 2.109 13.914 -7.43 1 96.31 95 LEU B C 1
ATOM 2298 O O . LEU B 1 95 ? 2.363 15.07 -7.07 1 96.31 95 LEU B O 1
ATOM 2302 N N . ALA B 1 96 ? 1.554 13.656 -8.609 1 93.62 96 ALA B N 1
ATOM 2303 C CA . ALA B 1 96 ? 1.114 14.742 -9.484 1 93.62 96 ALA B CA 1
ATOM 2304 C C . ALA B 1 96 ? 0.019 15.578 -8.82 1 93.62 96 ALA B C 1
ATOM 2306 O O . ALA B 1 96 ? 0.072 16.812 -8.828 1 93.62 96 ALA B O 1
ATOM 2307 N N . VAL B 1 97 ? -0.953 14.922 -8.219 1 91.94 97 VAL B N 1
ATOM 2308 C CA . VAL B 1 97 ? -2.025 15.625 -7.516 1 91.94 97 VAL B CA 1
ATOM 2309 C C . VAL B 1 97 ? -1.452 16.406 -6.336 1 91.94 97 VAL B C 1
ATOM 2311 O O . VAL B 1 97 ? -1.783 17.578 -6.137 1 91.94 97 VAL B O 1
ATOM 2314 N N . ALA B 1 98 ? -0.577 15.766 -5.594 1 93.69 98 ALA B N 1
ATOM 2315 C CA . ALA B 1 98 ? 0.04 16.422 -4.445 1 93.69 98 ALA B CA 1
ATOM 2316 C C . ALA B 1 98 ? 0.854 17.641 -4.879 1 93.69 98 ALA B C 1
ATOM 2318 O O . ALA B 1 98 ? 0.815 18.688 -4.23 1 93.69 98 ALA B O 1
ATOM 2319 N N . GLY B 1 99 ? 1.62 17.453 -5.93 1 91.06 99 GLY B N 1
ATOM 2320 C CA . GLY B 1 99 ? 2.414 18.562 -6.441 1 91.06 99 GLY B CA 1
ATOM 2321 C C . GLY B 1 99 ? 1.573 19.734 -6.918 1 91.06 99 GLY B C 1
ATOM 2322 O O . GLY B 1 99 ? 1.871 20.875 -6.602 1 91.06 99 GLY B O 1
ATOM 2323 N N . PHE B 1 100 ? 0.54 19.438 -7.605 1 88.88 100 PHE B N 1
ATOM 2324 C CA . PHE B 1 100 ? -0.348 20.469 -8.125 1 88.88 100 PHE B CA 1
ATOM 2325 C C . PHE B 1 100 ? -1.015 21.234 -6.988 1 88.88 100 PHE B C 1
ATOM 2327 O O . PHE B 1 100 ? -1.043 22.469 -6.992 1 88.88 100 PHE B O 1
ATOM 2334 N N . THR B 1 101 ? -1.538 20.531 -6.094 1 88.81 101 THR B N 1
ATOM 2335 C CA . THR B 1 101 ? -2.24 21.172 -4.988 1 88.81 101 THR B CA 1
ATOM 2336 C C . THR B 1 101 ? -1.261 21.906 -4.082 1 88.81 101 THR B C 1
ATOM 2338 O O . THR B 1 101 ? -1.583 22.969 -3.551 1 88.81 101 THR B O 1
ATOM 2341 N N . GLY B 1 102 ? -0.105 21.391 -3.912 1 86.56 102 GLY B N 1
ATOM 2342 C CA . GLY B 1 102 ? 0.92 22.109 -3.176 1 86.56 102 GLY B CA 1
ATOM 2343 C C . GLY B 1 102 ? 1.304 23.438 -3.822 1 86.56 102 GLY B C 1
ATOM 2344 O O . GLY B 1 102 ? 1.46 24.453 -3.137 1 86.56 102 GLY B O 1
ATOM 2345 N N . ALA B 1 103 ? 1.458 23.422 -5.102 1 84.31 103 ALA B N 1
ATOM 2346 C CA . ALA B 1 103 ? 1.79 24.641 -5.844 1 84.31 103 ALA B CA 1
ATOM 2347 C C . ALA B 1 103 ? 0.66 25.656 -5.758 1 84.31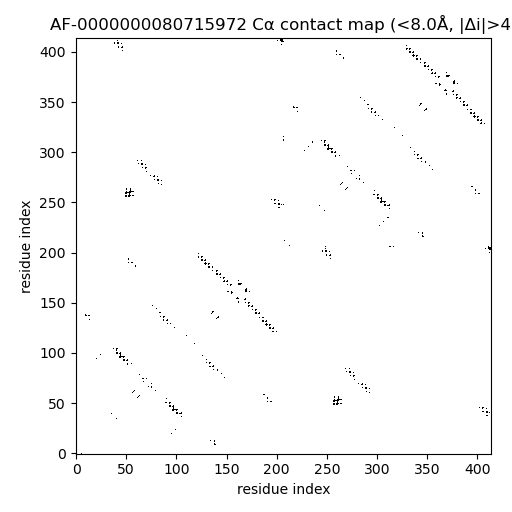 103 ALA B C 1
ATOM 2349 O O . ALA B 1 103 ? 0.909 26.859 -5.609 1 84.31 103 ALA B O 1
ATOM 2350 N N . ALA B 1 104 ? -0.537 25.25 -5.832 1 83.19 104 ALA B N 1
ATOM 2351 C CA . ALA B 1 104 ? -1.696 26.125 -5.742 1 83.19 104 ALA B CA 1
ATOM 2352 C C . ALA B 1 104 ? -1.778 26.797 -4.371 1 83.19 104 ALA B C 1
ATOM 2354 O O . ALA B 1 104 ? -2.135 27.969 -4.262 1 83.19 104 ALA B O 1
ATOM 2355 N N . LEU B 1 105 ? -1.416 26.078 -3.387 1 83.56 105 LEU B N 1
ATOM 2356 C CA . LEU B 1 105 ? -1.439 26.594 -2.025 1 83.56 105 LEU B CA 1
ATOM 2357 C C . LEU B 1 105 ? -0.338 27.625 -1.821 1 83.56 105 LEU B C 1
ATOM 2359 O O . LEU B 1 105 ? -0.544 28.641 -1.14 1 83.56 105 LEU B O 1
ATOM 2363 N N . SER B 1 106 ? 0.791 27.438 -2.307 1 79.06 106 SER B N 1
ATOM 2364 C CA . SER B 1 106 ? 1.923 28.344 -2.166 1 79.06 106 SER B CA 1
ATOM 2365 C C . SER B 1 106 ? 1.685 29.641 -2.926 1 79.06 106 SER B C 1
ATOM 2367 O O . SER B 1 106 ? 2.133 30.703 -2.5 1 79.06 106 SER B O 1
ATOM 2369 N N . SER B 1 107 ? 1.073 29.594 -4.008 1 75.12 107 SER B N 1
ATOM 2370 C CA . SER B 1 107 ? 0.802 30.781 -4.809 1 75.12 107 SER B CA 1
ATOM 2371 C C . SER B 1 107 ? -0.221 31.688 -4.125 1 75.12 107 SER B C 1
ATOM 2373 O O . SER B 1 107 ? -0.162 32.906 -4.254 1 75.12 107 SER B O 1
ATOM 2375 N N . SER B 1 108 ? -1.062 31.141 -3.41 1 65.5 108 SER B N 1
ATOM 2376 C CA . SER B 1 108 ? -2.082 31.922 -2.719 1 65.5 108 SER B CA 1
ATOM 2377 C C . SER B 1 108 ? -1.508 32.625 -1.49 1 65.5 108 SER B C 1
ATOM 2379 O O . SER B 1 108 ? -1.967 33.688 -1.11 1 65.5 108 SER B O 1
ATOM 2381 N N . SER B 1 109 ? -0.53 32.031 -0.805 1 58.78 109 SER B N 1
ATOM 2382 C CA . SER B 1 109 ? 0.077 32.594 0.386 1 58.78 109 SER B CA 1
ATOM 2383 C C . SER B 1 109 ? 1.067 33.688 0.018 1 58.78 109 SER B C 1
ATOM 2385 O O . SER B 1 109 ? 1.267 34.656 0.786 1 58.78 109 SER B O 1
ATOM 2387 N N . SER B 1 110 ? 2.008 33.531 -0.949 1 53.28 110 SER B N 1
ATOM 2388 C CA . SER B 1 110 ? 2.939 34.562 -1.347 1 53.28 110 SER B CA 1
ATOM 2389 C C . SER B 1 110 ? 2.199 35.844 -1.772 1 53.28 110 SER B C 1
ATOM 2391 O O . SER B 1 110 ? 2.783 36.906 -1.808 1 53.28 110 SER B O 1
ATOM 2393 N N . ALA B 1 111 ? 1.023 35.875 -2.375 1 48.03 111 ALA B N 1
ATOM 2394 C CA . ALA B 1 111 ? 0.384 37.125 -2.664 1 48.03 111 ALA B CA 1
ATOM 2395 C C . ALA B 1 111 ? 0.193 37.969 -1.392 1 48.03 111 ALA B C 1
ATOM 2397 O O . ALA B 1 111 ? -0.087 39.156 -1.453 1 48.03 111 ALA B O 1
ATOM 2398 N N . ARG B 1 112 ? 0.057 37.375 -0.289 1 45.78 112 ARG B N 1
ATOM 2399 C CA . ARG B 1 112 ? -0.114 38.25 0.882 1 45.78 112 ARG B CA 1
ATOM 2400 C C . ARG B 1 112 ? 1.23 38.75 1.389 1 45.78 112 ARG B C 1
ATOM 2402 O O . ARG B 1 112 ? 1.386 39.938 1.657 1 45.78 112 ARG B O 1
ATOM 2409 N N . SER B 1 113 ? 2.029 38.188 2.377 1 42.03 113 SER B N 1
ATOM 2410 C CA . SER B 1 113 ? 3.145 38.875 3.031 1 42.03 113 SER B CA 1
ATOM 2411 C C . SER B 1 113 ? 4.426 38.75 2.213 1 42.03 113 SER B C 1
ATOM 2413 O O . SER B 1 113 ? 4.617 37.75 1.496 1 42.03 113 SER B O 1
ATOM 2415 N N . ASP B 1 114 ? 5.23 39.938 1.869 1 39.31 114 ASP B N 1
ATOM 2416 C CA . ASP B 1 114 ? 6.527 40.25 1.28 1 39.31 114 ASP B CA 1
ATOM 2417 C C . ASP B 1 114 ? 7.516 39.094 1.498 1 39.31 114 ASP B C 1
ATOM 2419 O O . ASP B 1 114 ? 8.242 38.719 0.581 1 39.31 114 ASP B O 1
ATOM 2423 N N . GLY B 1 115 ? 8.344 39.125 2.703 1 37.12 115 GLY B N 1
ATOM 2424 C CA . GLY B 1 115 ? 9.656 38.688 3.156 1 37.12 115 GLY B CA 1
ATOM 2425 C C . GLY B 1 115 ? 9.773 37.188 3.309 1 37.12 115 GLY B C 1
ATOM 2426 O O . GLY B 1 115 ? 10.812 36.688 3.752 1 37.12 115 GLY B O 1
ATOM 2427 N N . ASP B 1 116 ? 8.766 36.531 3.9 1 38.12 116 ASP B N 1
ATOM 2428 C CA . ASP B 1 116 ? 9.18 35.25 4.441 1 38.12 116 ASP B CA 1
ATOM 2429 C C . ASP B 1 116 ? 9.594 34.281 3.326 1 38.12 116 ASP B C 1
ATOM 2431 O O . ASP B 1 116 ? 8.922 34.188 2.297 1 38.12 116 ASP B O 1
ATOM 2435 N N . ASP B 1 117 ? 10.883 34.125 3.092 1 38.62 117 ASP B N 1
ATOM 2436 C CA . ASP B 1 117 ? 11.586 33.062 2.379 1 38.62 117 ASP B CA 1
ATOM 2437 C C . ASP B 1 117 ? 10.711 31.797 2.244 1 38.62 117 ASP B C 1
ATOM 2439 O O . ASP B 1 117 ? 10.398 31.141 3.238 1 38.62 117 ASP B O 1
ATOM 2443 N N . GLY B 1 118 ? 9.648 31.812 1.673 1 41.22 118 GLY B N 1
ATOM 2444 C CA . GLY B 1 118 ? 8.859 30.656 1.278 1 41.22 118 GLY B CA 1
ATOM 2445 C C . GLY B 1 118 ? 9.625 29.344 1.365 1 41.22 118 GLY B C 1
ATOM 2446 O O . GLY B 1 118 ? 10.609 29.141 0.649 1 41.22 118 GLY B O 1
ATOM 2447 N N . SER B 1 119 ? 9.922 28.859 2.518 1 42.31 119 SER B N 1
ATOM 2448 C CA . SER B 1 119 ? 10.719 27.703 2.93 1 42.31 119 SER B CA 1
ATOM 2449 C C . SER B 1 119 ? 10.688 26.609 1.874 1 42.31 119 SER B C 1
ATOM 2451 O O . SER B 1 119 ? 9.641 26.016 1.609 1 42.31 119 SER B O 1
ATOM 2453 N N . THR B 1 120 ? 11.352 26.734 0.681 1 46.97 120 THR B N 1
ATOM 2454 C CA . THR B 1 120 ? 11.914 25.812 -0.299 1 46.97 120 THR B CA 1
ATOM 2455 C C . THR B 1 120 ? 12.141 24.438 0.32 1 46.97 120 THR B C 1
ATOM 2457 O O . THR B 1 120 ? 12.477 23.484 -0.383 1 46.97 120 THR B O 1
ATOM 2460 N N . VAL B 1 121 ? 12.258 24.406 1.615 1 48.09 121 VAL B N 1
ATOM 2461 C CA . VAL B 1 121 ? 12.719 23.188 2.27 1 48.09 121 VAL B CA 1
ATOM 2462 C C . VAL B 1 121 ? 11.773 22.031 1.944 1 48.09 121 VAL B C 1
ATOM 2464 O O . VAL B 1 121 ? 12.203 20.891 1.788 1 48.09 121 VAL B O 1
ATOM 2467 N N . GLY B 1 122 ? 10.469 22.406 1.459 1 60.94 122 GLY B N 1
ATOM 2468 C CA . GLY B 1 122 ? 9.57 21.281 1.248 1 60.94 122 GLY B CA 1
ATOM 2469 C C . GLY B 1 122 ? 9.414 20.906 -0.214 1 60.94 122 GLY B C 1
ATOM 2470 O O . GLY B 1 122 ? 9.07 19.766 -0.538 1 60.94 122 GLY B O 1
ATOM 2471 N N . ALA B 1 123 ? 10.062 21.797 -1.038 1 74.44 123 ALA B N 1
ATOM 2472 C CA . ALA B 1 123 ? 9.805 21.547 -2.455 1 74.44 123 ALA B CA 1
ATOM 2473 C C . ALA B 1 123 ? 10.859 20.625 -3.055 1 74.44 123 ALA B C 1
ATOM 2475 O O . ALA B 1 123 ? 10.555 19.781 -3.895 1 74.44 123 ALA B O 1
ATOM 2476 N N . THR B 1 124 ? 12.062 20.719 -2.549 1 80.38 124 THR B N 1
ATOM 2477 C CA . THR B 1 124 ? 13.156 19.969 -3.152 1 80.38 124 THR B CA 1
ATOM 2478 C C . THR B 1 124 ? 12.992 18.469 -2.898 1 80.38 124 THR B C 1
ATOM 2480 O O . THR B 1 124 ? 13.016 17.672 -3.834 1 80.38 124 THR B O 1
ATOM 2483 N N . PRO B 1 125 ? 12.727 18.125 -1.664 1 87.12 125 PRO B N 1
ATOM 2484 C CA . PRO B 1 125 ? 12.531 16.688 -1.454 1 87.12 125 PRO B CA 1
ATOM 2485 C C . PRO B 1 125 ? 11.352 16.125 -2.25 1 87.12 125 PRO B C 1
ATOM 2487 O O . PRO B 1 125 ? 11.422 15 -2.74 1 87.12 125 PRO B O 1
ATOM 2490 N N . PHE B 1 126 ? 10.406 16.938 -2.391 1 89.25 126 PHE B N 1
ATOM 2491 C CA . PHE B 1 126 ? 9.234 16.516 -3.158 1 89.25 126 PHE B CA 1
ATOM 2492 C C . PHE B 1 126 ? 9.602 16.281 -4.621 1 89.25 126 PHE B C 1
ATOM 2494 O O . PHE B 1 126 ? 9.25 15.258 -5.199 1 89.25 126 PHE B O 1
ATOM 2501 N N . LEU B 1 127 ? 10.383 17.156 -5.219 1 90.19 127 LEU B N 1
ATOM 2502 C CA . LEU B 1 127 ? 10.766 17.062 -6.621 1 90.19 127 LEU B CA 1
ATOM 2503 C C . LEU B 1 127 ? 11.695 15.867 -6.855 1 90.19 127 LEU B C 1
ATOM 2505 O O . LEU B 1 127 ? 11.617 15.211 -7.895 1 90.19 127 LEU B O 1
ATOM 2509 N N . VAL B 1 128 ? 12.508 15.594 -5.93 1 92.44 128 VAL B N 1
ATOM 2510 C CA . VAL B 1 128 ? 13.406 14.445 -6.031 1 92.44 128 VAL B CA 1
ATOM 2511 C C . VAL B 1 128 ? 12.586 13.148 -6.016 1 92.44 128 VAL B C 1
ATOM 2513 O O . VAL B 1 128 ? 12.859 12.227 -6.785 1 92.44 128 VAL B O 1
ATOM 2516 N N . ALA B 1 129 ? 11.594 13.133 -5.129 1 94.44 129 ALA B N 1
ATOM 2517 C CA . ALA B 1 129 ? 10.734 11.953 -5.07 1 94.44 129 ALA B CA 1
ATOM 2518 C C . ALA B 1 129 ? 10.039 11.711 -6.41 1 94.44 129 ALA B C 1
ATOM 2520 O O . ALA B 1 129 ? 10.016 10.586 -6.906 1 94.44 129 ALA B O 1
ATOM 2521 N N . VAL B 1 130 ? 9.57 12.766 -7.012 1 94.81 130 VAL B N 1
ATOM 2522 C CA . VAL B 1 130 ? 8.883 12.656 -8.297 1 94.81 130 VAL B CA 1
ATOM 2523 C C . VAL B 1 130 ? 9.859 12.156 -9.359 1 94.81 130 VAL B C 1
ATOM 2525 O O . VAL B 1 130 ? 9.531 11.258 -10.141 1 94.81 130 VAL B O 1
ATOM 2528 N N . ALA B 1 131 ? 11.062 12.719 -9.398 1 95 131 ALA B N 1
ATOM 2529 C CA . ALA B 1 131 ? 12.07 12.328 -10.375 1 95 131 ALA B CA 1
ATOM 2530 C C . ALA B 1 131 ? 12.438 10.852 -10.234 1 95 131 ALA B C 1
ATOM 2532 O O . ALA B 1 131 ? 12.617 10.148 -11.234 1 95 131 ALA B O 1
ATOM 2533 N N . CYS B 1 132 ? 12.523 10.398 -9.016 1 96.38 132 CYS B N 1
ATOM 2534 C CA . CYS B 1 132 ? 12.852 9 -8.742 1 96.38 132 CYS B CA 1
ATOM 2535 C C . CYS B 1 132 ? 11.75 8.07 -9.234 1 96.38 132 CYS B C 1
ATOM 2537 O O . CYS B 1 132 ? 12.023 7.047 -9.852 1 96.38 132 CYS B O 1
ATOM 2539 N N . VAL B 1 133 ? 10.516 8.453 -8.992 1 97.44 133 VAL B N 1
ATOM 2540 C CA . VAL B 1 133 ? 9.383 7.641 -9.422 1 97.44 133 VAL B CA 1
ATOM 2541 C C . VAL B 1 133 ? 9.352 7.574 -10.953 1 97.44 133 VAL B C 1
ATOM 2543 O O . VAL B 1 133 ? 9.133 6.508 -11.531 1 97.44 133 VAL B O 1
ATOM 2546 N N . VAL B 1 134 ? 9.641 8.656 -11.578 1 95.88 134 VAL B N 1
ATOM 2547 C CA . VAL B 1 134 ? 9.641 8.719 -13.039 1 95.88 134 VAL B CA 1
ATOM 2548 C C . VAL B 1 134 ? 10.773 7.863 -13.594 1 95.88 134 VAL B C 1
ATOM 2550 O O . VAL B 1 134 ? 10.586 7.105 -14.547 1 95.88 134 VAL B O 1
ATOM 2553 N N . ALA B 1 135 ? 11.93 7.973 -13.039 1 96.19 135 ALA B N 1
ATOM 2554 C CA . ALA B 1 135 ? 13.086 7.188 -13.484 1 96.19 135 ALA B CA 1
ATOM 2555 C C . ALA B 1 135 ? 12.781 5.691 -13.406 1 96.19 135 ALA B C 1
ATOM 2557 O O . ALA B 1 135 ? 13.109 4.941 -14.328 1 96.19 135 ALA B O 1
ATOM 2558 N N . ASN B 1 136 ? 12.141 5.27 -12.336 1 96.56 136 ASN B N 1
ATOM 2559 C CA . ASN B 1 136 ? 11.789 3.861 -12.188 1 96.56 136 ASN B CA 1
ATOM 2560 C C . ASN B 1 136 ? 10.695 3.453 -13.164 1 96.56 136 ASN B C 1
ATOM 2562 O O . ASN B 1 136 ? 10.742 2.365 -13.742 1 96.56 136 ASN B O 1
ATOM 2566 N N . LEU B 1 137 ? 9.75 4.289 -13.336 1 96.19 137 LEU B N 1
ATOM 2567 C CA . LEU B 1 137 ? 8.625 3.971 -14.203 1 96.19 137 LEU B CA 1
ATOM 2568 C C . LEU B 1 137 ? 9.078 3.828 -15.648 1 96.19 137 LEU B C 1
ATOM 2570 O O . LEU B 1 137 ? 8.625 2.926 -16.359 1 96.19 137 LEU B O 1
ATOM 2574 N N . VAL B 1 138 ? 10 4.625 -16.078 1 94.69 138 VAL B N 1
ATOM 2575 C CA . VAL B 1 138 ? 10.258 4.719 -17.5 1 94.69 138 VAL B CA 1
ATOM 2576 C C . VAL B 1 138 ? 11.469 3.861 -17.875 1 94.69 138 VAL B C 1
ATOM 2578 O O . VAL B 1 138 ? 11.602 3.428 -19.016 1 94.69 138 VAL B O 1
ATOM 2581 N N . PHE B 1 139 ? 12.336 3.674 -16.891 1 95.19 139 PHE B N 1
ATOM 2582 C CA . PHE B 1 139 ? 13.57 3.043 -17.344 1 95.19 139 PHE B CA 1
ATOM 2583 C C . PHE B 1 139 ? 13.93 1.864 -16.438 1 95.19 139 PHE B C 1
ATOM 2585 O O . PHE B 1 139 ? 14 0.723 -16.906 1 95.19 139 PHE B O 1
ATOM 2592 N N . PHE B 1 140 ? 14.117 2.008 -15.195 1 94.75 140 PHE B N 1
ATOM 2593 C CA . PHE B 1 140 ? 14.758 0.99 -14.367 1 94.75 140 PHE B CA 1
ATOM 2594 C C . PHE B 1 140 ? 13.82 -0.191 -14.148 1 94.75 140 PHE B C 1
ATOM 2596 O O . PHE B 1 140 ? 14.227 -1.347 -14.258 1 94.75 140 PHE B O 1
ATOM 2603 N N . SER B 1 141 ? 12.57 0.062 -13.852 1 95.06 141 SER B N 1
ATOM 2604 C CA . SER B 1 141 ? 11.633 -1.034 -13.617 1 95.06 141 SER B CA 1
ATOM 2605 C C . SER B 1 141 ? 11.391 -1.837 -14.891 1 95.06 141 SER B C 1
ATOM 2607 O O . SER B 1 141 ? 11.438 -3.068 -14.875 1 95.06 141 SER B O 1
ATOM 2609 N N . PRO B 1 142 ? 11.188 -1.229 -16.047 1 95.94 142 PRO B N 1
ATOM 2610 C CA . PRO B 1 142 ? 11.039 -1.996 -17.281 1 95.94 142 PRO B CA 1
ATOM 2611 C C . PRO B 1 142 ? 12.281 -2.812 -17.625 1 95.94 142 PRO B C 1
ATOM 2613 O O . PRO B 1 142 ? 12.172 -3.947 -18.094 1 95.94 142 PRO B O 1
ATOM 2616 N N . GLN B 1 143 ? 13.461 -2.236 -17.359 1 96.88 143 GLN B N 1
ATOM 2617 C CA . GLN B 1 143 ? 14.688 -2.982 -17.625 1 96.88 143 GLN B CA 1
ATOM 2618 C C . GLN B 1 143 ? 14.805 -4.199 -16.719 1 96.88 143 GLN B C 1
ATOM 2620 O O . GLN B 1 143 ? 15.281 -5.254 -17.141 1 96.88 143 GLN B O 1
ATOM 2625 N N . THR B 1 144 ? 14.414 -4.074 -15.469 1 96.81 144 THR B N 1
ATOM 2626 C CA . THR B 1 144 ? 14.391 -5.199 -14.539 1 96.81 144 THR B CA 1
ATOM 2627 C C . THR B 1 144 ? 13.477 -6.305 -15.055 1 96.81 144 THR B C 1
ATOM 2629 O O . THR B 1 144 ? 13.867 -7.473 -15.094 1 96.81 144 THR B O 1
ATOM 2632 N N . THR B 1 145 ? 12.336 -5.926 -15.508 1 96.69 145 THR B N 1
ATOM 2633 C CA . THR B 1 145 ? 11.336 -6.875 -15.984 1 96.69 145 THR B CA 1
ATOM 2634 C C . THR B 1 145 ? 11.805 -7.57 -17.25 1 96.69 145 THR B C 1
ATOM 2636 O O . THR B 1 145 ? 11.688 -8.789 -17.391 1 96.69 145 THR B O 1
ATOM 2639 N N . ILE B 1 146 ? 12.312 -6.785 -18.172 1 97.12 146 ILE B N 1
ATOM 2640 C CA . ILE B 1 146 ? 12.789 -7.332 -19.438 1 97.12 146 ILE B CA 1
ATOM 2641 C C . ILE B 1 146 ? 13.898 -8.352 -19.172 1 97.12 146 ILE B C 1
ATOM 2643 O O . ILE B 1 146 ? 13.906 -9.438 -19.766 1 97.12 146 ILE B O 1
ATOM 2647 N N . THR B 1 147 ? 14.797 -7.996 -18.312 1 97.69 147 THR B N 1
ATOM 2648 C CA . THR B 1 147 ? 15.898 -8.891 -17.984 1 97.69 147 THR B CA 1
ATOM 2649 C C . THR B 1 147 ? 15.391 -10.156 -17.312 1 97.69 147 THR B C 1
ATOM 2651 O O . THR B 1 147 ? 15.875 -11.258 -17.578 1 97.69 147 THR B O 1
ATOM 2654 N N . MET B 1 148 ? 14.477 -10.047 -16.422 1 97 148 MET B N 1
ATOM 2655 C CA . MET B 1 148 ? 13.875 -11.18 -15.727 1 97 148 MET B CA 1
ATOM 2656 C C . MET B 1 148 ? 13.234 -12.148 -16.719 1 97 148 MET B C 1
ATOM 2658 O O . MET B 1 148 ? 13.422 -13.359 -16.609 1 97 148 MET B O 1
ATOM 2662 N N . MET B 1 149 ? 12.516 -11.57 -17.656 1 96 149 MET B N 1
ATOM 2663 C CA . MET B 1 149 ? 11.82 -12.398 -18.656 1 96 149 MET B CA 1
ATOM 2664 C C . MET B 1 149 ? 12.82 -13.094 -19.562 1 96 149 MET B C 1
ATOM 2666 O O . MET B 1 149 ? 12.625 -14.25 -19.938 1 96 149 MET B O 1
ATOM 2670 N N . GLU B 1 150 ? 13.812 -12.352 -19.938 1 97.44 150 GLU B N 1
ATOM 2671 C CA . GLU B 1 150 ? 14.867 -12.945 -20.75 1 97.44 150 GLU B CA 1
ATOM 2672 C C . GLU B 1 150 ? 15.547 -14.102 -20.031 1 97.44 150 GLU B C 1
ATOM 2674 O O . GLU B 1 150 ? 15.797 -15.156 -20.609 1 97.44 150 GLU B O 1
ATOM 2679 N N . ARG B 1 151 ? 15.859 -13.891 -18.766 1 97.56 151 ARG B N 1
ATOM 2680 C CA . ARG B 1 151 ? 16.484 -14.938 -17.969 1 97.56 151 ARG B CA 1
ATOM 2681 C C . ARG B 1 151 ? 15.578 -16.156 -17.844 1 97.56 151 ARG B C 1
ATOM 2683 O O . ARG B 1 151 ? 16.031 -17.297 -17.984 1 97.56 151 ARG B O 1
ATOM 2690 N N . SER B 1 152 ? 14.344 -15.938 -17.641 1 95.38 152 SER B N 1
ATOM 2691 C CA . SER B 1 152 ? 13.367 -17.016 -17.547 1 95.38 152 SER B CA 1
ATOM 2692 C C . SER B 1 152 ? 13.297 -17.812 -18.844 1 95.38 152 SER B C 1
ATOM 2694 O O . SER B 1 152 ? 13.203 -19.047 -18.828 1 95.38 152 SER B O 1
ATOM 2696 N N . ARG B 1 153 ? 13.312 -17.109 -19.938 1 96 153 ARG B N 1
ATOM 2697 C CA . ARG B 1 153 ? 13.273 -17.75 -21.25 1 96 153 ARG B CA 1
ATOM 2698 C C . ARG B 1 153 ? 14.5 -18.625 -21.469 1 96 153 ARG B C 1
ATOM 2700 O O . ARG B 1 153 ? 14.383 -19.781 -21.891 1 96 153 ARG B O 1
ATOM 2707 N N . VAL B 1 154 ? 15.648 -18.125 -21.203 1 97.25 154 VAL B N 1
ATOM 2708 C CA . VAL B 1 154 ? 16.906 -18.844 -21.406 1 97.25 154 VAL B CA 1
ATOM 2709 C C . VAL B 1 154 ? 16.938 -20.062 -20.5 1 97.25 154 VAL B C 1
ATOM 2711 O O . VAL B 1 154 ? 17.391 -21.141 -20.906 1 97.25 154 VAL B O 1
ATOM 2714 N N . CYS B 1 155 ? 16.531 -19.906 -19.219 1 96.62 155 CYS B N 1
ATOM 2715 C CA . CYS B 1 155 ? 16.484 -21.031 -18.281 1 96.62 155 CYS B CA 1
ATOM 2716 C C . CYS B 1 155 ? 15.594 -22.141 -18.812 1 96.62 155 CYS B C 1
ATOM 2718 O O . CYS B 1 155 ? 15.938 -23.328 -18.703 1 96.62 155 CYS B O 1
ATOM 2720 N N . LYS B 1 156 ? 14.516 -21.734 -19.359 1 95.44 156 LYS B N 1
ATOM 2721 C CA . LYS B 1 156 ? 13.594 -22.703 -19.922 1 95.44 156 LYS B CA 1
ATOM 2722 C C . LYS B 1 156 ? 14.203 -23.422 -21.125 1 95.44 156 LYS B C 1
ATOM 2724 O O . LYS B 1 156 ? 14.07 -24.641 -21.266 1 95.44 156 LYS B O 1
ATOM 2729 N N . GLU B 1 157 ? 14.844 -22.719 -21.922 1 96.94 157 GLU B N 1
ATOM 2730 C CA . GLU B 1 157 ? 15.484 -23.266 -23.125 1 96.94 157 GLU B CA 1
ATOM 2731 C C . GLU B 1 157 ? 16.578 -24.25 -22.75 1 96.94 157 GLU B C 1
ATOM 2733 O O . GLU B 1 157 ? 16.75 -25.281 -23.391 1 96.94 157 GLU B O 1
ATOM 2738 N N . LEU B 1 158 ? 17.266 -23.953 -21.672 1 96.75 158 LEU B N 1
ATOM 2739 C CA . LEU B 1 158 ? 18.391 -24.766 -21.266 1 96.75 158 LEU B CA 1
ATOM 2740 C C . LEU B 1 158 ? 17.953 -25.859 -20.297 1 96.75 158 LEU B C 1
ATOM 2742 O O . LEU B 1 158 ? 18.719 -26.797 -20 1 96.75 158 LEU B O 1
ATOM 2746 N N . GLY B 1 159 ? 16.766 -25.75 -19.734 1 96 159 GLY B N 1
ATOM 2747 C CA . GLY B 1 159 ? 16.266 -26.688 -18.734 1 96 159 GLY B CA 1
ATOM 2748 C C . GLY B 1 159 ? 16.969 -26.562 -17.391 1 96 159 GLY B C 1
ATOM 2749 O O . GLY B 1 159 ? 17.25 -27.578 -16.75 1 96 159 GLY B O 1
ATOM 2750 N N . VAL B 1 160 ? 17.391 -25.359 -17.031 1 96 160 VAL B N 1
ATOM 2751 C CA . VAL B 1 160 ? 18.078 -25.109 -15.773 1 96 160 VAL B CA 1
ATOM 2752 C C . VAL B 1 160 ? 17.344 -24.016 -14.992 1 96 160 VAL B C 1
ATOM 2754 O O . VAL B 1 160 ? 16.406 -23.406 -15.508 1 96 160 VAL B O 1
ATOM 2757 N N . ASP B 1 161 ? 17.719 -23.844 -13.758 1 94.19 161 ASP B N 1
ATOM 2758 C CA . ASP B 1 161 ? 17.094 -22.812 -12.938 1 94.19 161 ASP B CA 1
ATOM 2759 C C . ASP B 1 161 ? 17.969 -21.562 -12.867 1 94.19 161 ASP B C 1
ATOM 2761 O O . ASP B 1 161 ? 19.062 -21.531 -13.43 1 94.19 161 ASP B O 1
ATOM 2765 N N . ARG B 1 162 ? 17.5 -20.578 -12.188 1 92.75 162 ARG B N 1
ATOM 2766 C CA . ARG B 1 162 ? 18.125 -19.266 -12.164 1 92.75 162 ARG B CA 1
ATOM 2767 C C . ARG B 1 162 ? 19.453 -19.297 -11.406 1 92.75 162 ARG B C 1
ATOM 2769 O O . ARG B 1 162 ? 20.25 -18.359 -11.5 1 92.75 162 ARG B O 1
ATOM 2776 N N . LYS B 1 163 ? 19.703 -20.359 -10.688 1 92.88 163 LYS B N 1
ATOM 2777 C CA . LYS B 1 163 ? 20.938 -20.469 -9.922 1 92.88 163 LYS B CA 1
ATOM 2778 C C . LYS B 1 163 ? 21.984 -21.266 -10.688 1 92.88 163 LYS B C 1
ATOM 2780 O O . LYS B 1 163 ? 23.078 -21.531 -10.164 1 92.88 163 LYS B O 1
ATOM 2785 N N . SER B 1 164 ? 21.688 -21.562 -11.906 1 93.69 164 SER B N 1
ATOM 2786 C CA . SER B 1 164 ? 22.594 -22.359 -12.727 1 93.69 164 SER B CA 1
ATOM 2787 C C . SER B 1 164 ? 23.922 -21.641 -12.961 1 93.69 164 SER B C 1
ATOM 2789 O O . SER B 1 164 ? 23.938 -20.422 -13.172 1 93.69 164 SER B O 1
ATOM 2791 N N . PRO B 1 165 ? 25.016 -22.422 -12.969 1 94.75 165 PRO B N 1
ATOM 2792 C CA . PRO B 1 165 ? 26.328 -21.812 -13.242 1 94.75 165 PRO B CA 1
ATOM 2793 C C . PRO B 1 165 ? 26.547 -21.531 -14.727 1 94.75 165 PRO B C 1
ATOM 2795 O O . PRO B 1 165 ? 27.625 -21.062 -15.109 1 94.75 165 PRO B O 1
ATOM 2798 N N . ASP B 1 166 ? 25.578 -21.828 -15.555 1 96.5 166 ASP B N 1
ATOM 2799 C CA . ASP B 1 166 ? 25.688 -21.5 -16.969 1 96.5 166 ASP B CA 1
ATOM 2800 C C . ASP B 1 166 ? 26.047 -20.016 -17.156 1 96.5 166 ASP B C 1
ATOM 2802 O O . ASP B 1 166 ? 25.438 -19.141 -16.531 1 96.5 166 ASP B O 1
ATOM 2806 N N . PRO B 1 167 ? 26.984 -19.781 -17.984 1 96.69 167 PRO B N 1
ATOM 2807 C CA . PRO B 1 167 ? 27.484 -18.422 -18.125 1 96.69 167 PRO B CA 1
ATOM 2808 C C . PRO B 1 167 ? 26.406 -17.438 -18.578 1 96.69 167 PRO B C 1
ATOM 2810 O O . PRO B 1 167 ? 26.391 -16.281 -18.141 1 96.69 167 PRO B O 1
ATOM 2813 N N . GLN B 1 168 ? 25.594 -17.859 -19.484 1 97.12 168 GLN B N 1
ATOM 2814 C CA . GLN B 1 168 ? 24.531 -16.969 -19.938 1 97.12 168 GLN B CA 1
ATOM 2815 C C . GLN B 1 168 ? 23.547 -16.656 -18.828 1 97.12 168 GLN B C 1
ATOM 2817 O O . GLN B 1 168 ? 23.109 -15.508 -18.672 1 97.12 168 GLN B O 1
ATOM 2822 N N . VAL B 1 169 ? 23.109 -17.672 -18.078 1 97.69 169 VAL B N 1
ATOM 2823 C CA . VAL B 1 169 ? 22.203 -17.5 -16.953 1 97.69 169 VAL B CA 1
ATOM 2824 C C . VAL B 1 169 ? 22.844 -16.594 -15.906 1 97.69 169 VAL B C 1
ATOM 2826 O O . VAL B 1 169 ? 22.188 -15.688 -15.375 1 97.69 169 VAL B O 1
ATOM 2829 N N . ARG B 1 170 ? 24.094 -16.781 -15.648 1 97.56 170 ARG B N 1
ATOM 2830 C CA . ARG B 1 170 ? 24.812 -15.969 -14.664 1 97.56 170 ARG B CA 1
ATOM 2831 C C . ARG B 1 170 ? 24.875 -14.508 -15.102 1 97.56 170 ARG B C 1
ATOM 2833 O O . ARG B 1 170 ? 24.719 -13.602 -14.273 1 97.56 170 ARG B O 1
ATOM 2840 N N . LYS B 1 171 ? 25.141 -14.273 -16.328 1 98 171 LYS B N 1
ATOM 2841 C CA . LYS B 1 171 ? 25.188 -12.914 -16.844 1 98 171 LYS B CA 1
ATOM 2842 C C . LYS B 1 171 ? 23.844 -12.211 -16.688 1 98 171 LYS B C 1
ATOM 2844 O O . LYS B 1 171 ? 23.797 -11.047 -16.281 1 98 171 LYS B O 1
ATOM 2849 N N . LEU B 1 172 ? 22.828 -12.906 -17.031 1 98.12 172 LEU B N 1
ATOM 2850 C CA . LEU B 1 172 ? 21.484 -12.328 -16.922 1 98.12 172 LEU B CA 1
ATOM 2851 C C . LEU B 1 172 ? 21.109 -12.117 -15.461 1 98.12 172 LEU B C 1
ATOM 2853 O O . LEU B 1 172 ? 20.438 -11.141 -15.117 1 98.12 172 LEU B O 1
ATOM 2857 N N . SER B 1 173 ? 21.516 -13.031 -14.578 1 97.75 173 SER B N 1
ATOM 2858 C CA . SER B 1 173 ? 21.25 -12.891 -13.148 1 97.75 173 SER B CA 1
ATOM 2859 C C . SER B 1 173 ? 21.953 -11.664 -12.578 1 97.75 173 SER B C 1
ATOM 2861 O O . SER B 1 173 ? 21.375 -10.945 -11.758 1 97.75 173 SER B O 1
ATOM 2863 N N . LYS B 1 174 ? 23.156 -11.453 -13.016 1 97.44 174 LYS B N 1
ATOM 2864 C CA . LYS B 1 174 ? 23.906 -10.273 -12.586 1 97.44 174 LYS B CA 1
ATOM 2865 C C . LYS B 1 174 ? 23.25 -8.992 -13.094 1 97.44 174 LYS B C 1
ATOM 2867 O O . LYS B 1 174 ? 23.141 -8.016 -12.352 1 97.44 174 LYS B O 1
ATOM 2872 N N . ARG B 1 175 ? 22.875 -9 -14.312 1 97.69 175 ARG B N 1
ATOM 2873 C CA . ARG B 1 175 ? 22.203 -7.848 -14.906 1 97.69 175 ARG B CA 1
ATOM 2874 C C . ARG B 1 175 ? 20.891 -7.555 -14.188 1 97.69 175 ARG B C 1
ATOM 2876 O O . ARG B 1 175 ? 20.578 -6.395 -13.906 1 97.69 175 ARG B O 1
ATOM 2883 N N . PHE B 1 176 ? 20.094 -8.609 -13.938 1 97.62 176 PHE B N 1
ATOM 2884 C CA . PHE B 1 176 ? 18.859 -8.461 -13.18 1 97.62 176 PHE B CA 1
ATOM 2885 C C . PHE B 1 176 ? 19.125 -7.855 -11.805 1 97.62 176 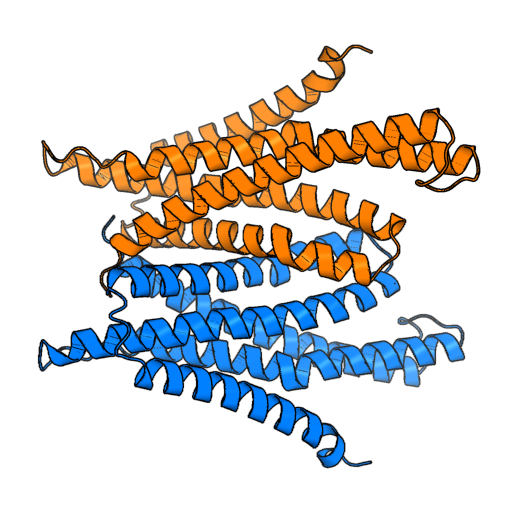PHE B C 1
ATOM 2887 O O . PHE B 1 176 ? 18.453 -6.91 -11.398 1 97.62 176 PHE B O 1
ATOM 2894 N N . GLY B 1 177 ? 20.094 -8.406 -11.133 1 96.75 177 GLY B N 1
ATOM 2895 C CA . GLY B 1 177 ? 20.453 -7.902 -9.812 1 96.75 177 GLY B CA 1
ATOM 2896 C C . GLY B 1 177 ? 20.828 -6.434 -9.812 1 96.75 177 GLY B C 1
ATOM 2897 O O . GLY B 1 177 ? 20.469 -5.699 -8.891 1 96.75 177 GLY B O 1
ATOM 2898 N N . MET B 1 178 ? 21.516 -6.074 -10.812 1 97.44 178 MET B N 1
ATOM 2899 C CA . MET B 1 178 ? 21.938 -4.684 -10.93 1 97.44 178 MET B CA 1
ATOM 2900 C C . MET B 1 178 ? 20.734 -3.76 -11.125 1 97.44 178 MET B C 1
ATOM 2902 O O . MET B 1 178 ? 20.547 -2.809 -10.367 1 97.44 178 MET B O 1
ATOM 2906 N N . PHE B 1 179 ? 19.891 -4.023 -12.133 1 96.94 179 PHE B N 1
ATOM 2907 C CA . PHE B 1 179 ? 18.734 -3.178 -12.414 1 96.94 179 PHE B CA 1
ATOM 2908 C C . PHE B 1 179 ? 17.766 -3.199 -11.25 1 96.94 179 PHE B C 1
ATOM 2910 O O . PHE B 1 179 ? 17.234 -2.156 -10.852 1 96.94 179 PHE B O 1
ATOM 2917 N N . HIS B 1 180 ? 17.5 -4.367 -10.727 1 96.38 180 HIS B N 1
ATOM 2918 C CA . HIS B 1 180 ? 16.609 -4.516 -9.586 1 96.38 180 HIS B CA 1
ATOM 2919 C C . HIS B 1 180 ? 17.125 -3.746 -8.375 1 96.38 180 HIS B C 1
ATOM 2921 O O . HIS B 1 180 ? 16.359 -3.045 -7.707 1 96.38 180 HIS B O 1
ATOM 2927 N N . GLY B 1 181 ? 18.422 -3.873 -8.078 1 96 181 GLY B N 1
ATOM 2928 C CA . GLY B 1 181 ? 19.031 -3.162 -6.969 1 96 181 GLY B CA 1
ATOM 2929 C C . GLY B 1 181 ? 18.969 -1.654 -7.117 1 96 181 GLY B C 1
ATOM 2930 O O . GLY B 1 181 ? 18.656 -0.943 -6.16 1 96 181 GLY B O 1
ATOM 2931 N N . ILE B 1 182 ? 19.297 -1.148 -8.289 1 96.44 182 ILE B N 1
ATOM 2932 C CA . ILE B 1 182 ? 19.266 0.286 -8.555 1 96.44 182 ILE B CA 1
ATOM 2933 C C . ILE B 1 182 ? 17.828 0.802 -8.445 1 96.44 182 ILE B C 1
ATOM 2935 O O . ILE B 1 182 ? 17.578 1.836 -7.824 1 96.44 182 ILE B O 1
ATOM 2939 N N . ALA B 1 183 ? 16.859 0.103 -9.07 1 97.12 183 ALA B N 1
ATOM 2940 C CA . ALA B 1 183 ? 15.445 0.487 -8.984 1 97.12 183 ALA B CA 1
ATOM 2941 C C . ALA B 1 183 ? 14.992 0.582 -7.527 1 97.12 183 ALA B C 1
ATOM 2943 O O . ALA B 1 183 ? 14.289 1.525 -7.148 1 97.12 183 ALA B O 1
ATOM 2944 N N . ASN B 1 184 ? 15.414 -0.397 -6.719 1 96.5 184 ASN B N 1
ATOM 2945 C CA . ASN B 1 184 ? 15.055 -0.411 -5.305 1 96.5 184 ASN B CA 1
ATOM 2946 C C . ASN B 1 184 ? 15.688 0.752 -4.551 1 96.5 184 ASN B C 1
ATOM 2948 O O . ASN B 1 184 ? 15.055 1.36 -3.688 1 96.5 184 ASN B O 1
ATOM 2952 N N . LEU B 1 185 ? 16.938 1.025 -4.836 1 95.38 185 LEU B N 1
ATOM 2953 C CA . LEU B 1 185 ? 17.625 2.139 -4.188 1 95.38 185 LEU B CA 1
ATOM 2954 C C . LEU B 1 185 ? 16.953 3.463 -4.535 1 95.38 185 LEU B C 1
ATOM 2956 O O . LEU B 1 185 ? 16.75 4.309 -3.658 1 95.38 185 LEU B O 1
ATOM 2960 N N . ILE B 1 186 ? 16.625 3.627 -5.766 1 96.56 186 ILE B N 1
ATOM 2961 C CA . ILE B 1 186 ? 15.945 4.832 -6.227 1 96.56 186 ILE B CA 1
ATOM 2962 C C . ILE B 1 186 ? 14.594 4.961 -5.531 1 96.56 186 ILE B C 1
ATOM 2964 O O . ILE B 1 186 ? 14.203 6.055 -5.113 1 96.56 186 ILE B O 1
ATOM 2968 N N . ASN B 1 187 ? 13.906 3.895 -5.434 1 96.75 187 ASN B N 1
ATOM 2969 C CA . ASN B 1 187 ? 12.633 3.887 -4.719 1 96.75 187 ASN B CA 1
ATOM 2970 C C . ASN B 1 187 ? 12.805 4.289 -3.258 1 96.75 187 ASN B C 1
ATOM 2972 O O . ASN B 1 187 ? 11.992 5.035 -2.713 1 96.75 187 ASN B O 1
ATOM 2976 N N . LEU B 1 188 ? 13.883 3.809 -2.609 1 95.88 188 LEU B N 1
ATOM 2977 C CA . LEU B 1 188 ? 14.141 4.137 -1.211 1 95.88 188 LEU B CA 1
ATOM 2978 C C . LEU B 1 188 ? 14.484 5.613 -1.053 1 95.88 188 LEU B C 1
ATOM 2980 O O . LEU B 1 188 ? 14.125 6.234 -0.05 1 95.88 188 LEU B O 1
ATOM 2984 N N . VAL B 1 189 ? 15.188 6.133 -1.993 1 95.31 189 VAL B N 1
ATOM 2985 C CA . VAL B 1 189 ? 15.484 7.562 -1.978 1 95.31 189 VAL B CA 1
ATOM 2986 C C . VAL B 1 189 ? 14.188 8.359 -2.066 1 95.31 189 VAL B C 1
ATOM 2988 O O . VAL B 1 189 ? 13.992 9.328 -1.332 1 95.31 189 VAL B O 1
ATOM 2991 N N . ALA B 1 190 ? 13.32 7.961 -2.982 1 96.5 190 ALA B N 1
ATOM 2992 C CA . ALA B 1 190 ? 12.023 8.617 -3.098 1 96.5 190 ALA B CA 1
ATOM 2993 C C . ALA B 1 190 ? 11.266 8.562 -1.775 1 96.5 190 ALA B C 1
ATOM 2995 O O . ALA B 1 190 ? 10.695 9.57 -1.339 1 96.5 190 ALA B O 1
ATOM 2996 N N . LEU B 1 191 ? 11.281 7.438 -1.178 1 95.94 191 LEU B N 1
ATOM 2997 C CA . LEU B 1 191 ? 10.586 7.254 0.089 1 95.94 191 LEU B CA 1
ATOM 2998 C C . LEU B 1 191 ? 11.188 8.141 1.176 1 95.94 191 LEU B C 1
ATOM 3000 O O . LEU B 1 191 ? 10.461 8.742 1.967 1 95.94 191 LEU B O 1
ATOM 3004 N N . ALA B 1 192 ? 12.508 8.18 1.261 1 94.5 192 ALA B N 1
ATOM 3005 C CA . ALA B 1 192 ? 13.188 9.031 2.236 1 94.5 192 ALA B CA 1
ATOM 3006 C C . ALA B 1 192 ? 12.828 10.5 2.033 1 94.5 192 ALA B C 1
ATOM 3008 O O . ALA B 1 192 ? 12.562 11.219 2.998 1 94.5 192 ALA B O 1
ATOM 3009 N N . CYS B 1 193 ? 12.82 10.898 0.804 1 92.69 193 CYS B N 1
ATOM 3010 C CA . CYS B 1 193 ? 12.422 12.273 0.488 1 92.69 193 CYS B CA 1
ATOM 3011 C C . CYS B 1 193 ? 10.969 12.516 0.865 1 92.69 193 CYS B C 1
ATOM 3013 O O . CYS B 1 193 ? 10.617 13.602 1.339 1 92.69 193 CYS B O 1
ATOM 3015 N N . GLY B 1 194 ? 10.156 11.547 0.616 1 93.5 194 GLY B N 1
ATOM 3016 C CA . GLY B 1 194 ? 8.773 11.633 1.058 1 93.5 194 GLY B CA 1
ATOM 3017 C C . GLY B 1 194 ? 8.633 11.773 2.562 1 93.5 194 GLY B C 1
ATOM 3018 O O . GLY B 1 194 ? 7.785 12.523 3.047 1 93.5 194 GLY B O 1
ATOM 3019 N N . ALA B 1 195 ? 9.477 11.047 3.262 1 92.69 195 ALA B N 1
ATOM 3020 C CA . ALA B 1 195 ? 9.461 11.141 4.719 1 92.69 195 ALA B CA 1
ATOM 3021 C C . ALA B 1 195 ? 9.836 12.547 5.18 1 92.69 195 ALA B C 1
ATOM 3023 O O . ALA B 1 195 ? 9.227 13.078 6.109 1 92.69 195 ALA B O 1
ATOM 3024 N N . VAL B 1 196 ? 10.789 13.125 4.559 1 90.5 196 VAL B N 1
ATOM 3025 C CA . VAL B 1 196 ? 11.203 14.484 4.887 1 90.5 196 VAL B CA 1
ATOM 3026 C C . VAL B 1 196 ? 10.039 15.453 4.648 1 90.5 196 VAL B C 1
ATOM 3028 O O . VAL B 1 196 ? 9.758 16.312 5.484 1 90.5 196 VAL B O 1
ATOM 3031 N N . HIS B 1 197 ? 9.383 15.289 3.543 1 89.62 197 HIS B N 1
ATOM 3032 C CA . HIS B 1 197 ? 8.25 16.141 3.229 1 89.62 197 HIS B CA 1
ATOM 3033 C C . HIS B 1 197 ? 7.121 15.953 4.234 1 89.62 197 HIS B C 1
ATOM 3035 O O . HIS B 1 197 ? 6.492 16.922 4.66 1 89.62 197 HIS B O 1
ATOM 3041 N N . LEU B 1 198 ? 6.875 14.727 4.598 1 90.38 198 LEU B N 1
ATOM 3042 C CA . LEU B 1 198 ? 5.824 14.438 5.57 1 90.38 198 LEU B CA 1
ATOM 3043 C C . LEU B 1 198 ? 6.16 15.047 6.93 1 90.38 198 LEU B C 1
ATOM 3045 O O . LEU B 1 198 ? 5.273 15.555 7.625 1 90.38 198 LEU B O 1
ATOM 3049 N N . CYS B 1 199 ? 7.414 15.039 7.324 1 87.25 199 CYS B N 1
ATOM 3050 C CA . CYS B 1 199 ? 7.859 15.68 8.555 1 87.25 199 CYS B CA 1
ATOM 3051 C C . CYS B 1 199 ? 7.621 17.188 8.508 1 87.25 199 CYS B C 1
ATOM 3053 O O . CYS B 1 199 ? 7.188 17.781 9.492 1 87.25 199 CYS B O 1
ATOM 3055 N N . ALA B 1 200 ? 7.879 17.766 7.422 1 86.19 200 ALA B N 1
ATOM 3056 C CA . ALA B 1 200 ? 7.637 19.203 7.258 1 86.19 200 ALA B CA 1
ATOM 3057 C C . ALA B 1 200 ? 6.152 19.531 7.391 1 86.19 200 ALA B C 1
ATOM 3059 O O . ALA B 1 200 ? 5.781 20.547 7.988 1 86.19 200 ALA B O 1
ATOM 3060 N N . LEU B 1 201 ? 5.336 18.734 6.789 1 88.56 201 LEU B N 1
ATOM 3061 C CA . LEU B 1 201 ? 3.895 18.922 6.914 1 88.56 201 LEU B CA 1
ATOM 3062 C C . LEU B 1 201 ? 3.453 18.781 8.367 1 88.56 201 LEU B C 1
ATOM 3064 O O . LEU B 1 201 ? 2.602 19.531 8.836 1 88.56 201 LEU B O 1
ATOM 3068 N N . ALA B 1 202 ? 4.055 17.781 9.047 1 89.25 202 ALA B N 1
ATOM 3069 C CA . ALA B 1 202 ? 3.697 17.547 10.445 1 89.25 202 ALA B CA 1
ATOM 3070 C C . ALA B 1 202 ? 4.023 18.766 11.312 1 89.25 202 ALA B C 1
ATOM 3072 O O . ALA B 1 202 ? 3.307 19.062 12.266 1 89.25 202 ALA B O 1
ATOM 3073 N N . GLU B 1 203 ? 5.074 19.438 11.016 1 84.88 203 GLU B N 1
ATOM 3074 C CA . GLU B 1 203 ? 5.477 20.625 11.758 1 84.88 203 GLU B CA 1
ATOM 3075 C C . GLU B 1 203 ? 4.469 21.75 11.562 1 84.88 203 GLU B C 1
ATOM 3077 O O . GLU B 1 203 ? 4.398 22.672 12.391 1 84.88 203 GLU B O 1
ATOM 3082 N N . ARG B 1 204 ? 3.715 21.656 10.578 1 85.25 204 ARG B N 1
ATOM 3083 C CA . ARG B 1 204 ? 2.752 22.719 10.273 1 85.25 204 ARG B CA 1
ATOM 3084 C C . ARG B 1 204 ? 1.354 22.328 10.75 1 85.25 204 ARG B C 1
ATOM 3086 O O . ARG B 1 204 ? 0.383 23.031 10.461 1 85.25 204 ARG B O 1
ATOM 3093 N N . LEU B 1 205 ? 1.282 21.234 11.383 1 80.56 205 LEU B N 1
ATOM 3094 C CA . LEU B 1 205 ? 0.024 20.75 11.945 1 80.56 205 LEU B CA 1
ATOM 3095 C C . LEU B 1 205 ? -0.224 21.359 13.32 1 80.56 205 LEU B C 1
ATOM 3097 O O . LEU B 1 205 ? 0.672 21.375 14.164 1 80.56 205 LEU B O 1
ATOM 3101 N N . SER B 1 206 ? -1.333 22.047 13.469 1 75.19 206 SER B N 1
ATOM 3102 C CA . SER B 1 206 ? -1.739 22.578 14.766 1 75.19 206 SER B CA 1
ATOM 3103 C C . SER B 1 206 ? -2.588 21.578 15.539 1 75.19 206 SER B C 1
ATOM 3105 O O . SER B 1 206 ? -3.791 21.453 15.297 1 75.19 206 SER B O 1
ATOM 3107 N N . LEU B 1 207 ? -1.937 20.641 16.219 1 63.91 207 LEU B N 1
ATOM 3108 C CA . LEU B 1 207 ? -2.686 19.656 17 1 63.91 207 LEU B CA 1
ATOM 3109 C C . LEU B 1 207 ? -2.686 20.047 18.484 1 63.91 207 LEU B C 1
ATOM 3111 O O . LEU B 1 207 ? -1.766 20.719 18.953 1 63.91 207 LEU B O 1
#

Secondary structure (DSSP, 8-state):
--HHHHHHHHHHHHHHHHHHHHHHHHHHHHTTTS---HHHHHHHHHHHHHHHHHHHHHIIIIIHHHHHHHS-HHHHHHHHHHHHHHHHHHHHHHHHHHHHHHHHHHHHHHTT-SSS---TTTHHHHHHHHHHHHHIIIIIHHHHHHHHHHHHHHHHHHT--TT---HHHHHHHHHHHHHHHHHHHHHHHHHHHHHHHHHHHHHTB--/--HHHHHHHHHHHHHHHHHHHHHHHHHHHHTTTS---HHHHHHHHHHHHHHHHHHHHHIIIIIHHHHHHHS-HHHHHHHHHHHHHHHHHHHHHHHHHHHHHHHHHHHHHHTT-S-S---TTTHHHHHHHHHHHHHIIIIIHHHHHHHHHHHHHHHHHHT--TT---HHHHHHHHHHHHHHHHHHHHHHHHHHHHHHHHHHHHHTB--

Foldseek 3Di:
DDPVVVCVVLVVVLVVLVCVLVVVLVVCVVVVVPPPDLVNLVCLLVVLLVVLLVLLVCLLPPPLVVLPVVDPPVVSLVVNLVVLLVSLVSNLVSLSSNVSSVVVNLVVVCVPDDDDPSPCVQVVLSVLLNVLSSCCNRPLSVQLSVLSVVLVVVCVVVVHDLPDPPPVSVVSNVSNCVSVVVNSVSSVSSSVSSVSNVVVVVVVDDD/DDPVVVQVVLVVVLVVLVCVLVVVLVVCVVVVVPPPDLVNLVCLLVVLLVVLLVLLVCLLPPPLVVLPVVDPPLVSLVVNLVVLLVSLVSNLVSLSSNVSSVVVNLVVVCVPDDDDPSPCVQVVLSVLLNVLSSCCNRPLSVQLSVLSVVLVVVCVVVVHDLPDPPPVSVVSNVSNCVSVVVNSVSSVSSSVSSVSNVVVVVVVDDD

pLDDT: mean 81.83, std 21.38, range [31.42, 98.44]